Protein 7K7J (pdb70)

Sequence (429 aa):
EEVLLDTTGETSEIGWLTYPPGGWDEVSVLDDQRRLTRTFEACHVAGAPPGTGQDNWLQTHFVERRGAQRAHIRLHFSVRACSSLGVSGGTCRETFTLYYRQAEEPDSPDSVSSWHLKRWTKVDTIAADESGAGQRAGLQLNVKERSFGPLTQRGFYVAFQDTGACLALVAVRLFSYTCPAVLRSFASFPETQASGAGGASLVAAVGTCVAHAEPEESPPRLHCNGEGKWMVAVGGCRCQPGYQPARGDKACQACPRGLYKASAGNAPCSPCPARSHAPNPAAPVCPCLEGFYRASSDPPEAPCTGPPSAPQELWFEVQGSALMLHWRLPRELGGRGDLLFNVVCKECEGRQEPASGGGGTCHRCRDEVHFDPRQRGLTESRVLVGGLRAHVPYILEVQAVNGVSELSPDPPQAAAINVSTSHEVPSAV

Foldseek 3Di:
DFFQAWCPPPPGPFDKDKQPVVQKDWDWDADPPGHIFTKIWHALLLPDLVSVWHKMKMKTFWTFCAPAFKKKKKWKKAWDDPVPHPDRPPQADQKKWKWKFDDQDTPDPPPQPSDVVDDTDTFGIDGFPPCCIDDPNPPSIGMDMTMDATDDHRTMMMMMIDTHISMMTTIMIMGFAWAPWAQAQQWTWHIGHDPHGDQPRKDKTFTHHAPQWDQDVDRWIWIAGRRHYIPDIDGHIWGHWQWEDDPPSGHTHGAAWQWTAQDDGHDDTGGAAAQFTRHGTSHNATHGDPAWAAFPPGDSRYHTWHWFAAWADWDKDDDPQWIKIFTHDTPGHRPDLQKWKAKWKWQWDDDDPDDPPGPIPTDTDDPFWAKPPHNGGHSHRMIITHHDDAFGKMKMKMFMTGRPCVPDDPPTHIDMDTDGDDDDDDDDD

CATH classification: 2.60.120.260 (+2 more: 2.60.40.1770, 2.60.40.10)

Secondary structure (DSSP, 8-state):
-EEEEESSSSTT----EESSTTSSEEEEEE-SSS-EEEEEEE-GGGSSTT-----EEEE-PPEE--S-SSEEEEEEEEEE-GGGSSS-TTT--SEEEEEEEEESSSS-TTTT---SSS-PEEEEEEE---------SSS--EEEEEEES---SSEEEEEEEESS-EEEEEEEEEEE--BPPEEETTEEE--B----S-TT--EEEE-EE-TTEE------EEEE-TTS-EEEEE---EE-TTEEEETTTTEEEEPPTTEE--SSSS---EEPPTTB---SSS-SS-PBPTT-B--TT--TTSPPB------EEEEEEE-SSSEEEEEE--S--TT-S--EEEEEEEE----SSS-TTT----EEP-S----SS-SEEESSSEEEE-S--SS--EEEEEEEE-SSSSS--SS--EEEEEE-----S----

GO terms:
  GO:0005003 ephrin receptor activity (F, TAS)
  GO:0038023 signaling receptor activity (F, TAS)
  GO:0005576 extracellular region (C, TAS)
  GO:0005829 cytosol (C, TAS)
  GO:0005886 plasma membrane (C, TAS)
  GO:0005515 protein binding (F, IPI)
  GO:0005524 ATP binding (F, IDA)
  GO:0042169 SH2 domain binding (F, IDA)

Organism: Homo sapiens (NCBI:txid9606)

Structure (mmCIF, N/CA/C/O backbone):
data_7K7J
#
_entry.id   7K7J
#
_cell.length_a   105.310
_cell.length_b   105.310
_cell.length_c   188.724
_cell.angle_alpha   90.00
_cell.angle_beta   90.00
_c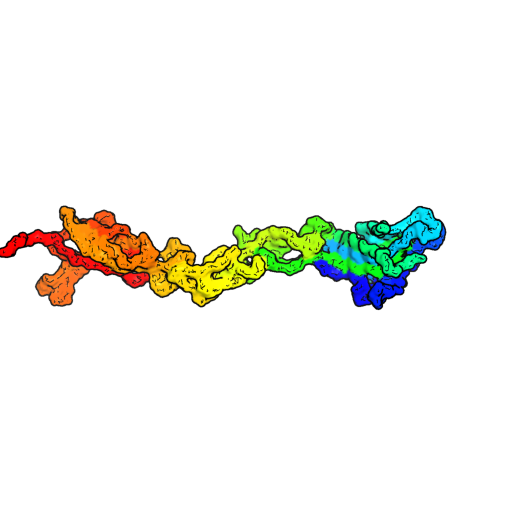ell.angle_gamma   90.00
#
_symmetry.space_group_name_H-M   'P 43 21 2'
#
loop_
_entity.id
_entity.type
_entity.pdbx_description
1 polymer 'Ephrin type-B receptor 6'
2 branched 2-acetamido-2-deoxy-beta-D-glucopyranose-(1-4)-2-acetamido-2-deoxy-beta-D-glucopyranose
#
loop_
_atom_site.group_PDB
_atom_site.id
_atom_site.type_symbol
_atom_site.label_atom_id
_atom_site.label_alt_id
_atom_site.label_comp_id
_atom_site.label_asym_id
_atom_site.label_entity_id
_atom_site.label_seq_id
_atom_site.pdbx_PDB_ins_code
_atom_site.Cartn_x
_atom_site.Cartn_y
_atom_site.Cartn_z
_atom_site.occupancy
_atom_site.B_iso_or_equiv
_atom_site.auth_seq_id
_atom_site.auth_comp_id
_atom_site.auth_asym_id
_atom_site.auth_atom_id
_atom_site.pdbx_PDB_model_num
ATOM 1 N N . GLU A 1 1 ? -13.640 -1.300 -16.072 1.00 73.25 1 GLU A N 1
ATOM 2 C CA . GLU A 1 1 ? -12.355 -1.997 -16.352 1.00 84.33 1 GLU A CA 1
ATOM 3 C C . GLU A 1 1 ? -11.853 -2.007 -17.816 1.00 84.92 1 GLU A C 1
ATOM 4 O O . GLU A 1 1 ? -12.482 -2.604 -18.681 1.00 79.76 1 GLU A O 1
ATOM 10 N N . GLU A 1 2 ? -10.695 -1.401 -18.085 1.00 78.48 2 GLU A N 1
ATOM 11 C CA . GLU A 1 2 ? -10.220 -1.185 -19.450 1.00 77.41 2 GLU A CA 1
ATOM 12 C C . GLU A 1 2 ? -8.844 -1.796 -19.636 1.00 67.11 2 GLU A C 1
ATOM 13 O O . GLU A 1 2 ? -7.886 -1.366 -18.985 1.00 62.62 2 GLU A O 1
ATOM 19 N N . VAL A 1 3 ? -8.735 -2.744 -20.567 1.00 66.84 3 VAL A N 1
ATOM 20 C CA . VAL A 1 3 ? -7.532 -3.569 -20.664 1.00 68.04 3 VAL A CA 1
ATOM 21 C C . VAL A 1 3 ? -6.444 -2.863 -21.467 1.00 61.72 3 VAL A C 1
ATOM 22 O O . VAL A 1 3 ? -6.706 -2.314 -22.536 1.00 61.61 3 VAL A O 1
ATOM 26 N N . LEU A 1 4 ? -5.209 -2.902 -20.965 1.00 53.15 4 LEU A N 1
ATOM 27 C CA . LEU A 1 4 ? -4.048 -2.398 -21.674 1.00 59.02 4 LEU A CA 1
ATOM 28 C C . LEU A 1 4 ? -3.075 -3.485 -22.112 1.00 68.75 4 LEU A C 1
ATOM 29 O O . LEU A 1 4 ? -2.223 -3.220 -22.962 1.00 74.99 4 LEU A O 1
ATOM 34 N N . LEU A 1 5 ? -3.161 -4.678 -21.533 1.00 66.54 5 LEU A N 1
ATOM 35 C CA . LEU A 1 5 ? -2.355 -5.825 -21.932 1.00 57.92 5 LEU A CA 1
ATOM 36 C C . LEU A 1 5 ? -2.931 -7.090 -21.311 1.00 57.16 5 LEU A C 1
ATOM 37 O O . LEU A 1 5 ? -3.109 -7.159 -20.096 1.00 67.40 5 LEU A O 1
ATOM 42 N N . ASP A 1 6 ? -3.217 -8.086 -22.137 1.00 50.38 6 ASP A N 1
ATOM 43 C CA . ASP A 1 6 ? -3.622 -9.382 -21.637 1.00 54.07 6 ASP A CA 1
ATOM 44 C C . ASP A 1 6 ? -2.928 -10.488 -22.405 1.00 63.61 6 ASP A C 1
ATOM 45 O O . ASP A 1 6 ? -2.998 -10.566 -23.637 1.00 81.61 6 ASP A O 1
ATOM 50 N N . THR A 1 7 ? -2.271 -11.337 -21.629 1.00 57.11 7 THR A N 1
ATOM 51 C CA . THR A 1 7 ? -1.570 -12.536 -22.043 1.00 48.68 7 THR A CA 1
ATOM 52 C C . THR A 1 7 ? -2.497 -13.614 -22.572 1.00 60.96 7 THR A C 1
ATOM 53 O O . THR A 1 7 ? -2.106 -14.362 -23.480 1.00 73.32 7 THR A O 1
ATOM 57 N N . THR A 1 8 ? -3.709 -13.722 -22.024 1.00 64.21 8 THR A N 1
ATOM 58 C CA . THR A 1 8 ? -4.689 -14.697 -22.502 1.00 85.61 8 THR A CA 1
ATOM 59 C C . THR A 1 8 ? -5.543 -14.045 -23.583 1.00 107.23 8 THR A C 1
ATOM 60 O O . THR A 1 8 ? -6.743 -13.812 -23.428 1.00 116.95 8 THR A O 1
ATOM 64 N N . GLY A 1 9 ? -4.884 -13.738 -24.696 1.00 119.65 9 GLY A N 1
ATOM 65 C CA . GLY A 1 9 ? -5.540 -13.041 -25.778 1.00 136.13 9 GLY A CA 1
ATOM 66 C C . GLY A 1 9 ? -4.644 -12.893 -26.983 1.00 150.05 9 GLY A C 1
ATOM 67 O O . GLY A 1 9 ? -3.464 -12.553 -26.834 1.00 150.78 9 GLY A O 1
ATOM 68 N N . GLU A 1 10 ? -5.213 -13.146 -28.169 1.00 157.22 10 GLU A N 1
ATOM 69 C CA . GLU A 1 10 ? -4.521 -13.126 -29.468 1.00 157.79 10 GLU A CA 1
ATOM 70 C C . GLU A 1 10 ? -3.099 -13.689 -29.350 1.00 160.55 10 GLU A C 1
ATOM 71 O O . GLU A 1 10 ? -2.107 -13.119 -29.814 1.00 150.31 10 GLU A O 1
ATOM 77 N N . THR A 1 11 ? -3.051 -14.833 -28.663 1.00 174.93 11 THR A N 1
ATOM 78 C CA . THR A 1 11 ? -2.001 -15.832 -28.478 1.00 179.34 11 THR A CA 1
ATOM 79 C C . THR A 1 11 ? -0.856 -15.469 -27.529 1.00 191.79 11 THR A C 1
ATOM 80 O O . THR A 1 11 ? -0.401 -16.347 -26.785 1.00 196.02 11 THR A O 1
ATOM 84 N N . SER A 1 12 ? -0.403 -14.211 -27.475 1.00 187.10 12 SER A N 1
ATOM 85 C CA . SER A 1 12 ? 0.003 -13.563 -26.230 1.00 170.81 12 SER A CA 1
ATOM 86 C C . SER A 1 12 ? 0.045 -12.052 -26.420 1.00 181.26 12 SER A C 1
ATOM 87 O O . SER A 1 12 ? -0.111 -11.282 -25.463 1.00 178.83 12 SER A O 1
ATOM 90 N N . GLU A 1 13 ? 0.293 -11.636 -27.670 1.00 189.99 13 GLU A N 1
ATOM 91 C CA . GLU A 1 13 ? 0.737 -10.280 -28.002 1.00 184.50 13 GLU A CA 1
ATOM 92 C C . GLU A 1 13 ? 2.050 -9.939 -27.282 1.00 176.06 13 GLU A C 1
ATOM 93 O O . GLU A 1 13 ? 2.083 -9.217 -26.277 1.00 175.15 13 GLU A O 1
ATOM 99 N N . ILE A 1 14 ? 3.131 -10.553 -27.787 1.00 140.34 14 ILE A N 1
ATOM 100 C CA . ILE A 1 14 ? 4.446 -10.522 -27.147 1.00 96.69 14 ILE A CA 1
ATOM 101 C C . ILE A 1 14 ? 5.534 -10.049 -28.127 1.00 70.61 14 ILE A C 1
ATOM 102 O O . ILE A 1 14 ? 5.561 -10.458 -29.297 1.00 68.37 14 ILE A O 1
ATOM 107 N N . GLY A 1 15 ? 6.337 -9.082 -27.675 1.00 54.02 15 GLY A N 1
ATOM 108 C CA . GLY A 1 15 ? 7.680 -8.742 -28.126 1.00 43.92 15 GLY A CA 1
ATOM 109 C C . GLY A 1 15 ? 8.656 -8.516 -26.955 1.00 71.24 15 GLY A C 1
ATOM 110 O O . GLY A 1 15 ? 9.289 -7.459 -26.883 1.00 62.06 15 GLY A O 1
ATOM 111 N N . TRP A 1 16 ? 8.705 -9.398 -25.954 1.00 78.02 16 TRP A N 1
ATOM 112 C CA . TRP A 1 16 ? 9.412 -9.101 -24.702 1.00 64.07 16 TRP A CA 1
ATOM 113 C C . TRP A 1 16 ? 10.901 -9.469 -24.761 1.00 60.13 16 TRP A C 1
ATOM 114 O O . TRP A 1 16 ? 11.374 -10.099 -25.707 1.00 78.37 16 TRP A O 1
ATOM 125 N N . LEU A 1 17 ? 11.653 -9.075 -23.726 1.00 49.60 17 LEU A N 1
ATOM 126 C CA . LEU A 1 17 ? 13.083 -9.385 -23.705 1.00 59.13 17 LEU A CA 1
ATOM 127 C C . LEU A 1 17 ? 13.588 -9.551 -22.271 1.00 62.04 17 LEU A C 1
ATOM 128 O O . LEU A 1 17 ? 12.895 -9.248 -21.299 1.00 64.00 17 LEU A O 1
ATOM 133 N N . THR A 1 18 ? 14.834 -10.024 -22.159 1.00 61.44 18 THR A N 1
ATOM 134 C CA . THR A 1 18 ? 15.465 -10.408 -20.899 1.00 59.36 18 THR A CA 1
ATOM 135 C C . THR A 1 18 ? 16.825 -9.762 -20.789 1.00 68.52 18 THR A C 1
ATOM 136 O O . THR A 1 18 ? 17.634 -9.923 -21.700 1.00 73.40 18 THR A O 1
ATOM 140 N N . TYR A 1 19 ? 17.115 -9.105 -19.662 1.00 79.80 19 TYR A N 1
ATOM 141 C CA . TYR A 1 19 ? 18.352 -8.347 -19.731 1.00 99.48 19 TYR A CA 1
ATOM 142 C C . TYR A 1 19 ? 19.584 -9.227 -19.796 1.00 108.56 19 TYR A C 1
ATOM 143 O O . TYR A 1 19 ? 20.277 -9.196 -20.822 1.00 132.87 19 TYR A O 1
ATOM 152 N N . PRO A 1 20 ? 19.946 -9.982 -18.766 1.00 89.51 20 PRO A N 1
ATOM 153 C CA . PRO A 1 20 ? 21.073 -10.887 -18.956 1.00 77.31 20 PRO A CA 1
ATOM 154 C C . PRO A 1 20 ? 20.582 -11.999 -19.852 1.00 71.53 20 PRO A C 1
ATOM 155 O O . PRO A 1 20 ? 19.572 -12.637 -19.528 1.00 60.71 20 PRO A O 1
ATOM 159 N N . PRO A 1 21 ? 21.142 -12.141 -21.048 1.00 63.52 21 PRO A N 1
ATOM 160 C CA . PRO A 1 21 ? 20.627 -13.142 -21.985 1.00 51.66 21 PRO A CA 1
ATOM 161 C C . PRO A 1 21 ? 20.443 -14.482 -21.304 1.00 56.37 21 PRO A C 1
ATOM 162 O O . PRO A 1 21 ? 21.297 -14.931 -20.535 1.00 58.48 21 PRO A O 1
ATOM 166 N N . GLY A 1 22 ? 19.290 -15.095 -21.565 1.00 54.76 22 GLY A N 1
ATOM 167 C CA . GLY A 1 22 ? 18.886 -16.299 -20.875 1.00 57.27 22 GLY A CA 1
ATOM 168 C C . GLY A 1 22 ? 18.472 -16.100 -19.440 1.00 59.41 22 GLY A C 1
ATOM 169 O O . GLY A 1 22 ? 18.252 -17.091 -18.734 1.00 62.65 22 GLY A O 1
ATOM 170 N N . GLY A 1 23 ? 18.360 -14.850 -18.982 1.00 56.36 23 GLY A N 1
ATOM 171 C CA . GLY A 1 23 ? 17.934 -14.616 -17.613 1.00 55.99 23 GLY A CA 1
ATOM 172 C C . GLY A 1 23 ? 16.544 -15.155 -17.375 1.00 62.46 23 GLY A C 1
ATOM 173 O O . GLY A 1 23 ? 16.307 -15.904 -16.424 1.00 70.05 23 GLY A O 1
ATOM 174 N N . TRP A 1 24 ? 15.620 -14.816 -18.264 1.00 58.29 24 TRP A N 1
ATOM 175 C CA . TRP A 1 24 ? 14.313 -15.441 -18.315 1.00 54.21 24 TRP A CA 1
ATOM 176 C C . TRP A 1 24 ? 14.209 -16.273 -19.584 1.00 60.46 24 TRP A C 1
ATOM 177 O O . TRP A 1 24 ? 14.824 -15.952 -20.604 1.00 63.11 24 TRP A O 1
ATOM 188 N N . ASP A 1 25 ? 13.468 -17.374 -19.493 1.00 65.22 25 ASP A N 1
ATOM 189 C CA . ASP A 1 25 ? 13.321 -18.336 -20.575 1.00 61.93 25 ASP A CA 1
ATOM 190 C C . ASP A 1 25 ? 11.840 -18.475 -20.867 1.00 61.87 25 ASP A C 1
ATOM 191 O O . ASP A 1 25 ? 11.056 -18.743 -19.952 1.00 70.31 25 ASP A O 1
ATOM 196 N N . GLU A 1 26 ? 11.453 -18.286 -22.126 1.00 55.06 26 GLU A N 1
ATOM 197 C CA . GLU A 1 26 ? 10.076 -18.552 -22.526 1.00 52.19 26 GLU A CA 1
ATOM 198 C C . GLU A 1 26 ? 9.932 -20.033 -22.797 1.00 60.76 26 GLU A C 1
ATOM 199 O O . GLU A 1 26 ? 10.595 -20.569 -23.689 1.00 68.28 26 GLU A O 1
ATOM 205 N N . VAL A 1 27 ? 9.055 -20.670 -22.036 1.00 41.28 27 VAL A N 1
ATOM 206 C CA . VAL A 1 27 ? 8.619 -22.043 -22.226 1.00 53.87 27 VAL A CA 1
ATOM 207 C C . VAL A 1 27 ? 7.100 -22.061 -22.406 1.00 57.78 27 VAL A C 1
ATOM 208 O O . VAL A 1 27 ? 6.370 -21.437 -21.630 1.00 60.83 27 VAL A O 1
ATOM 212 N N . SER A 1 28 ? 6.633 -22.705 -23.475 1.00 63.50 28 SER A N 1
ATOM 213 C CA . SER A 1 28 ? 5.215 -22.756 -23.795 1.00 64.72 28 SER A CA 1
ATOM 214 C C . SER A 1 28 ? 4.617 -24.079 -23.333 1.00 71.84 28 SER A C 1
ATOM 215 O O . SER A 1 28 ? 5.259 -25.131 -23.405 1.00 80.34 28 SER A O 1
ATOM 218 N N . VAL A 1 29 ? 3.369 -24.021 -22.860 1.00 67.90 29 VAL A N 1
ATOM 219 C CA . VAL A 1 29 ? 2.682 -25.180 -22.297 1.00 62.70 29 VAL A CA 1
ATOM 220 C C . VAL A 1 29 ? 1.227 -25.155 -22.736 1.00 66.90 29 VAL A C 1
ATOM 221 O O . VAL A 1 29 ? 0.762 -24.195 -23.352 1.00 68.79 29 VAL A O 1
ATOM 225 N N . LEU A 1 30 ? 0.504 -26.227 -22.378 1.00 72.63 30 LEU A N 1
ATOM 226 C CA . LEU A 1 30 ? -0.961 -26.285 -22.411 1.00 76.65 30 LEU A CA 1
ATOM 227 C C . LEU A 1 30 ? -1.551 -26.099 -21.007 1.00 85.51 30 LEU A C 1
ATOM 228 O O . LEU A 1 30 ? -1.190 -26.826 -20.078 1.00 83.28 30 LEU A O 1
ATOM 233 N N . ASP A 1 31 ? -2.482 -25.150 -20.865 1.00 88.40 31 ASP A N 1
ATOM 234 C CA . ASP A 1 31 ? -3.104 -24.853 -19.581 1.00 84.93 31 ASP A CA 1
ATOM 235 C C . ASP A 1 31 ? -4.269 -25.803 -19.317 1.00 94.94 31 ASP A C 1
ATOM 236 O O . ASP A 1 31 ? -4.731 -26.521 -20.205 1.00 92.87 31 ASP A O 1
ATOM 241 N N . ASP A 1 32 ? -4.781 -25.748 -18.079 1.00 112.70 32 ASP A N 1
ATOM 242 C CA . ASP A 1 32 ? -5.784 -26.674 -17.544 1.00 123.89 32 ASP A CA 1
ATOM 243 C C . ASP A 1 32 ? -6.854 -27.013 -18.571 1.00 125.48 32 ASP A C 1
ATOM 244 O O . ASP A 1 32 ? -7.296 -28.160 -18.671 1.00 125.81 32 ASP A O 1
ATOM 249 N N . GLN A 1 33 ? -7.235 -26.024 -19.369 1.00 118.53 33 GLN A N 1
ATOM 250 C CA . GLN A 1 33 ? -8.219 -26.180 -20.432 1.00 118.76 33 GLN A CA 1
ATOM 251 C C . GLN A 1 33 ? -7.573 -25.789 -21.761 1.00 116.29 33 GLN A C 1
ATOM 252 O O . GLN A 1 33 ? -7.677 -24.639 -22.198 1.00 123.22 33 GLN A O 1
ATOM 258 N N . ARG A 1 34 ? -6.863 -26.742 -22.374 1.00 106.43 34 ARG A N 1
ATOM 259 C CA . ARG A 1 34 ? -6.774 -26.804 -23.826 1.00 101.77 34 ARG A CA 1
ATOM 260 C C . ARG A 1 34 ? -5.873 -25.769 -24.520 1.00 87.99 34 ARG A C 1
ATOM 261 O O . ARG A 1 34 ? -5.505 -25.983 -25.674 1.00 78.17 34 ARG A O 1
ATOM 269 N N . ARG A 1 35 ? -5.430 -24.701 -23.855 1.00 76.77 35 ARG A N 1
ATOM 270 C CA . ARG A 1 35 ? -5.011 -23.508 -24.584 1.00 83.72 35 ARG A CA 1
ATOM 271 C C . ARG A 1 35 ? -3.503 -23.298 -24.518 1.00 77.53 35 ARG A C 1
ATOM 272 O O . ARG A 1 35 ? -2.897 -23.415 -23.450 1.00 72.80 35 ARG A O 1
ATOM 280 N N . LEU A 1 36 ? -2.904 -22.972 -25.669 1.00 70.87 36 LEU A N 1
ATOM 281 C CA . LEU A 1 36 ? -1.494 -22.606 -25.707 1.00 54.34 36 LEU A CA 1
ATOM 282 C C . LEU A 1 36 ? -1.222 -21.360 -24.890 1.00 60.15 36 LEU A C 1
ATOM 283 O O . LEU A 1 36 ? -1.909 -20.346 -25.029 1.00 65.88 36 LEU A O 1
ATOM 288 N N . THR A 1 37 ? -0.171 -21.433 -24.079 1.00 50.98 37 THR A N 1
ATOM 289 C CA . THR A 1 37 ? 0.151 -20.442 -23.060 1.00 57.82 37 THR A CA 1
ATOM 290 C C . THR A 1 37 ? 1.639 -20.136 -23.109 1.00 58.98 37 THR A C 1
ATOM 291 O O . THR A 1 37 ? 2.468 -21.041 -22.969 1.00 69.57 37 THR A O 1
ATOM 295 N N . ARG A 1 38 ? 1.980 -18.874 -23.308 1.00 47.07 38 ARG A N 1
ATOM 296 C CA . ARG A 1 38 ? 3.370 -18.459 -23.273 1.00 52.94 38 ARG A CA 1
ATOM 297 C C . ARG A 1 38 ? 3.683 -18.030 -21.847 1.00 53.27 38 ARG A C 1
ATOM 298 O O . ARG A 1 38 ? 3.020 -17.142 -21.303 1.00 59.09 38 ARG A O 1
ATOM 306 N N . THR A 1 39 ? 4.667 -18.677 -21.236 1.00 50.43 39 THR A N 1
ATOM 307 C CA . THR A 1 39 ? 5.086 -18.376 -19.878 1.00 53.86 39 THR A CA 1
ATOM 308 C C . THR A 1 39 ? 6.597 -18.196 -19.868 1.00 53.28 39 THR A C 1
ATOM 309 O O . THR A 1 39 ? 7.299 -18.693 -20.748 1.00 50.37 39 THR A O 1
ATOM 313 N N . PHE A 1 40 ? 7.097 -17.487 -18.854 1.00 57.14 40 PHE A N 1
ATOM 314 C CA . PHE A 1 40 ? 8.523 -17.201 -18.714 1.00 58.55 40 PHE A CA 1
ATOM 315 C C . PHE A 1 40 ? 9.060 -17.727 -17.388 1.00 60.44 40 PHE A C 1
ATOM 316 O O . PHE A 1 40 ? 8.424 -17.572 -16.343 1.00 64.63 40 PHE A O 1
ATOM 324 N N . GLU A 1 41 ? 10.230 -18.356 -17.431 1.00 55.85 41 GLU A N 1
ATOM 325 C CA . GLU A 1 41 ? 10.795 -19.015 -16.261 1.00 54.28 41 GLU A CA 1
ATOM 326 C C . GLU A 1 41 ? 12.140 -18.419 -15.908 1.00 57.01 41 GLU A C 1
ATOM 327 O O . GLU A 1 41 ? 12.822 -17.857 -16.769 1.00 64.23 41 GLU A O 1
ATOM 333 N N . ALA A 1 42 ? 12.494 -18.525 -14.620 1.00 52.22 42 ALA A N 1
ATOM 334 C CA . ALA A 1 42 ? 13.795 -18.071 -14.105 1.00 57.43 42 ALA A CA 1
ATOM 335 C C . ALA A 1 42 ? 14.092 -18.931 -12.889 1.00 63.94 42 ALA A C 1
ATOM 336 O O . ALA A 1 42 ? 13.488 -18.739 -11.833 1.00 66.81 42 ALA A O 1
ATOM 338 N N . CYS A 1 43 ? 14.998 -19.879 -13.042 1.00 63.99 43 CYS A N 1
ATOM 339 C CA . CYS A 1 43 ? 15.334 -20.737 -11.926 1.00 62.57 43 CYS A CA 1
ATOM 340 C C . CYS A 1 43 ? 16.830 -20.973 -11.895 1.00 69.03 43 CYS A C 1
ATOM 341 O O . CYS A 1 43 ? 17.309 -22.095 -11.737 1.00 78.75 43 CYS A O 1
ATOM 344 N N . HIS A 1 44 ? 17.591 -19.903 -12.057 1.00 68.91 44 HIS A N 1
ATOM 345 C CA . HIS A 1 44 ? 19.027 -20.088 -12.074 1.00 70.95 44 HIS A CA 1
ATOM 346 C C . HIS A 1 44 ? 19.581 -20.497 -10.732 1.00 80.72 44 HIS A C 1
ATOM 347 O O . HIS A 1 44 ? 20.773 -20.797 -10.654 1.00 98.27 44 HIS A O 1
ATOM 354 N N . VAL A 1 45 ? 18.745 -20.542 -9.693 1.00 79.93 45 VAL A N 1
ATOM 355 C CA . VAL A 1 45 ? 19.226 -20.747 -8.333 1.00 81.46 45 VAL A CA 1
ATOM 356 C C . VAL A 1 45 ? 19.896 -22.103 -8.203 1.00 87.19 45 VAL A C 1
ATOM 357 O O . VAL A 1 45 ? 20.851 -22.264 -7.431 1.00 89.64 45 VAL A O 1
ATOM 361 N N . ALA A 1 46 ? 19.424 -23.094 -8.960 1.00 85.74 46 ALA A N 1
ATOM 362 C CA . ALA A 1 46 ? 20.030 -24.413 -8.987 1.00 93.10 46 ALA A CA 1
ATOM 363 C C . ALA A 1 46 ? 21.472 -24.439 -9.711 1.00 106.45 46 ALA A C 1
ATOM 364 O O . ALA A 1 46 ? 21.981 -25.545 -9.923 1.00 112.65 46 ALA A O 1
ATOM 366 N N . GLY A 1 47 ? 22.112 -23.306 -10.043 1.00 114.30 47 GLY A N 1
ATOM 367 C CA . GLY A 1 47 ? 23.389 -23.267 -10.741 1.00 109.77 47 GLY A CA 1
ATOM 368 C C . GLY A 1 47 ? 24.601 -23.401 -9.839 1.00 120.25 47 GLY A C 1
ATOM 369 O O . GLY A 1 47 ? 24.691 -24.378 -9.090 1.00 132.44 47 GLY A O 1
ATOM 370 N N . ALA A 1 48 ? 25.551 -22.462 -9.900 1.00 120.18 48 ALA A N 1
ATOM 371 C CA . ALA A 1 48 ? 26.744 -22.573 -9.059 1.00 125.37 48 ALA A CA 1
ATOM 372 C C . ALA A 1 48 ? 26.358 -22.393 -7.595 1.00 143.39 48 ALA A C 1
ATOM 373 O O . ALA A 1 48 ? 25.540 -21.531 -7.279 1.00 138.55 48 ALA A O 1
ATOM 375 N N . PRO A 1 49 ? 26.904 -23.202 -6.691 1.00 172.41 49 PRO A N 1
ATOM 376 C CA . PRO A 1 49 ? 26.474 -23.158 -5.273 1.00 173.62 49 PRO A CA 1
ATOM 377 C C . PRO A 1 49 ? 26.676 -21.794 -4.632 1.00 168.76 49 PRO A C 1
ATOM 378 O O . PRO A 1 49 ? 25.829 -21.367 -3.832 1.00 166.91 49 PRO A O 1
ATOM 382 N N . PRO A 1 50 ? 27.763 -21.066 -4.931 1.00 157.96 50 PRO A N 1
ATOM 383 C CA . PRO A 1 50 ? 27.777 -19.650 -4.534 1.00 151.48 50 PRO A CA 1
ATOM 384 C C . PRO A 1 50 ? 26.664 -18.847 -5.180 1.00 147.52 50 PRO A C 1
ATOM 385 O O . PRO A 1 50 ? 26.278 -17.798 -4.649 1.00 140.57 50 PRO A O 1
ATOM 389 N N . GLY A 1 51 ? 26.141 -19.304 -6.315 1.00 149.16 51 GLY A N 1
ATOM 390 C CA . GLY A 1 51 ? 25.094 -18.585 -7.009 1.00 152.34 51 GLY A CA 1
ATOM 391 C C . GLY A 1 51 ? 25.669 -17.505 -7.891 1.00 157.91 51 GLY A C 1
ATOM 392 O O . GLY A 1 51 ? 25.083 -17.155 -8.918 1.00 150.86 51 GLY A O 1
ATOM 393 N N . THR A 1 52 ? 26.808 -16.956 -7.480 1.00 176.17 52 THR A N 1
ATOM 394 C CA . THR A 1 52 ? 27.459 -15.824 -8.128 1.00 185.08 52 THR A CA 1
ATOM 395 C C . THR A 1 52 ? 26.526 -14.621 -8.213 1.00 176.99 52 THR A C 1
ATOM 396 O O . THR A 1 52 ? 26.830 -13.643 -8.909 1.00 180.79 52 THR A O 1
ATOM 400 N N . GLY A 1 53 ? 25.394 -14.675 -7.525 1.00 144.53 53 GLY A N 1
ATOM 401 C CA . GLY A 1 53 ? 24.377 -13.640 -7.562 1.00 118.92 53 GLY A CA 1
ATOM 402 C C . GLY A 1 53 ? 23.422 -13.830 -8.717 1.00 97.90 53 GLY A C 1
ATOM 403 O O . GLY A 1 53 ? 23.778 -14.318 -9.788 1.00 97.34 53 GLY A O 1
ATOM 404 N N . GLN A 1 54 ? 22.175 -13.439 -8.491 1.00 81.60 54 GLN A N 1
ATOM 405 C CA . GLN A 1 54 ? 21.150 -13.488 -9.520 1.00 71.79 54 GLN A CA 1
ATOM 406 C C . GLN A 1 54 ? 20.570 -12.095 -9.684 1.00 74.73 54 GLN A C 1
ATOM 407 O O . GLN A 1 54 ? 20.168 -11.473 -8.695 1.00 78.09 54 GLN A O 1
ATOM 413 N N . ASP A 1 55 ? 20.559 -11.598 -10.926 1.00 75.30 55 ASP A N 1
ATOM 414 C CA . ASP A 1 55 ? 19.835 -10.367 -11.273 1.00 72.12 55 ASP A CA 1
ATOM 415 C C . ASP A 1 55 ? 19.371 -10.493 -12.726 1.00 73.65 55 ASP A C 1
ATOM 416 O O . ASP A 1 55 ? 20.050 -10.041 -13.649 1.00 87.13 55 ASP A O 1
ATOM 421 N N . ASN A 1 56 ? 18.177 -11.046 -12.901 1.00 61.24 56 ASN A N 1
ATOM 422 C CA . ASN A 1 56 ? 17.651 -11.456 -14.196 1.00 61.62 56 ASN A CA 1
ATOM 423 C C . ASN A 1 56 ? 16.349 -10.715 -14.446 1.00 63.62 56 ASN A C 1
ATOM 424 O O . ASN A 1 56 ? 15.351 -10.953 -13.755 1.00 68.53 56 ASN A O 1
ATOM 429 N N . TRP A 1 57 ? 16.345 -9.842 -15.441 1.00 55.58 57 TRP A N 1
ATOM 430 C CA . TRP A 1 57 ? 15.201 -8.981 -15.689 1.00 51.08 57 TRP A CA 1
ATOM 431 C C . TRP A 1 57 ? 14.368 -9.467 -16.873 1.00 52.23 57 TRP A C 1
ATOM 432 O O . TRP A 1 57 ? 14.848 -10.183 -17.751 1.00 58.93 57 TRP A O 1
ATOM 443 N N . LEU A 1 58 ? 13.101 -9.059 -16.886 1.00 49.67 58 LEU A N 1
ATOM 444 C CA . LEU A 1 58 ? 12.165 -9.437 -17.938 1.00 52.37 58 LEU A CA 1
ATOM 445 C C . LEU A 1 58 ? 11.259 -8.247 -18.227 1.00 55.03 58 LEU A C 1
ATOM 446 O O . LEU A 1 58 ? 10.528 -7.802 -17.335 1.00 56.38 58 LEU A O 1
ATOM 451 N N . GLN A 1 59 ? 11.310 -7.729 -19.456 1.00 46.82 59 GLN A N 1
ATOM 452 C CA . GLN A 1 59 ? 10.660 -6.474 -19.814 1.00 50.42 59 GLN A CA 1
ATOM 453 C C . GLN A 1 59 ? 9.552 -6.741 -20.825 1.00 53.59 59 GLN A C 1
ATOM 454 O O . GLN A 1 59 ? 9.678 -7.619 -21.676 1.00 57.28 59 GLN A O 1
ATOM 460 N N . THR A 1 60 ? 8.460 -5.983 -20.718 1.00 59.07 60 THR A N 1
ATOM 461 C CA . THR A 1 60 ? 7.326 -6.129 -21.621 1.00 52.58 60 THR A CA 1
ATOM 462 C C . THR A 1 60 ? 7.591 -5.402 -22.930 1.00 57.99 60 THR A C 1
ATOM 463 O O . THR A 1 60 ? 8.647 -4.797 -23.156 1.00 62.84 60 THR A O 1
ATOM 467 N N . HIS A 1 61 ? 6.619 -5.479 -23.820 1.00 56.88 61 HIS A N 1
ATOM 468 C CA . HIS A 1 61 ? 6.666 -4.557 -24.927 1.00 54.21 61 HIS A CA 1
ATOM 469 C C . HIS A 1 61 ? 6.098 -3.228 -24.465 1.00 52.75 61 HIS A C 1
ATOM 470 O O . HIS A 1 61 ? 5.485 -3.128 -23.405 1.00 63.92 61 HIS A O 1
ATOM 477 N N . PHE A 1 62 ? 6.340 -2.197 -25.246 1.00 52.29 62 PHE A N 1
ATOM 478 C CA . PHE A 1 62 ? 5.747 -0.897 -24.965 1.00 57.09 62 PHE A CA 1
ATOM 479 C C . PHE A 1 62 ? 4.236 -1.015 -24.874 1.00 61.46 62 PHE A C 1
ATOM 480 O O . PHE A 1 62 ? 3.581 -1.499 -25.798 1.00 65.24 62 PHE A O 1
ATOM 488 N N . VAL A 1 63 ? 3.689 -0.600 -23.742 1.00 61.45 63 VAL A N 1
ATOM 489 C CA . VAL A 1 63 ? 2.253 -0.601 -23.530 1.00 55.53 63 VAL A CA 1
ATOM 490 C C . VAL A 1 63 ? 1.766 0.812 -23.755 1.00 56.55 63 VAL A C 1
ATOM 491 O O . VAL A 1 63 ? 2.282 1.757 -23.152 1.00 58.00 63 VAL A O 1
ATOM 495 N N . GLU A 1 64 ? 0.780 0.962 -24.616 1.00 62.92 64 GLU A N 1
ATOM 496 C CA . GLU A 1 64 ? 0.200 2.267 -24.811 1.00 70.02 64 GLU A CA 1
ATOM 497 C C . GLU A 1 64 ? -0.738 2.543 -23.658 1.00 70.60 64 GLU A C 1
ATOM 498 O O . GLU A 1 64 ? -1.430 1.645 -23.174 1.00 76.06 64 GLU A O 1
ATOM 504 N N . ARG A 1 65 ? -0.745 3.793 -23.214 1.00 71.63 65 ARG A N 1
ATOM 505 C CA . ARG A 1 65 ? -1.284 4.189 -21.924 1.00 69.25 65 ARG A CA 1
ATOM 506 C C . ARG A 1 65 ? -2.769 4.505 -21.953 1.00 68.70 65 ARG A C 1
ATOM 507 O O . ARG A 1 65 ? -3.270 5.080 -20.990 1.00 76.23 65 ARG A O 1
ATOM 515 N N . ARG A 1 66 ? -3.519 3.997 -22.923 1.00 71.48 66 ARG A N 1
ATOM 516 C CA . ARG A 1 66 ? -4.407 4.829 -23.728 1.00 81.27 66 ARG A CA 1
ATOM 517 C C . ARG A 1 66 ? -4.907 6.073 -23.015 1.00 84.87 66 ARG A C 1
ATOM 518 O O . ARG A 1 66 ? -4.466 7.182 -23.337 1.00 104.13 66 ARG A O 1
ATOM 526 N N . GLY A 1 67 ? -5.740 5.926 -22.005 1.00 67.14 67 GLY A N 1
ATOM 527 C CA . GLY A 1 67 ? -6.119 7.121 -21.269 1.00 69.32 67 GLY A CA 1
ATOM 528 C C . GLY A 1 67 ? -5.999 6.944 -19.768 1.00 83.36 67 GLY A C 1
ATOM 529 O O . GLY A 1 67 ? -6.136 7.882 -18.973 1.00 68.66 67 GLY A O 1
ATOM 530 N N . ALA A 1 68 ? -5.746 5.695 -19.400 1.00 78.40 68 ALA A N 1
ATOM 531 C CA . ALA A 1 68 ? -5.557 5.298 -18.025 1.00 62.12 68 ALA A CA 1
ATOM 532 C C . ALA A 1 68 ? -4.614 6.257 -17.328 1.00 74.89 68 ALA A C 1
ATOM 533 O O . ALA A 1 68 ? -3.616 6.699 -17.908 1.00 75.90 68 ALA A O 1
ATOM 535 N N . GLN A 1 69 ? -4.954 6.606 -16.085 1.00 65.72 69 GLN A N 1
ATOM 536 C CA . GLN A 1 69 ? -4.034 7.355 -15.251 1.00 68.42 69 GLN A CA 1
ATOM 537 C C . GLN A 1 69 ? -3.380 6.500 -14.180 1.00 68.99 69 GLN A C 1
ATOM 538 O O . GLN A 1 69 ? -2.303 6.855 -13.689 1.00 60.99 69 GLN A O 1
ATOM 544 N N . ARG A 1 70 ? -3.998 5.379 -13.832 1.00 71.75 70 ARG A N 1
ATOM 545 C CA . ARG A 1 70 ? -3.566 4.527 -12.733 1.00 67.61 70 ARG A CA 1
ATOM 546 C C . ARG A 1 70 ? -3.670 3.094 -13.227 1.00 68.37 70 ARG A C 1
ATOM 547 O O . ARG A 1 70 ? -4.776 2.602 -13.492 1.00 60.16 70 ARG A O 1
ATOM 555 N N . ALA A 1 71 ? -2.519 2.440 -13.385 1.00 70.69 71 ALA A N 1
ATOM 556 C CA . ALA A 1 71 ? -2.463 1.108 -13.973 1.00 56.08 71 ALA A CA 1
ATOM 557 C C . ALA A 1 71 ? -2.546 0.071 -12.873 1.00 54.95 71 ALA A C 1
ATOM 558 O O . ALA A 1 71 ? -1.877 0.203 -11.849 1.00 51.76 71 ALA A O 1
ATOM 560 N N . HIS A 1 72 ? -3.390 -0.933 -13.076 1.00 58.32 72 HIS A N 1
ATOM 561 C CA . HIS A 1 72 ? -3.464 -2.100 -12.211 1.00 62.31 72 HIS A CA 1
ATOM 562 C C . HIS A 1 72 ? -2.892 -3.307 -12.940 1.00 64.75 72 HIS A C 1
ATOM 563 O O . HIS A 1 72 ? -3.048 -3.447 -14.156 1.00 77.98 72 HIS A O 1
ATOM 570 N N . ILE A 1 73 ? -2.239 -4.188 -12.195 1.00 59.02 73 ILE A N 1
ATOM 571 C CA . ILE A 1 73 ? -1.599 -5.347 -12.796 1.00 52.25 73 ILE A CA 1
ATOM 572 C C . ILE A 1 73 ? -1.932 -6.579 -11.976 1.00 52.53 73 ILE A C 1
ATOM 573 O O . ILE A 1 73 ? -1.900 -6.543 -10.744 1.00 52.34 73 ILE A O 1
ATOM 578 N N . ARG A 1 74 ? -2.247 -7.669 -12.676 1.00 54.11 74 ARG A N 1
ATOM 579 C CA . ARG A 1 74 ? -2.691 -8.922 -12.084 1.00 49.10 74 ARG A CA 1
ATOM 580 C C . ARG A 1 74 ? -1.801 -10.037 -12.620 1.00 60.16 74 ARG A C 1
ATOM 581 O O . ARG A 1 74 ? -1.835 -10.342 -13.820 1.00 73.13 74 ARG A O 1
ATOM 589 N N . LEU A 1 75 ? -1.034 -10.655 -11.720 1.00 53.88 75 LEU A N 1
ATOM 590 C CA . LEU A 1 75 ? -0.034 -11.674 -12.019 1.00 52.20 75 LEU A CA 1
ATOM 591 C C . LEU A 1 75 ? -0.474 -13.066 -11.581 1.00 60.73 75 LEU A C 1
ATOM 592 O O . LEU A 1 75 ? -0.983 -13.247 -10.474 1.00 70.46 75 LEU A O 1
ATOM 597 N N . HIS A 1 76 ? -0.225 -14.050 -12.440 1.00 58.12 76 HIS A N 1
ATOM 598 C CA . HIS A 1 76 ? -0.375 -15.468 -12.135 1.00 61.56 76 HIS A CA 1
ATOM 599 C C . HIS A 1 76 ? 0.978 -16.154 -12.237 1.00 67.88 76 HIS A C 1
ATOM 600 O O . HIS A 1 76 ? 1.632 -16.063 -13.287 1.00 66.30 76 HIS A O 1
ATOM 607 N N . PHE A 1 77 ? 1.383 -16.866 -11.176 1.00 56.55 77 PHE A N 1
ATOM 608 C CA . PHE A 1 77 ? 2.747 -17.389 -11.164 1.00 53.67 77 PHE A CA 1
ATOM 609 C C . PHE A 1 77 ? 2.920 -18.526 -10.165 1.00 58.67 77 PHE A C 1
ATOM 610 O O . PHE A 1 77 ? 2.248 -18.580 -9.134 1.00 62.68 77 PHE A O 1
ATOM 618 N N . SER A 1 78 ? 3.847 -19.428 -10.501 1.00 64.70 78 SER A N 1
ATOM 619 C CA . SER A 1 78 ? 4.345 -20.499 -9.650 1.00 70.67 78 SER A CA 1
ATOM 620 C C . SER A 1 78 ? 5.697 -20.101 -9.102 1.00 72.18 78 SER A C 1
ATOM 621 O O . SER A 1 78 ? 6.485 -19.437 -9.778 1.00 75.76 78 SER A O 1
ATOM 624 N N . VAL A 1 79 ? 5.989 -20.558 -7.894 1.00 68.07 79 VAL A N 1
ATOM 625 C CA . VAL A 1 79 ? 7.321 -20.366 -7.334 1.00 64.41 79 VAL A CA 1
ATOM 626 C C . VAL A 1 79 ? 7.689 -21.627 -6.574 1.00 64.91 79 VAL A C 1
ATOM 627 O O . VAL A 1 79 ? 6.901 -22.119 -5.765 1.00 69.58 79 VAL A O 1
ATOM 631 N N . ARG A 1 80 ? 8.875 -22.167 -6.854 1.00 64.09 80 ARG A N 1
ATOM 632 C CA . ARG A 1 80 ? 9.342 -23.384 -6.208 1.00 74.61 80 ARG A CA 1
ATOM 633 C C . ARG A 1 80 ? 9.963 -23.042 -4.847 1.00 85.83 80 ARG A C 1
ATOM 634 O O . ARG A 1 80 ? 10.717 -22.067 -4.722 1.00 87.66 80 ARG A O 1
ATOM 642 N N . ALA A 1 81 ? 9.615 -23.825 -3.821 1.00 91.37 81 ALA A N 1
ATOM 643 C CA . ALA A 1 81 ? 10.115 -23.578 -2.471 1.00 91.52 81 ALA A CA 1
ATOM 644 C C . ALA A 1 81 ? 11.614 -23.818 -2.391 1.00 92.54 81 ALA A C 1
ATOM 645 O O . ALA A 1 81 ? 12.141 -24.749 -3.004 1.00 98.60 81 ALA A O 1
ATOM 647 N N . CYS A 1 82 ? 12.303 -22.971 -1.624 1.00 84.55 82 CYS A N 1
ATOM 648 C CA . CYS A 1 82 ? 13.749 -23.098 -1.521 1.00 84.11 82 CYS A CA 1
ATOM 649 C C . CYS A 1 82 ? 14.148 -24.389 -0.833 1.00 95.82 82 CYS A C 1
ATOM 650 O O . CYS A 1 82 ? 15.190 -24.967 -1.163 1.00 97.25 82 CYS A O 1
ATOM 653 N N . SER A 1 83 ? 13.329 -24.859 0.113 1.00 102.87 83 SER A N 1
ATOM 654 C CA . SER A 1 83 ? 13.608 -26.107 0.812 1.00 108.73 83 SER A CA 1
ATOM 655 C C . SER A 1 83 ? 13.731 -27.289 -0.137 1.00 110.70 83 SER A C 1
ATOM 656 O O . SER A 1 83 ? 14.328 -28.307 0.231 1.00 121.11 83 SER A O 1
ATOM 659 N N . SER A 1 84 ? 13.185 -27.170 -1.346 1.00 96.82 84 SER A N 1
ATOM 660 C CA . SER A 1 84 ? 13.062 -28.269 -2.293 1.00 94.51 84 SER A CA 1
ATOM 661 C C . SER A 1 84 ? 14.060 -28.178 -3.446 1.00 93.08 84 SER A C 1
ATOM 662 O O . SER A 1 84 ? 13.762 -28.611 -4.559 1.00 92.52 84 SER A O 1
ATOM 665 N N . LEU A 1 85 ? 15.236 -27.611 -3.206 1.00 94.17 85 LEU A N 1
ATOM 666 C CA . LEU A 1 85 ? 16.264 -27.453 -4.223 1.00 90.25 85 LEU A CA 1
ATOM 667 C C . LEU A 1 85 ? 17.609 -27.873 -3.631 1.00 104.33 85 LEU A C 1
ATOM 668 O O . LEU A 1 85 ? 17.687 -28.352 -2.494 1.00 106.32 85 LEU A O 1
ATOM 673 N N . GLY A 1 86 ? 18.672 -27.736 -4.416 1.00 111.25 86 GLY A N 1
ATOM 674 C CA . GLY A 1 86 ? 20.005 -28.045 -3.925 1.00 121.75 86 GLY A CA 1
ATOM 675 C C . GLY A 1 86 ? 20.390 -27.135 -2.778 1.00 132.20 86 GLY A C 1
ATOM 676 O O . GLY A 1 86 ? 19.741 -26.126 -2.499 1.00 130.56 86 GLY A O 1
ATOM 677 N N . VAL A 1 87 ? 21.499 -27.482 -2.119 1.00 143.56 87 VAL A N 1
ATOM 678 C CA . VAL A 1 87 ? 21.877 -26.797 -0.885 1.00 150.49 87 VAL A CA 1
ATOM 679 C C . VAL A 1 87 ? 22.141 -25.345 -1.251 1.00 156.44 87 VAL A C 1
ATOM 680 O O . VAL A 1 87 ? 23.163 -25.010 -1.857 1.00 158.81 87 VAL A O 1
ATOM 684 N N . SER A 1 88 ? 21.208 -24.478 -0.889 1.00 168.36 88 SER A N 1
ATOM 685 C CA . SER A 1 88 ? 21.195 -23.089 -1.322 1.00 168.95 88 SER A CA 1
ATOM 686 C C . SER A 1 88 ? 20.941 -22.180 -0.131 1.00 172.33 88 SER A C 1
ATOM 687 O O . SER A 1 88 ? 20.072 -21.304 -0.150 1.00 174.58 88 SER A O 1
ATOM 690 N N . GLY A 1 89 ? 21.694 -22.410 0.942 1.00 172.77 89 GLY A N 1
ATOM 691 C CA . GLY A 1 89 ? 21.628 -21.546 2.097 1.00 168.72 89 GLY A CA 1
ATOM 692 C C . GLY A 1 89 ? 21.864 -20.103 1.712 1.00 162.43 89 GLY A C 1
ATOM 693 O O . GLY A 1 89 ? 22.852 -19.788 1.041 1.00 159.13 89 GLY A O 1
ATOM 694 N N . GLY A 1 90 ? 20.935 -19.227 2.089 1.00 162.76 90 GLY A N 1
ATOM 695 C CA . GLY A 1 90 ? 21.097 -17.799 1.895 1.00 156.03 90 GLY A CA 1
ATOM 696 C C . GLY A 1 90 ? 20.695 -17.277 0.530 1.00 145.46 90 GLY A C 1
ATOM 697 O O . GLY A 1 90 ? 19.803 -16.430 0.429 1.00 143.94 90 GLY A O 1
ATOM 698 N N . THR A 1 91 ? 21.337 -17.778 -0.531 1.00 134.41 91 THR A N 1
ATOM 699 C CA . THR A 1 91 ? 21.158 -17.204 -1.863 1.00 125.44 91 THR A CA 1
ATOM 700 C C . THR A 1 91 ? 19.756 -17.395 -2.421 1.00 113.82 91 THR A C 1
ATOM 701 O O . THR A 1 91 ? 19.386 -16.704 -3.375 1.00 106.75 91 THR A O 1
ATOM 705 N N . CYS A 1 92 ? 18.973 -18.308 -1.867 1.00 106.49 92 CYS A N 1
ATOM 706 C CA . CYS A 1 92 ? 17.648 -18.581 -2.397 1.00 89.33 92 CYS A CA 1
ATOM 707 C C . CYS A 1 92 ? 16.619 -17.619 -1.813 1.00 79.34 92 CYS A C 1
ATOM 708 O O . CYS A 1 92 ? 16.644 -17.302 -0.623 1.00 82.96 92 CYS A O 1
ATOM 711 N N . ARG A 1 93 ? 15.729 -17.141 -2.673 1.00 70.44 93 ARG A N 1
ATOM 712 C CA . ARG A 1 93 ? 14.605 -16.291 -2.315 1.00 73.87 93 ARG A CA 1
ATOM 713 C C . ARG A 1 93 ? 13.318 -16.912 -2.835 1.00 77.98 93 ARG A C 1
ATOM 714 O O . ARG A 1 93 ? 13.315 -17.868 -3.615 1.00 82.14 93 ARG A O 1
ATOM 722 N N . GLU A 1 94 ? 12.214 -16.330 -2.418 1.00 74.09 94 GLU A N 1
ATOM 723 C CA . GLU A 1 94 ? 10.909 -16.823 -2.806 1.00 69.89 94 GLU A CA 1
ATOM 724 C C . GLU A 1 94 ? 10.034 -15.682 -3.298 1.00 65.50 94 GLU A C 1
ATOM 725 O O . GLU A 1 94 ? 8.802 -15.766 -3.268 1.00 60.51 94 GLU A O 1
ATOM 731 N N . THR A 1 95 ? 10.681 -14.616 -3.764 1.00 55.69 95 THR A N 1
ATOM 732 C CA . THR A 1 95 ? 10.041 -13.371 -4.147 1.00 53.62 95 THR A CA 1
ATOM 733 C C . THR A 1 95 ? 10.652 -12.842 -5.439 1.00 65.60 95 THR A C 1
ATOM 734 O O . THR A 1 95 ? 11.760 -13.209 -5.838 1.00 69.61 95 THR A O 1
ATOM 738 N N . PHE A 1 96 ? 9.909 -11.970 -6.096 1.00 57.73 96 PHE A N 1
ATOM 739 C CA . PHE A 1 96 ? 10.444 -11.157 -7.173 1.00 64.24 96 PHE A CA 1
ATOM 740 C C . PHE A 1 96 ? 9.860 -9.768 -7.051 1.00 73.71 96 PHE A C 1
ATOM 741 O O . PHE A 1 96 ? 8.743 -9.599 -6.559 1.00 77.79 96 PHE A O 1
ATOM 749 N N . THR A 1 97 ? 10.602 -8.773 -7.517 1.00 70.18 97 THR A N 1
ATOM 750 C CA . THR A 1 97 ? 10.066 -7.430 -7.434 1.00 62.49 97 THR A CA 1
ATOM 751 C C . THR A 1 97 ? 9.668 -6.966 -8.827 1.00 54.65 97 THR A C 1
ATOM 752 O O . THR A 1 97 ? 9.986 -7.582 -9.845 1.00 54.12 97 THR A O 1
ATOM 756 N N . LEU A 1 98 ? 8.965 -5.847 -8.851 1.00 64.83 98 LEU A N 1
ATOM 757 C CA . LEU A 1 98 ? 8.172 -5.447 -9.994 1.00 58.49 98 LEU A CA 1
ATOM 758 C C . LEU A 1 98 ? 8.396 -3.965 -10.262 1.00 60.02 98 LEU A C 1
ATOM 759 O O . LEU A 1 98 ? 8.477 -3.169 -9.318 1.00 61.76 98 LEU A O 1
ATOM 764 N N . TYR A 1 99 ? 8.546 -3.601 -11.540 1.00 50.78 99 TYR A N 1
ATOM 765 C CA . TYR A 1 99 ? 8.897 -2.232 -11.888 1.00 49.38 99 TYR A CA 1
ATOM 766 C C . TYR A 1 99 ? 8.129 -1.753 -13.101 1.00 55.65 99 TYR A C 1
ATOM 767 O O . TYR A 1 99 ? 7.648 -2.553 -13.912 1.00 60.44 99 TYR A O 1
ATOM 776 N N . TYR A 1 100 ? 8.073 -0.423 -13.247 1.00 56.84 100 TYR A N 1
ATOM 777 C CA . TYR A 1 100 ? 7.583 0.201 -14.478 1.00 60.45 100 TYR A CA 1
ATOM 778 C C . TYR A 1 100 ? 8.438 1.418 -14.792 1.00 64.64 100 TYR A C 1
ATOM 779 O O . TYR A 1 100 ? 9.194 1.917 -13.957 1.00 48.30 100 TYR A O 1
ATOM 788 N N . ARG A 1 101 ? 8.310 1.893 -16.023 1.00 65.38 101 ARG A N 1
ATOM 789 C CA . ARG A 1 101 ? 8.988 3.101 -16.463 1.00 63.72 101 ARG A CA 1
ATOM 790 C C . ARG A 1 101 ? 8.138 3.683 -17.565 1.00 63.31 101 ARG A C 1
ATOM 791 O O . ARG A 1 101 ? 7.421 2.962 -18.266 1.00 60.80 101 ARG A O 1
ATOM 799 N N . GLN A 1 102 ? 8.219 4.982 -17.710 1.00 68.02 102 GLN A N 1
ATOM 800 C CA . GLN A 1 102 ? 7.366 5.657 -18.663 1.00 65.86 102 GLN A CA 1
ATOM 801 C C . GLN A 1 102 ? 8.124 5.994 -19.931 1.00 70.05 102 GLN A C 1
ATOM 802 O O . GLN A 1 102 ? 9.357 6.053 -19.969 1.00 76.20 102 GLN A O 1
ATOM 808 N N . ALA A 1 103 ? 7.353 6.163 -20.991 1.00 70.12 103 ALA A N 1
ATOM 809 C CA . ALA A 1 103 ? 7.885 6.552 -22.279 1.00 74.04 103 ALA A CA 1
ATOM 810 C C . ALA A 1 103 ? 6.786 7.270 -23.040 1.00 78.67 103 ALA A C 1
ATOM 811 O O . ALA A 1 103 ? 5.595 6.976 -22.873 1.00 66.12 103 ALA A O 1
ATOM 813 N N . GLU A 1 104 ? 7.194 8.246 -23.847 1.00 83.60 104 GLU A N 1
ATOM 814 C CA . GLU A 1 104 ? 6.266 8.848 -24.783 1.00 79.81 104 GLU A CA 1
ATOM 815 C C . GLU A 1 104 ? 6.412 8.301 -26.180 1.00 78.98 104 GLU A C 1
ATOM 816 O O . GLU A 1 104 ? 5.543 8.556 -27.012 1.00 90.93 104 GLU A O 1
ATOM 822 N N . GLU A 1 105 ? 7.445 7.511 -26.434 1.00 77.42 105 GLU A N 1
ATOM 823 C CA . GLU A 1 105 ? 7.599 6.815 -27.692 1.00 81.49 105 GLU A CA 1
ATOM 824 C C . GLU A 1 105 ? 8.108 5.426 -27.335 1.00 73.52 105 GLU A C 1
ATOM 825 O O . GLU A 1 105 ? 8.890 5.280 -26.382 1.00 69.18 105 GLU A O 1
ATOM 831 N N . PRO A 1 106 ? 7.681 4.395 -28.060 1.00 69.09 106 PRO A N 1
ATOM 832 C CA . PRO A 1 106 ? 8.322 3.086 -27.917 1.00 62.12 106 PRO A CA 1
ATOM 833 C C . PRO A 1 106 ? 9.819 3.223 -28.064 1.00 68.10 106 PRO A C 1
ATOM 834 O O . PRO A 1 106 ? 10.318 4.142 -28.709 1.00 71.29 106 PRO A O 1
ATOM 838 N N . ASP A 1 107 ? 10.549 2.288 -27.492 1.00 76.49 107 ASP A N 1
ATOM 839 C CA . ASP A 1 107 ? 11.947 2.517 -27.165 1.00 77.85 107 ASP A CA 1
ATOM 840 C C . ASP A 1 107 ? 12.762 2.519 -28.460 1.00 72.88 107 ASP A C 1
ATOM 841 O O . ASP A 1 107 ? 13.190 1.487 -28.969 1.00 79.90 107 ASP A O 1
ATOM 846 N N . SER A 1 108 ? 12.862 3.682 -29.075 1.00 91.02 108 SER A N 1
ATOM 847 C CA . SER A 1 108 ? 14.064 4.087 -29.819 1.00 113.49 108 SER A CA 1
ATOM 848 C C . SER A 1 108 ? 14.690 3.005 -30.703 1.00 116.67 108 SER A C 1
ATOM 849 O O . SER A 1 108 ? 15.591 2.278 -30.260 1.00 105.31 108 SER A O 1
ATOM 852 N N . PRO A 1 109 ? 14.221 2.848 -31.937 1.00 134.54 109 PRO A N 1
ATOM 853 C CA . PRO A 1 109 ? 14.534 1.642 -32.728 1.00 132.56 109 PRO A CA 1
ATOM 854 C C . PRO A 1 109 ? 16.003 1.264 -32.790 1.00 133.17 109 PRO A C 1
ATOM 855 O O . PRO A 1 109 ? 16.827 1.987 -33.356 1.00 139.34 109 PRO A O 1
ATOM 859 N N . ASP A 1 110 ? 16.343 0.143 -32.166 1.00 137.46 110 ASP A N 1
ATOM 860 C CA . ASP A 1 110 ? 17.597 -0.564 -32.405 1.00 155.32 110 ASP A CA 1
ATOM 861 C C . ASP A 1 110 ? 18.802 0.216 -31.914 1.00 159.68 110 ASP A C 1
ATOM 862 O O . ASP A 1 110 ? 19.896 -0.342 -31.794 1.00 168.02 110 ASP A O 1
ATOM 867 N N . SER A 1 111 ? 18.623 1.490 -31.603 1.00 155.74 111 SER A N 1
ATOM 868 C CA . SER A 1 111 ? 19.768 2.324 -31.313 1.00 162.43 111 SER A CA 1
ATOM 869 C C . SER A 1 111 ? 19.823 2.724 -29.854 1.00 160.09 111 SER A C 1
ATOM 870 O O . SER A 1 111 ? 20.841 3.268 -29.415 1.00 168.79 111 SER A O 1
ATOM 873 N N . VAL A 1 112 ? 18.757 2.479 -29.095 1.00 145.48 112 VAL A N 1
ATOM 874 C CA . VAL A 1 112 ? 18.809 2.633 -27.647 1.00 138.04 112 VAL A CA 1
ATOM 875 C C . VAL A 1 112 ? 18.138 1.429 -27.000 1.00 124.34 112 VAL A C 1
ATOM 876 O O . VAL A 1 112 ? 18.212 1.255 -25.780 1.00 130.36 112 VAL A O 1
ATOM 880 N N . SER A 1 113 ? 17.517 0.552 -27.793 1.00 101.52 113 SER A N 1
ATOM 881 C CA . SER A 1 113 ? 16.577 -0.335 -27.121 1.00 85.78 113 SER A CA 1
ATOM 882 C C . SER A 1 113 ? 17.279 -1.558 -26.526 1.00 83.72 113 SER A C 1
ATOM 883 O O . SER A 1 113 ? 16.835 -2.701 -26.659 1.00 63.18 113 SER A O 1
ATOM 886 N N . SER A 1 114 ? 18.360 -1.296 -25.803 1.00 95.72 114 SER A N 1
ATOM 887 C CA . SER A 1 114 ? 18.873 -2.177 -24.758 1.00 93.61 114 SER A CA 1
ATOM 888 C C . SER A 1 114 ? 18.753 -1.365 -23.468 1.00 99.94 114 SER A C 1
ATOM 889 O O . SER A 1 114 ? 19.513 -0.417 -23.222 1.00 86.80 114 SER A O 1
ATOM 892 N N . TRP A 1 115 ? 17.739 -1.735 -22.685 1.00 106.14 115 TRP A N 1
ATOM 893 C CA . TRP A 1 115 ? 17.032 -0.811 -21.819 1.00 89.54 115 TRP A CA 1
ATOM 894 C C . TRP A 1 115 ? 17.720 -0.695 -20.476 1.00 94.87 115 TRP A C 1
ATOM 895 O O . TRP A 1 115 ? 18.710 0.044 -20.365 1.00 103.75 115 TRP A O 1
ATOM 906 N N . HIS A 1 116 ? 17.277 -1.478 -19.478 1.00 79.51 116 HIS A N 1
ATOM 907 C CA . HIS A 1 116 ? 18.001 -1.876 -18.265 1.00 77.73 116 HIS A CA 1
ATOM 908 C C . HIS A 1 116 ? 18.931 -0.846 -17.623 1.00 88.30 116 HIS A C 1
ATOM 909 O O . HIS A 1 116 ? 19.323 -0.986 -16.463 1.00 87.73 116 HIS A O 1
ATOM 916 N N . LEU A 1 117 ? 19.264 0.208 -18.340 1.00 96.01 117 LEU A N 1
ATOM 917 C CA . LEU A 1 117 ? 19.996 1.316 -17.776 1.00 98.79 117 LEU A CA 1
ATOM 918 C C . LEU A 1 117 ? 19.060 2.470 -17.600 1.00 101.42 117 LEU A C 1
ATOM 919 O O . LEU A 1 117 ? 19.442 3.513 -17.072 1.00 116.16 117 LEU A O 1
ATOM 924 N N . LYS A 1 118 ? 17.837 2.282 -18.049 1.00 86.42 118 LYS A N 1
ATOM 925 C CA . LYS A 1 118 ? 16.812 3.278 -17.900 1.00 88.94 118 LYS A CA 1
ATOM 926 C C . LYS A 1 118 ? 16.294 3.255 -16.469 1.00 87.85 118 LYS A C 1
ATOM 927 O O . LYS A 1 118 ? 16.365 2.232 -15.776 1.00 78.36 118 LYS A O 1
ATOM 933 N N . ARG A 1 119 ? 15.847 4.425 -16.008 1.00 87.32 119 ARG A N 1
ATOM 934 C CA . ARG A 1 119 ? 15.383 4.584 -14.636 1.00 85.38 119 ARG A CA 1
ATOM 935 C C . ARG A 1 119 ? 14.102 3.791 -14.469 1.00 76.48 119 ARG A C 1
ATOM 936 O O . ARG A 1 119 ? 13.044 4.204 -14.955 1.00 75.94 119 ARG A O 1
ATOM 944 N N . TRP A 1 120 ? 14.182 2.668 -13.768 1.00 68.66 120 TRP A N 1
ATOM 945 C CA . TRP A 1 120 ? 13.000 1.898 -13.422 1.00 64.58 120 TRP A CA 1
ATOM 946 C C . TRP A 1 120 ? 12.451 2.315 -12.057 1.00 70.66 120 TRP A C 1
ATOM 947 O O . TRP A 1 120 ? 13.203 2.489 -11.089 1.00 68.30 120 TRP A O 1
ATOM 958 N N . THR A 1 121 ? 11.131 2.456 -11.986 1.00 65.76 121 THR A N 1
ATOM 959 C CA . THR A 1 121 ? 10.427 2.778 -10.754 1.00 61.47 121 THR A CA 1
ATOM 960 C C . THR A 1 121 ? 9.825 1.514 -10.140 1.00 68.17 121 THR A C 1
ATOM 961 O O . THR A 1 121 ? 9.089 0.771 -10.809 1.00 65.27 121 THR A O 1
ATOM 965 N N . LYS A 1 122 ? 10.157 1.274 -8.868 1.00 70.61 122 LYS A N 1
ATOM 966 C CA . LYS A 1 122 ? 9.709 0.088 -8.152 1.00 59.57 122 LYS A CA 1
ATOM 967 C C . LYS A 1 122 ? 8.260 0.243 -7.715 1.00 62.34 122 LYS A C 1
ATOM 968 O O . LYS A 1 122 ? 7.778 1.341 -7.400 1.00 65.66 122 LYS A O 1
ATOM 974 N N . VAL A 1 123 ? 7.575 -0.884 -7.717 1.00 57.26 123 VAL A N 1
ATOM 975 C CA . VAL A 1 123 ? 6.149 -0.980 -7.521 1.00 55.02 123 VAL A CA 1
ATOM 976 C C . VAL A 1 123 ? 5.968 -1.713 -6.210 1.00 57.91 123 VAL A C 1
ATOM 977 O O . VAL A 1 123 ? 5.371 -1.169 -5.282 1.00 73.99 123 VAL A O 1
ATOM 981 N N . ASP A 1 124 ? 6.525 -2.923 -6.110 1.00 54.79 124 ASP A N 1
ATOM 982 C CA . ASP A 1 124 ? 6.556 -3.694 -4.870 1.00 67.44 124 ASP A CA 1
ATOM 983 C C . ASP A 1 124 ? 7.302 -4.996 -5.127 1.00 60.31 124 ASP A C 1
ATOM 984 O O . ASP A 1 124 ? 7.365 -5.458 -6.258 1.00 57.57 124 ASP A O 1
ATOM 989 N N . THR A 1 125 ? 7.843 -5.591 -4.069 1.00 58.28 125 THR A N 1
ATOM 990 C CA . THR A 1 125 ? 8.275 -6.980 -4.092 1.00 52.96 125 THR A CA 1
ATOM 991 C C . THR A 1 125 ? 7.059 -7.863 -3.818 1.00 60.92 125 THR A C 1
ATOM 992 O O . THR A 1 125 ? 6.205 -7.517 -3.001 1.00 72.98 125 THR A O 1
ATOM 996 N N . ILE A 1 126 ? 6.976 -8.999 -4.504 1.00 52.40 126 ILE A N 1
ATOM 997 C CA . ILE A 1 126 ? 5.816 -9.878 -4.450 1.00 48.52 126 ILE A CA 1
ATOM 998 C C 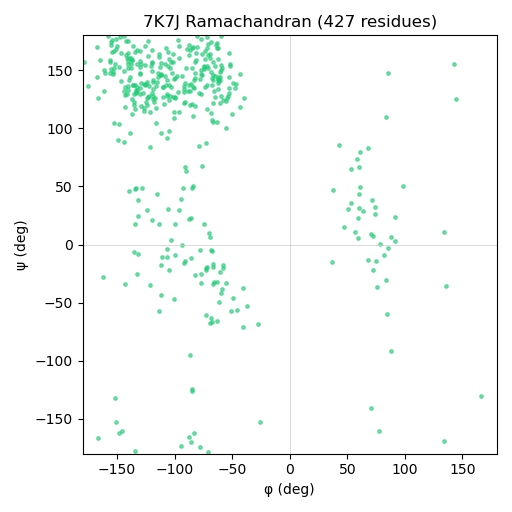. ILE A 1 126 ? 6.280 -11.211 -3.910 1.00 55.34 126 ILE A C 1
ATOM 999 O O . ILE A 1 126 ? 7.371 -11.674 -4.250 1.00 70.29 126 ILE A O 1
ATOM 1004 N N . ALA A 1 127 ? 5.452 -11.831 -3.080 1.00 65.05 127 ALA A N 1
ATOM 1005 C CA . ALA A 1 127 ? 5.737 -13.142 -2.529 1.00 64.82 127 ALA A CA 1
ATOM 1006 C C . ALA A 1 127 ? 4.512 -14.017 -2.686 1.00 75.85 127 ALA A C 1
ATOM 1007 O O . ALA A 1 127 ? 3.386 -13.528 -2.754 1.00 84.13 127 ALA A O 1
ATOM 1009 N N . ALA A 1 128 ? 4.731 -15.321 -2.721 1.00 77.54 128 ALA A N 1
ATOM 1010 C CA . ALA A 1 128 ? 3.584 -16.199 -2.849 1.00 84.84 128 ALA A CA 1
ATOM 1011 C C . ALA A 1 128 ? 2.919 -16.450 -1.497 1.00 106.54 128 ALA A C 1
ATOM 1012 O O . ALA A 1 128 ? 3.527 -16.325 -0.426 1.00 107.85 128 ALA A O 1
ATOM 1014 N N . ASP A 1 129 ? 1.645 -16.826 -1.570 1.00 126.48 129 ASP A N 1
ATOM 1015 C CA . ASP A 1 129 ? 0.855 -17.169 -0.393 1.00 146.14 129 ASP A CA 1
ATOM 1016 C C . ASP A 1 129 ? 0.981 -18.670 -0.108 1.00 161.16 129 ASP A C 1
ATOM 1017 O O . ASP A 1 129 ? 0.011 -19.431 -0.158 1.00 167.65 129 ASP A O 1
ATOM 1022 N N . GLU A 1 130 ? 2.214 -19.086 0.197 1.00 166.51 130 GLU A N 1
ATOM 1023 C CA . GLU A 1 130 ? 2.543 -20.505 0.319 1.00 170.25 130 GLU A CA 1
ATOM 1024 C C . GLU A 1 130 ? 1.763 -21.179 1.447 1.00 169.72 130 GLU A C 1
ATOM 1025 O O . GLU A 1 130 ? 1.587 -20.612 2.529 1.00 178.94 130 GLU A O 1
ATOM 1031 N N . SER A 1 131 ? 1.302 -22.404 1.182 1.00 160.07 131 SER A N 1
ATOM 1032 C CA . SER A 1 131 ? 0.506 -23.193 2.123 1.00 155.47 131 SER A CA 1
ATOM 1033 C C . SER A 1 131 ? -0.668 -22.387 2.683 1.00 152.97 131 SER A C 1
ATOM 1034 O O . SER A 1 131 ? -1.775 -22.902 2.850 1.00 151.14 131 SER A O 1
ATOM 1037 N N . GLY A 1 154 ? 13.665 -28.031 -11.947 1.00 79.05 154 GLY A N 1
ATOM 1038 C CA . GLY A 1 154 ? 13.294 -26.651 -12.269 1.00 90.04 154 GLY A CA 1
ATOM 1039 C C . GLY A 1 154 ? 11.898 -26.187 -11.823 1.00 96.77 154 GLY A C 1
ATOM 1040 O O . GLY A 1 154 ? 11.350 -26.700 -10.860 1.00 105.71 154 GLY A O 1
ATOM 1041 N N . ALA A 1 155 ? 11.304 -25.217 -12.519 1.00 90.62 155 ALA A N 1
ATOM 1042 C CA . ALA A 1 155 ? 9.962 -24.737 -12.204 1.00 83.11 155 ALA A CA 1
ATOM 1043 C C . ALA A 1 155 ? 8.927 -25.476 -13.062 1.00 88.50 155 ALA A C 1
ATOM 1044 O O . ALA A 1 155 ? 9.247 -26.422 -13.787 1.00 110.26 155 ALA A O 1
ATOM 1046 N N . GLY A 1 156 ? 7.669 -25.054 -12.983 1.00 81.39 156 GLY A N 1
ATOM 1047 C CA . GLY A 1 156 ? 6.662 -25.513 -13.927 1.00 86.05 156 GLY A CA 1
ATOM 1048 C C . GLY A 1 156 ? 5.255 -25.720 -13.390 1.00 96.47 156 GLY A C 1
ATOM 1049 O O . GLY A 1 156 ? 5.056 -26.513 -12.472 1.00 99.72 156 GLY A O 1
ATOM 1050 N N . GLN A 1 157 ? 4.260 -25.074 -14.007 1.00 101.91 157 GLN A N 1
ATOM 1051 C CA . GLN A 1 157 ? 2.871 -25.179 -13.560 1.00 106.18 157 GLN A CA 1
ATOM 1052 C C . GLN A 1 157 ? 2.345 -26.589 -13.830 1.00 126.24 157 GLN A C 1
ATOM 1053 O O . GLN A 1 157 ? 2.167 -26.996 -14.988 1.00 116.20 157 GLN A O 1
ATOM 1059 N N . ARG A 1 158 ? 2.077 -27.319 -12.739 1.00 145.43 158 ARG A N 1
ATOM 1060 C CA . ARG A 1 158 ? 1.599 -28.696 -12.736 1.00 147.78 158 ARG A CA 1
ATOM 1061 C C . ARG A 1 158 ? 0.088 -28.805 -12.853 1.00 156.16 158 ARG A C 1
ATOM 1062 O O . ARG A 1 158 ? -0.410 -29.917 -13.053 1.00 160.32 158 ARG A O 1
ATOM 1070 N N . ALA A 1 159 ? -0.636 -27.687 -12.706 1.00 159.96 159 ALA A N 1
ATOM 1071 C CA . ALA A 1 159 ? -2.102 -27.635 -12.631 1.00 169.98 159 ALA A CA 1
ATOM 1072 C C . ALA A 1 159 ? -2.641 -28.145 -11.291 1.00 179.84 159 ALA A C 1
ATOM 1073 O O . ALA A 1 159 ? -3.730 -28.722 -11.234 1.00 192.86 159 ALA A O 1
ATOM 1075 N N . GLY A 1 160 ? -1.895 -27.939 -10.203 1.00 174.47 160 GLY A N 1
ATOM 1076 C CA . GLY A 1 160 ? -2.376 -28.279 -8.875 1.00 171.45 160 GLY A CA 1
ATOM 1077 C C . GLY A 1 160 ? -2.907 -27.068 -8.134 1.00 168.23 160 GLY A C 1
ATOM 1078 O O . GLY A 1 160 ? -3.070 -27.094 -6.910 1.00 172.60 160 GLY A O 1
ATOM 1079 N N . LEU A 1 161 ? -3.201 -26.008 -8.889 1.00 167.29 161 LEU A N 1
ATOM 1080 C CA . LEU A 1 161 ? -3.534 -24.689 -8.346 1.00 162.84 161 LEU A CA 1
ATOM 1081 C C . LEU A 1 161 ? -2.459 -24.206 -7.368 1.00 168.64 161 LEU A C 1
ATOM 1082 O O . LEU A 1 161 ? -2.750 -23.551 -6.364 1.00 184.25 161 LEU A O 1
ATOM 1087 N N . GLN A 1 162 ? -1.189 -24.539 -7.672 1.00 138.95 162 GLN A N 1
ATOM 1088 C CA . GLN A 1 162 ? -0.036 -23.801 -7.151 1.00 105.74 162 GLN A CA 1
ATOM 1089 C C . GLN A 1 162 ? 0.052 -22.420 -7.745 1.00 89.15 162 GLN A C 1
ATOM 1090 O O . GLN A 1 162 ? 1.071 -21.747 -7.557 1.00 86.49 162 GLN A O 1
ATOM 1096 N N . LEU A 1 163 ? -0.952 -22.028 -8.519 1.00 79.56 163 LEU A N 1
ATOM 1097 C CA . LEU A 1 163 ? -0.910 -20.794 -9.282 1.00 77.79 163 LEU A CA 1
ATOM 1098 C C . LEU A 1 163 ? -1.338 -19.653 -8.376 1.00 80.96 163 LEU A C 1
ATOM 1099 O O . LEU A 1 163 ? -2.507 -19.553 -7.996 1.00 93.49 163 LEU A O 1
ATOM 1104 N N . ASN A 1 164 ? -0.387 -18.798 -8.032 1.00 67.77 164 ASN A N 1
ATOM 1105 C CA . ASN A 1 164 ? -0.640 -17.639 -7.202 1.00 62.09 164 ASN A CA 1
ATOM 1106 C C . ASN A 1 164 ? -1.180 -16.489 -8.035 1.00 63.21 164 ASN A C 1
ATOM 1107 O O . ASN A 1 164 ? -0.763 -16.269 -9.172 1.00 66.04 164 ASN A O 1
ATOM 1112 N N . VAL A 1 165 ? -2.095 -15.735 -7.443 1.00 64.26 165 VAL A N 1
ATOM 1113 C CA . VAL A 1 165 ? -2.642 -14.528 -8.046 1.00 63.36 165 VAL A CA 1
ATOM 1114 C C . VAL A 1 165 ? -2.290 -13.372 -7.125 1.00 62.39 165 VAL A C 1
ATOM 1115 O O . VAL A 1 165 ? -2.555 -13.433 -5.921 1.00 77.68 165 VAL A O 1
ATOM 1119 N N . LYS A 1 166 ? -1.683 -12.330 -7.673 1.00 55.10 166 LYS A N 1
ATOM 1120 C CA . LYS A 1 166 ? -1.380 -11.141 -6.887 1.00 63.83 166 LYS A CA 1
ATOM 1121 C C . LYS A 1 166 ? -1.705 -9.922 -7.745 1.00 61.21 166 LYS A C 1
ATOM 1122 O O . LYS A 1 166 ? -1.699 -10.005 -8.967 1.00 44.50 166 LYS A O 1
ATOM 1128 N N . GLU A 1 167 ? -1.982 -8.781 -7.102 1.00 62.20 167 GLU A N 1
ATOM 1129 C CA . GLU A 1 167 ? -2.345 -7.554 -7.807 1.00 47.14 167 GLU A CA 1
ATOM 1130 C C . GLU A 1 167 ? -1.685 -6.350 -7.149 1.00 52.55 167 GLU A C 1
ATOM 1131 O O . GLU A 1 167 ? -1.566 -6.304 -5.923 1.00 66.86 167 GLU A O 1
ATOM 1137 N N . ARG A 1 168 ? -1.225 -5.390 -7.967 1.00 48.10 168 ARG A N 1
ATOM 1138 C CA . ARG A 1 168 ? -0.624 -4.132 -7.491 1.00 52.39 168 ARG A CA 1
ATOM 1139 C C . ARG A 1 168 ? -1.019 -3.009 -8.445 1.00 51.66 168 ARG A C 1
ATOM 1140 O O . ARG A 1 168 ? -1.717 -3.263 -9.426 1.00 52.17 168 ARG A O 1
ATOM 1148 N N . SER A 1 169 ? -0.586 -1.758 -8.181 1.00 51.40 169 SER A N 1
ATOM 1149 C CA . SER A 1 169 ? -0.926 -0.648 -9.091 1.00 61.12 169 SER A CA 1
ATOM 1150 C C . SER A 1 169 ? 0.137 0.455 -9.066 1.00 70.61 169 SER A C 1
ATOM 1151 O O . SER A 1 169 ? 0.840 0.615 -8.069 1.00 78.24 169 SER A O 1
ATOM 1154 N N . PHE A 1 170 ? 0.235 1.241 -10.156 1.00 69.67 170 PHE A N 1
ATOM 1155 C CA . PHE A 1 170 ? 1.312 2.206 -10.303 1.00 73.15 170 PHE A CA 1
ATOM 1156 C C . PHE A 1 170 ? 0.729 3.585 -10.328 1.00 78.99 170 PHE A C 1
ATOM 1157 O O . PHE A 1 170 ? -0.169 3.829 -11.132 1.00 59.91 170 PHE A O 1
ATOM 1165 N N . GLY A 1 171 ? 1.389 4.503 -9.600 1.00 110.97 171 GLY A N 1
ATOM 1166 C CA . GLY A 1 171 ? 1.011 5.895 -9.483 1.00 107.23 171 GLY A CA 1
ATOM 1167 C C . GLY A 1 171 ? 0.990 6.585 -10.820 1.00 98.36 171 GLY A C 1
ATOM 1168 O O . GLY A 1 171 ? 1.355 6.003 -11.841 1.00 108.99 171 GLY A O 1
ATOM 1169 N N . PRO A 1 172 ? 0.641 7.865 -10.820 1.00 79.21 172 PRO A N 1
ATOM 1170 C CA . PRO A 1 172 ? -0.008 8.479 -11.990 1.00 70.99 172 PRO A CA 1
ATOM 1171 C C . PRO A 1 172 ? 0.755 8.267 -13.291 1.00 71.87 172 PRO A C 1
ATOM 1172 O O . PRO A 1 172 ? 1.979 8.417 -13.351 1.00 76.46 172 PRO A O 1
ATOM 1176 N N . LEU A 1 173 ? 0.017 7.908 -14.343 1.00 68.90 173 LEU A N 1
ATOM 1177 C CA . LEU A 1 173 ? 0.567 7.738 -15.687 1.00 62.12 173 LEU A CA 1
ATOM 1178 C C . LEU A 1 173 ? 0.187 8.926 -16.554 1.00 67.82 173 LEU A C 1
ATOM 1179 O O . LEU A 1 173 ? -0.993 9.266 -16.665 1.00 69.93 173 LEU A O 1
ATOM 1184 N N . THR A 1 174 ? 1.182 9.534 -17.186 1.00 68.78 174 THR A N 1
ATOM 1185 C CA . THR A 1 174 ? 0.950 10.785 -17.885 1.00 68.14 174 THR A CA 1
ATOM 1186 C C . THR A 1 174 ? 1.549 10.809 -19.288 1.00 80.33 174 THR A C 1
ATOM 1187 O O . THR A 1 174 ? 1.065 11.534 -20.165 1.00 91.90 174 THR A O 1
ATOM 1191 N N . GLN A 1 175 ? 2.579 10.006 -19.524 1.00 80.21 175 GLN A N 1
ATOM 1192 C CA . GLN A 1 175 ? 3.191 9.911 -20.842 1.00 78.70 175 GLN A CA 1
ATOM 1193 C C . GLN A 1 175 ? 2.330 9.032 -21.765 1.00 80.44 175 GLN A C 1
ATOM 1194 O O . GLN A 1 175 ? 1.224 8.606 -21.418 1.00 79.47 175 GLN A O 1
ATOM 1200 N N . ARG A 1 176 ? 2.813 8.750 -22.970 1.00 76.59 176 ARG A N 1
ATOM 1201 C CA . ARG A 1 176 ? 1.932 8.096 -23.927 1.00 72.92 176 ARG A CA 1
ATOM 1202 C C . ARG A 1 176 ? 1.775 6.619 -23.638 1.00 65.59 176 ARG A C 1
ATOM 1203 O O . ARG A 1 176 ? 0.750 6.034 -24.004 1.00 69.16 176 ARG A O 1
ATOM 1211 N N . GLY A 1 177 ? 2.759 6.022 -22.983 1.00 62.80 177 GLY A N 1
ATOM 1212 C CA . GLY A 1 177 ? 2.668 4.648 -22.547 1.00 60.78 177 GLY A CA 1
ATOM 1213 C C . GLY A 1 177 ? 3.767 4.343 -21.555 1.00 60.41 177 GLY A C 1
ATOM 1214 O O . GLY A 1 177 ? 4.430 5.242 -21.039 1.00 70.13 177 GLY A O 1
ATOM 1215 N N . PHE A 1 178 ? 3.967 3.056 -21.298 1.00 53.38 178 PHE A N 1
ATOM 1216 C CA . PHE A 1 178 ? 4.954 2.637 -20.309 1.00 55.84 178 PHE A CA 1
ATOM 1217 C C . PHE A 1 178 ? 5.431 1.224 -20.637 1.00 63.69 178 PHE A C 1
ATOM 1218 O O . PHE A 1 178 ? 4.815 0.494 -21.425 1.00 61.06 178 PHE A O 1
ATOM 1226 N N . TYR A 1 179 ? 6.533 0.845 -19.990 1.00 57.71 179 TYR A N 1
ATOM 1227 C CA . TYR A 1 179 ? 7.012 -0.525 -19.927 1.00 53.81 179 TYR A CA 1
ATOM 1228 C C . TYR A 1 179 ? 6.877 -1.055 -18.507 1.00 56.14 179 TYR A C 1
ATOM 1229 O O . TYR A 1 179 ? 6.875 -0.283 -17.541 1.00 62.76 179 TYR A O 1
ATOM 1238 N N . VAL A 1 180 ? 6.799 -2.385 -18.382 1.00 54.27 180 VAL A N 1
ATOM 1239 C CA . VAL A 1 180 ? 6.795 -3.083 -17.092 1.00 56.31 180 VAL A CA 1
ATOM 1240 C C . VAL A 1 180 ? 7.917 -4.115 -17.095 1.00 54.48 180 VAL A C 1
ATOM 1241 O O . VAL A 1 180 ? 8.119 -4.821 -18.090 1.00 45.48 180 VAL A O 1
ATOM 1245 N N . ALA A 1 181 ? 8.630 -4.222 -15.976 1.00 52.12 181 ALA A N 1
ATOM 1246 C CA . ALA A 1 181 ? 9.767 -5.126 -15.893 1.00 51.21 181 ALA A CA 1
ATOM 1247 C C . ALA A 1 181 ? 9.664 -5.991 -14.645 1.00 56.38 181 ALA A C 1
ATOM 1248 O O . ALA A 1 181 ? 9.164 -5.546 -13.606 1.00 62.25 181 ALA A O 1
ATOM 1250 N N . PHE A 1 182 ? 10.175 -7.224 -14.749 1.00 52.61 182 PHE A N 1
ATOM 1251 C CA . PHE A 1 182 ? 10.144 -8.205 -13.665 1.00 51.14 182 PHE A CA 1
ATOM 1252 C C . PHE A 1 182 ? 11.561 -8.600 -13.280 1.00 54.71 182 PHE A C 1
ATOM 1253 O O . PHE A 1 182 ? 12.357 -8.965 -14.149 1.00 62.26 182 PHE A O 1
ATOM 1261 N N . GLN A 1 183 ? 11.869 -8.569 -11.983 1.00 56.41 183 GLN A N 1
ATOM 1262 C CA . GLN A 1 183 ? 13.221 -8.855 -11.503 1.00 55.77 183 GLN A CA 1
ATOM 1263 C C . GLN A 1 183 ? 13.250 -10.078 -10.595 1.00 58.10 183 GLN A C 1
ATOM 1264 O O . GLN A 1 183 ? 12.568 -10.097 -9.568 1.00 69.75 183 GLN A O 1
ATOM 1270 N N . ASP A 1 184 ? 14.056 -11.081 -10.963 1.00 54.46 184 ASP A N 1
ATOM 1271 C CA . ASP A 1 184 ? 14.290 -12.291 -10.171 1.00 63.74 184 ASP A CA 1
ATOM 1272 C C . ASP A 1 184 ? 15.685 -12.188 -9.575 1.00 66.50 184 ASP A C 1
ATOM 1273 O O . ASP A 1 184 ? 16.652 -11.955 -10.305 1.00 67.41 184 ASP A O 1
ATOM 1278 N N . THR A 1 185 ? 15.797 -12.357 -8.262 1.00 71.12 185 THR A N 1
ATOM 1279 C CA . THR A 1 185 ? 17.088 -12.243 -7.591 1.00 67.46 185 THR A CA 1
ATOM 1280 C C . THR A 1 185 ? 17.424 -13.494 -6.796 1.00 68.56 185 THR A C 1
ATOM 1281 O O . THR A 1 185 ? 18.127 -13.417 -5.792 1.00 82.29 185 THR A O 1
ATOM 1285 N N . GLY A 1 186 ? 16.935 -14.649 -7.229 1.00 56.35 186 GLY A N 1
ATOM 1286 C CA . GLY A 1 186 ? 17.203 -15.870 -6.505 1.00 49.50 186 GLY A CA 1
ATOM 1287 C C . GLY A 1 186 ? 15.983 -16.741 -6.303 1.00 59.62 186 GLY A C 1
ATOM 1288 O O . GLY A 1 186 ? 16.020 -17.714 -5.549 1.00 70.80 186 GLY A O 1
ATOM 1289 N N . ALA A 1 187 ? 14.895 -16.425 -6.971 1.00 56.55 187 ALA A N 1
ATOM 1290 C CA . ALA A 1 187 ? 13.735 -17.288 -6.892 1.00 58.95 187 ALA A CA 1
ATOM 1291 C C . ALA A 1 187 ? 13.708 -18.247 -8.074 1.00 59.42 187 ALA A C 1
ATOM 1292 O O . ALA A 1 187 ? 14.362 -18.041 -9.097 1.00 76.40 187 ALA A O 1
ATOM 1294 N N . CYS A 1 188 ? 12.956 -19.320 -7.904 1.00 50.05 188 CYS A N 1
ATOM 1295 C CA . CYS A 1 188 ? 12.686 -20.274 -8.966 1.00 57.41 188 CYS A CA 1
ATOM 1296 C C . CYS A 1 188 ? 11.240 -20.042 -9.386 1.00 67.02 188 CYS A C 1
ATOM 1297 O O . CYS A 1 188 ? 10.307 -20.646 -8.851 1.00 64.89 188 CYS A O 1
ATOM 1300 N N . LEU A 1 189 ? 11.077 -19.181 -10.386 1.00 70.92 189 LEU A N 1
ATOM 1301 C CA . LEU A 1 189 ? 9.843 -18.497 -10.735 1.00 60.01 189 LEU A CA 1
ATOM 1302 C C . LEU A 1 189 ? 9.318 -18.916 -12.094 1.00 52.01 189 LEU A C 1
ATOM 1303 O O . LEU A 1 189 ? 10.089 -19.141 -13.029 1.00 56.69 189 LEU A O 1
ATOM 1308 N N . ALA A 1 190 ? 7.991 -18.916 -12.221 1.00 45.13 190 ALA A N 1
ATOM 1309 C CA . ALA A 1 190 ? 7.332 -19.104 -13.518 1.00 43.73 190 ALA A CA 1
ATOM 1310 C C . ALA A 1 190 ? 6.156 -18.134 -13.624 1.00 50.42 190 ALA A C 1
ATOM 1311 O O . ALA A 1 190 ? 5.058 -18.436 -13.155 1.00 54.83 190 ALA A O 1
ATOM 1313 N N . LEU A 1 191 ? 6.399 -16.981 -14.259 1.00 55.91 191 LEU A N 1
ATOM 1314 C CA . LEU A 1 191 ? 5.326 -16.115 -14.757 1.00 57.14 191 LEU A CA 1
ATOM 1315 C C . LEU A 1 191 ? 4.419 -16.842 -15.747 1.00 57.01 191 LEU A C 1
ATOM 1316 O O . LEU A 1 191 ? 4.887 -17.340 -16.773 1.00 62.95 191 LEU A O 1
ATOM 1321 N N . VAL A 1 192 ? 3.115 -16.857 -15.470 1.00 47.51 192 VAL A N 1
ATOM 1322 C CA . VAL A 1 192 ? 2.150 -17.571 -16.296 1.00 47.92 192 VAL A CA 1
ATOM 1323 C C . VAL A 1 192 ? 1.210 -16.621 -17.028 1.00 57.84 192 VAL A C 1
ATOM 1324 O O . VAL A 1 192 ? 0.924 -16.815 -18.211 1.00 67.75 192 VAL A O 1
ATOM 1328 N N . ALA A 1 193 ? 0.709 -15.597 -16.347 1.00 54.12 193 ALA A N 1
ATOM 1329 C CA . ALA A 1 193 ? -0.201 -14.668 -16.990 1.00 53.44 193 ALA A CA 1
ATOM 1330 C C . ALA A 1 193 ? 0.043 -13.257 -16.466 1.00 55.01 193 ALA A C 1
ATOM 1331 O O . ALA A 1 193 ? 0.456 -13.068 -15.319 1.00 59.90 193 ALA A O 1
ATOM 1333 N N . VAL A 1 194 ? -0.193 -12.263 -17.319 1.00 47.36 194 VAL A N 1
ATOM 1334 C CA . VAL A 1 194 ? -0.151 -10.872 -16.893 1.00 43.07 194 VAL A CA 1
ATOM 1335 C C . VAL A 1 194 ? -1.341 -10.136 -17.489 1.00 52.85 194 VAL A C 1
ATOM 1336 O O . VAL A 1 194 ? -1.688 -10.330 -18.655 1.00 60.17 194 VAL A O 1
ATOM 1340 N N . ARG A 1 195 ? -1.982 -9.297 -16.686 1.00 57.74 195 ARG A N 1
ATOM 1341 C CA . ARG A 1 195 ? -3.083 -8.479 -17.165 1.00 55.35 195 ARG A CA 1
ATOM 1342 C C . ARG A 1 195 ? -2.886 -7.068 -16.644 1.00 63.00 195 ARG A C 1
ATOM 1343 O O . ARG A 1 195 ? -2.888 -6.850 -15.431 1.00 72.21 195 ARG A O 1
ATOM 1351 N N . LEU A 1 196 ? -2.700 -6.125 -17.559 1.00 54.25 196 LEU A N 1
ATOM 1352 C CA . LEU A 1 196 ? -2.541 -4.710 -17.251 1.00 52.66 196 LEU A CA 1
ATOM 1353 C C . LEU A 1 196 ? -3.828 -3.990 -17.609 1.00 60.61 196 LEU A C 1
ATOM 1354 O O . LEU A 1 196 ? -4.270 -4.058 -18.762 1.00 68.73 196 LEU A O 1
ATOM 1359 N N . PHE A 1 197 ? -4.416 -3.278 -16.652 1.00 57.30 197 PHE A N 1
ATOM 1360 C CA . PHE A 1 197 ? -5.670 -2.596 -16.942 1.00 59.08 197 PHE A CA 1
ATOM 1361 C C . PHE A 1 197 ? -5.806 -1.354 -16.079 1.00 57.02 197 PHE A C 1
ATOM 1362 O O . PHE A 1 197 ? -4.960 -1.053 -15.237 1.00 60.83 197 PHE A O 1
ATOM 1370 N N . SER A 1 198 ? -6.889 -0.624 -16.308 1.00 54.80 198 SER A N 1
ATOM 1371 C CA . SER A 1 198 ? -7.286 0.437 -15.405 1.00 62.19 198 SER A CA 1
ATOM 1372 C C . SER A 1 198 ? -8.780 0.352 -15.220 1.00 63.23 198 SER A C 1
ATOM 1373 O O . SER A 1 198 ? -9.494 -0.210 -16.057 1.00 61.44 198 SER A O 1
ATOM 1376 N N . TYR A 1 199 ? -9.236 0.945 -14.118 1.00 56.31 199 TYR A N 1
ATOM 1377 C CA . TYR A 1 199 ? -10.650 0.994 -13.785 1.00 59.35 199 TYR A CA 1
ATOM 1378 C C . TYR A 1 199 ? -11.266 2.260 -14.355 1.00 66.59 199 TYR A C 1
ATOM 1379 O O . TYR A 1 199 ? -10.664 3.336 -14.326 1.00 69.44 199 TYR A O 1
ATOM 1388 N N . THR A 1 200 ? -12.463 2.132 -14.889 1.00 71.48 200 THR A N 1
ATOM 1389 C CA . THR A 1 200 ? -13.119 3.298 -15.441 1.00 72.26 200 THR A CA 1
ATOM 1390 C C . THR A 1 200 ? -14.535 3.372 -14.882 1.00 75.44 200 THR A C 1
ATOM 1391 O O . THR A 1 200 ? -15.153 2.353 -14.558 1.00 75.60 200 THR A O 1
ATOM 1395 N N . CYS A 1 201 ? -15.017 4.584 -14.699 1.00 75.15 201 CYS A N 1
ATOM 1396 C CA . CYS A 1 201 ? -16.397 4.590 -14.239 1.00 70.94 201 CYS A CA 1
ATOM 1397 C C . CYS A 1 201 ? -17.335 4.667 -15.441 1.00 75.35 201 CYS A C 1
ATOM 1398 O O . CYS A 1 201 ? -17.146 5.519 -16.325 1.00 62.45 201 CYS A O 1
ATOM 1401 N N . PRO A 1 202 ? -18.343 3.807 -15.497 1.00 77.41 202 PRO A N 1
ATOM 1402 C CA . PRO A 1 202 ? -19.226 3.784 -16.663 1.00 65.94 202 PRO A CA 1
ATOM 1403 C C . PRO A 1 202 ? -20.048 5.053 -16.756 1.00 77.38 202 PRO A C 1
ATOM 1404 O O . PRO A 1 202 ? -20.484 5.611 -15.743 1.00 83.41 202 PRO A O 1
ATOM 1408 N N . ALA A 1 203 ? -20.272 5.507 -17.989 1.00 79.84 203 ALA A N 1
ATOM 1409 C CA . ALA A 1 203 ? -21.232 6.583 -18.197 1.00 76.05 203 ALA A CA 1
ATOM 1410 C C . ALA A 1 203 ? -22.616 6.119 -17.758 1.00 77.98 203 ALA A C 1
ATOM 1411 O O . ALA A 1 203 ? -22.984 4.955 -17.944 1.00 77.78 203 ALA A O 1
ATOM 1413 N N . VAL A 1 204 ? -23.379 7.025 -17.141 1.00 72.20 204 VAL A N 1
ATOM 1414 C CA . VAL A 1 204 ? -24.607 6.640 -16.463 1.00 72.27 204 VAL A CA 1
ATOM 1415 C C . VAL A 1 204 ? -25.539 7.835 -16.382 1.00 80.16 204 VAL A C 1
ATOM 1416 O O . VAL A 1 204 ? -25.116 8.992 -16.479 1.00 79.55 204 VAL A O 1
ATOM 1420 N N . LEU A 1 205 ? -26.829 7.540 -16.206 1.00 86.00 205 LEU A N 1
ATOM 1421 C CA . LEU A 1 205 ? -27.836 8.535 -15.861 1.00 90.07 205 LEU A CA 1
ATOM 1422 C C . LEU A 1 205 ? -28.105 8.448 -14.371 1.00 93.39 205 LEU A C 1
ATOM 1423 O O . LEU A 1 205 ? -28.632 7.443 -13.886 1.00 104.88 205 LEU A O 1
ATOM 1428 N N . ARG A 1 206 ? -27.756 9.502 -13.651 1.00 85.27 206 ARG A N 1
ATOM 1429 C CA . ARG A 1 206 ? -27.929 9.542 -12.208 1.00 88.51 206 ARG A CA 1
ATOM 1430 C C . ARG A 1 206 ? -28.389 10.937 -11.838 1.00 87.20 206 ARG A C 1
ATOM 1431 O O . ARG A 1 206 ? -27.829 11.923 -12.328 1.00 83.88 206 ARG A O 1
ATOM 1439 N N . SER A 1 207 ? -29.420 11.013 -10.997 1.00 91.53 207 SER A N 1
ATOM 1440 C CA . SER A 1 207 ? -29.897 12.283 -10.467 1.00 88.20 207 SER A CA 1
ATOM 1441 C C . SER A 1 207 ? -30.353 13.205 -11.591 1.00 83.60 207 SER A C 1
ATOM 1442 O O . SER A 1 207 ? -30.028 14.393 -11.600 1.00 84.96 207 SER A O 1
ATOM 1445 N N . PHE A 1 208 ? -31.088 12.645 -12.559 1.00 80.36 208 PHE A N 1
ATOM 1446 C CA . PHE A 1 208 ? -31.652 13.415 -13.671 1.00 78.44 208 PHE A CA 1
ATOM 1447 C C . PHE A 1 208 ? -30.572 14.103 -14.490 1.00 81.64 208 PHE A C 1
ATOM 1448 O O . PHE A 1 208 ? -30.780 15.175 -15.054 1.00 84.45 208 PHE A O 1
ATOM 1456 N N . ALA A 1 209 ? -29.405 13.484 -14.558 1.00 83.57 209 ALA A N 1
ATOM 1457 C CA . ALA A 1 209 ? -28.306 14.010 -15.341 1.00 84.02 209 ALA A CA 1
ATOM 1458 C C . ALA A 1 209 ? -27.572 12.851 -15.992 1.00 89.35 209 ALA A C 1
ATOM 1459 O O . ALA A 1 209 ? -27.740 11.682 -15.629 1.00 86.78 209 ALA A O 1
ATOM 1461 N N . SER A 1 210 ? -26.778 13.200 -16.990 1.00 91.67 210 SER A N 1
ATOM 1462 C CA . SER A 1 210 ? -25.901 12.267 -17.667 1.00 78.30 210 SER A CA 1
ATOM 1463 C C . SER A 1 210 ? -24.479 12.521 -17.214 1.00 78.90 210 SER A C 1
ATOM 1464 O O . SER A 1 210 ? -24.052 13.673 -17.114 1.00 78.10 210 SER A O 1
ATOM 1467 N N . PHE A 1 211 ? -23.745 11.445 -16.957 1.00 74.00 211 PHE A N 1
ATOM 1468 C CA . PHE A 1 211 ? -22.341 11.591 -16.642 1.00 70.16 211 PHE A CA 1
ATOM 1469 C C . PHE A 1 211 ? -21.511 10.725 -17.574 1.00 65.10 211 PHE A C 1
ATOM 1470 O O . PHE A 1 211 ? -21.877 9.573 -17.822 1.00 68.17 211 PHE A O 1
ATOM 1478 N N . PRO A 1 212 ? -20.399 11.241 -18.092 1.00 68.01 212 PRO A N 1
ATOM 1479 C CA . PRO A 1 212 ? -19.568 10.466 -19.020 1.00 61.36 212 PRO A CA 1
ATOM 1480 C C . PRO A 1 212 ? -18.767 9.366 -18.346 1.00 73.31 212 PRO A C 1
ATOM 1481 O O . PRO A 1 212 ? -18.517 9.380 -17.140 1.00 83.30 212 PRO A O 1
ATOM 1485 N N . GLU A 1 213 ? -18.355 8.401 -19.165 1.00 79.92 213 GLU A N 1
ATOM 1486 C CA . GLU A 1 213 ? -17.372 7.418 -18.726 1.00 83.50 213 GLU A CA 1
ATOM 1487 C C . GLU A 1 213 ? -16.084 8.131 -18.335 1.00 77.56 213 GLU A C 1
ATOM 1488 O O . GLU A 1 213 ? -15.544 8.932 -19.105 1.00 74.56 213 GLU A O 1
ATOM 1494 N N . THR A 1 214 ? -15.596 7.838 -17.134 1.00 67.77 214 THR A N 1
ATOM 1495 C CA . THR A 1 214 ? -14.588 8.655 -16.482 1.00 67.73 214 THR A CA 1
ATOM 1496 C C . THR A 1 214 ? -13.420 7.780 -16.068 1.00 73.85 214 THR A C 1
ATOM 1497 O O . THR A 1 214 ? -13.618 6.671 -15.566 1.00 76.83 214 THR A O 1
ATOM 1501 N N . GLN A 1 215 ? -12.205 8.281 -16.268 1.00 74.18 215 GLN A N 1
ATOM 1502 C CA . GLN A 1 215 ? -11.035 7.428 -16.113 1.00 82.25 215 GLN A CA 1
ATOM 1503 C C . GLN A 1 215 ? -10.590 7.321 -14.664 1.00 92.34 215 GLN A C 1
ATOM 1504 O O . GLN A 1 215 ? -11.359 7.550 -13.730 1.00 87.95 215 GLN A O 1
ATOM 1510 N N . ALA A 1 216 ? -9.349 6.883 -14.489 1.00 110.86 216 ALA A N 1
ATOM 1511 C CA . ALA A 1 216 ? -8.531 7.609 -13.537 1.00 112.92 216 ALA A CA 1
ATOM 1512 C C . ALA A 1 216 ? -8.911 7.516 -12.077 1.00 105.68 216 ALA A C 1
ATOM 1513 O O . ALA A 1 216 ? -9.677 8.335 -11.596 1.00 119.01 216 ALA A O 1
ATOM 1515 N N . SER A 1 217 ? -8.498 6.484 -11.375 1.00 97.98 217 SER A N 1
ATOM 1516 C CA . SER A 1 217 ? -8.050 6.783 -10.019 1.00 103.22 217 SER A CA 1
ATOM 1517 C C . SER A 1 217 ? -7.133 8.016 -10.045 1.00 84.24 217 SER A C 1
ATOM 1518 O O . SER A 1 217 ? -7.411 9.047 -9.393 1.00 59.90 217 SER A O 1
ATOM 1521 N N . GLY A 1 218 ? -6.053 7.932 -10.846 1.00 67.39 218 GLY A N 1
ATOM 1522 C CA . GLY A 1 218 ? -5.001 8.920 -10.788 1.00 64.44 218 GLY A CA 1
ATOM 1523 C C . GLY A 1 218 ? -3.944 8.572 -9.752 1.00 69.25 218 GLY A C 1
ATOM 1524 O O . GLY A 1 218 ? -2.940 7.906 -10.036 1.00 57.71 218 GLY A O 1
ATOM 1525 N N . ALA A 1 219 ? -4.139 9.075 -8.534 1.00 75.28 219 ALA A N 1
ATOM 1526 C CA . ALA A 1 219 ? -3.108 8.965 -7.521 1.00 72.07 219 ALA A CA 1
ATOM 1527 C C . ALA A 1 219 ? -3.216 7.716 -6.662 1.00 79.56 219 ALA A C 1
ATOM 1528 O O . ALA A 1 219 ? -2.257 7.400 -5.955 1.00 91.64 219 ALA A O 1
ATOM 1530 N N . GLY A 1 220 ? -4.326 7.006 -6.679 1.00 81.21 220 GLY A N 1
ATOM 1531 C CA . GLY A 1 220 ? -4.411 5.828 -5.850 1.00 87.54 220 GLY A CA 1
ATOM 1532 C C . GLY A 1 220 ? -5.723 5.763 -5.099 1.00 97.10 220 GLY A C 1
ATOM 1533 O O . GLY A 1 220 ? -6.635 6.555 -5.327 1.00 107.27 220 GLY A O 1
ATOM 1534 N N . GLY A 1 221 ? -5.781 4.824 -4.151 1.00 85.30 221 GLY A N 1
ATOM 1535 C CA . GLY A 1 221 ? -7.056 4.236 -3.761 1.00 83.49 221 GLY A CA 1
ATOM 1536 C C . GLY A 1 221 ? -8.063 5.237 -3.231 1.00 83.67 221 GLY A C 1
ATOM 1537 O O . GLY A 1 221 ? -9.255 5.174 -3.547 1.00 94.21 221 GLY A O 1
ATOM 1538 N N . ALA A 1 222 ? -7.609 6.171 -2.425 1.00 65.20 222 ALA A N 1
ATOM 1539 C CA . ALA A 1 222 ? -8.556 7.025 -1.732 1.00 67.62 222 ALA A CA 1
ATOM 1540 C C . ALA A 1 222 ? -9.021 8.168 -2.611 1.00 80.00 222 ALA A C 1
ATOM 1541 O O . ALA A 1 222 ? -10.119 8.705 -2.409 1.00 81.60 222 ALA A O 1
ATOM 1543 N N . SER A 1 223 ? -8.195 8.555 -3.576 1.00 80.57 223 SER A N 1
ATOM 1544 C CA . SER A 1 223 ? -8.489 9.733 -4.364 1.00 74.96 223 SER A CA 1
ATOM 1545 C C . SER A 1 223 ? -9.697 9.501 -5.248 1.00 72.11 223 SER A C 1
ATOM 1546 O O . SER A 1 223 ? -9.976 8.383 -5.691 1.00 78.68 223 SER A O 1
ATOM 1549 N N . LEU A 1 224 ? -10.422 10.581 -5.485 1.00 64.55 224 LEU A N 1
ATOM 1550 C CA . LEU A 1 224 ? -11.557 10.605 -6.383 1.00 63.19 224 LEU A CA 1
ATOM 1551 C C . LEU A 1 224 ? -11.271 11.487 -7.594 1.00 70.93 224 LEU A C 1
ATOM 1552 O O . LEU A 1 224 ? -10.349 12.308 -7.601 1.00 65.89 224 LEU A O 1
ATOM 1557 N N . VAL A 1 225 ? -12.062 11.280 -8.639 1.00 74.32 225 VAL A N 1
ATOM 1558 C CA . VAL A 1 225 ? -12.029 12.086 -9.854 1.00 75.79 225 VAL A CA 1
ATOM 1559 C C . VAL A 1 225 ? -13.437 12.613 -10.083 1.00 81.37 225 VAL A C 1
ATOM 1560 O O . VAL A 1 225 ? -14.393 11.827 -10.143 1.00 76.32 225 VAL A O 1
ATOM 1564 N N . ALA A 1 226 ? -13.562 13.948 -10.153 1.00 83.36 226 ALA A N 1
ATOM 1565 C CA . ALA A 1 226 ? -14.852 14.634 -10.195 1.00 78.23 226 ALA A CA 1
ATOM 1566 C C . ALA A 1 226 ? -15.334 14.760 -11.631 1.00 77.69 226 ALA A C 1
ATOM 1567 O O . ALA A 1 226 ? -14.554 15.104 -12.521 1.00 78.03 226 ALA A O 1
ATOM 1569 N N . ALA A 1 227 ? -16.627 14.509 -11.837 1.00 80.89 227 ALA A N 1
ATOM 1570 C CA . ALA A 1 227 ? -17.239 14.356 -13.151 1.00 77.67 227 ALA A CA 1
ATOM 1571 C C . ALA A 1 227 ? -18.474 15.251 -13.277 1.00 73.32 227 ALA A C 1
ATOM 1572 O O . ALA A 1 227 ? -19.270 15.360 -12.339 1.00 76.39 227 ALA A O 1
ATOM 1574 N N . VAL A 1 228 ? -18.648 15.892 -14.434 1.00 84.27 228 VAL A N 1
ATOM 1575 C CA . VAL A 1 228 ? -19.703 16.892 -14.614 1.00 86.99 228 VAL A CA 1
ATOM 1576 C C . VAL A 1 228 ? -20.857 16.297 -15.407 1.00 87.67 228 VAL A C 1
ATOM 1577 O O . VAL A 1 228 ? -20.661 15.627 -16.427 1.00 86.35 228 VAL A O 1
ATOM 1581 N N . GLY A 1 229 ? -22.065 16.557 -14.941 1.00 94.87 229 GLY A N 1
ATOM 1582 C CA . GLY A 1 229 ? -23.213 15.998 -15.606 1.00 98.29 229 GLY A CA 1
ATOM 1583 C C . GLY A 1 229 ? -24.006 17.027 -16.365 1.00 93.52 229 GLY A C 1
ATOM 1584 O O . GLY A 1 229 ? -23.969 18.219 -16.038 1.00 73.55 229 GLY A O 1
ATOM 1585 N N . THR A 1 230 ? -24.731 16.576 -17.379 1.00 103.50 230 THR A N 1
ATOM 1586 C CA . THR A 1 230 ? -25.589 17.453 -18.156 1.00 108.95 230 THR A CA 1
ATOM 1587 C C . THR A 1 230 ? -27.028 17.014 -17.954 1.00 109.43 230 THR A C 1
ATOM 1588 O O . THR A 1 230 ? -27.310 15.812 -17.880 1.00 113.67 230 THR A O 1
ATOM 1592 N N . CYS A 1 231 ? -27.932 17.985 -17.835 1.00 91.14 231 CYS A N 1
ATOM 1593 C CA . CYS A 1 231 ? -29.316 17.645 -17.547 1.00 84.08 231 CYS A CA 1
ATOM 1594 C C . CYS A 1 231 ? -29.930 16.881 -18.710 1.00 85.06 231 CYS A C 1
ATOM 1595 O O . CYS A 1 231 ? -29.803 17.281 -19.868 1.00 87.46 231 CYS A O 1
ATOM 1598 N N . VAL A 1 232 ? -30.593 15.772 -18.393 1.00 79.60 232 VAL A N 1
ATOM 1599 C CA . VAL A 1 232 ? -31.234 14.925 -19.390 1.00 74.69 232 VAL A CA 1
ATOM 1600 C C . VAL A 1 232 ? -32.413 15.668 -19.994 1.00 76.74 232 VAL A C 1
ATOM 1601 O O . VAL A 1 232 ? -32.734 16.789 -19.584 1.00 79.42 232 VAL A O 1
ATOM 1605 N N . ALA A 1 233 ? -33.020 15.065 -21.010 1.00 76.03 233 ALA A N 1
ATOM 1606 C CA . ALA A 1 233 ? -34.178 15.616 -21.691 1.00 75.95 233 ALA A CA 1
ATOM 1607 C C . ALA A 1 233 ? -35.181 16.178 -20.705 1.00 81.38 233 ALA A C 1
ATOM 1608 O O . ALA A 1 233 ? -35.721 15.448 -19.871 1.00 83.38 233 ALA A O 1
ATOM 1610 N N . HIS A 1 234 ? -35.418 17.487 -20.817 1.00 84.91 234 HIS A N 1
ATOM 1611 C CA . HIS A 1 234 ? -36.451 18.210 -20.082 1.00 82.68 234 HIS A CA 1
ATOM 1612 C C . HIS A 1 234 ? -36.113 18.365 -18.607 1.00 83.19 234 HIS A C 1
ATOM 1613 O O . HIS A 1 234 ? -37.004 18.342 -17.755 1.00 85.35 234 HIS A O 1
ATOM 1620 N N . ALA A 1 235 ? -34.833 18.600 -18.311 1.00 80.91 235 ALA A N 1
ATOM 1621 C CA . ALA A 1 235 ? -3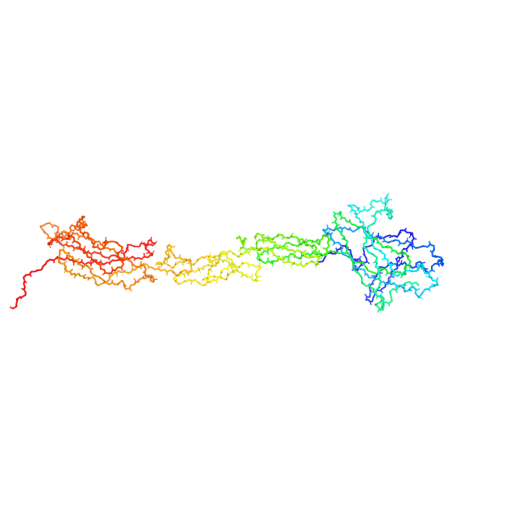4.409 18.871 -16.947 1.00 89.84 235 ALA A CA 1
ATOM 1622 C C . ALA A 1 235 ? -33.688 20.214 -16.870 1.00 94.07 235 ALA A C 1
ATOM 1623 O O . ALA A 1 235 ? -33.243 20.762 -17.881 1.00 98.43 235 ALA A O 1
ATOM 1625 N N . GLU A 1 236 ? -33.592 20.736 -15.653 1.00 92.49 236 GLU A N 1
ATOM 1626 C CA . GLU A 1 236 ? -32.922 21.992 -15.338 1.00 94.19 236 GLU A CA 1
ATOM 1627 C C . GLU A 1 236 ? -32.102 21.806 -14.086 1.00 102.24 236 GLU A C 1
ATOM 1628 O O . GLU A 1 236 ? -32.399 20.937 -13.256 1.00 104.29 236 GLU A O 1
ATOM 1634 N N . PRO A 1 237 ? -31.089 22.651 -13.863 1.00 110.15 237 PRO A N 1
ATOM 1635 C CA . PRO A 1 237 ? -30.356 22.613 -12.593 1.00 126.98 237 PRO A CA 1
ATOM 1636 C C . PRO A 1 237 ? -31.258 22.978 -11.416 1.00 135.35 237 PRO A C 1
ATOM 1637 O O . PRO A 1 237 ? -32.392 23.431 -11.582 1.00 135.97 237 PRO A O 1
ATOM 1641 N N . GLU A 1 238 ? -30.725 22.803 -10.204 1.00 142.15 238 GLU A N 1
ATOM 1642 C CA . GLU A 1 238 ? -31.514 22.833 -8.973 1.00 155.68 238 GLU A CA 1
ATOM 1643 C C . GLU A 1 238 ? -31.149 24.005 -8.056 1.00 163.74 238 GLU A C 1
ATOM 1644 O O . GLU A 1 238 ? -31.045 23.851 -6.834 1.00 169.14 238 GLU A O 1
ATOM 1650 N N . GLU A 1 239 ? -30.977 25.193 -8.630 1.00 161.75 239 GLU A N 1
ATOM 1651 C CA . GLU A 1 239 ? -30.566 26.377 -7.871 1.00 156.41 239 GLU A CA 1
ATOM 1652 C C . GLU A 1 239 ? -31.487 26.677 -6.691 1.00 153.65 239 GLU A C 1
ATOM 1653 O O . GLU A 1 239 ? -31.081 26.572 -5.535 1.00 153.31 239 GLU A O 1
ATOM 1659 N N . SER A 1 249 ? -24.793 23.434 -7.544 1.00 179.86 249 SER A N 1
ATOM 1660 C CA . SER A 1 249 ? -26.094 22.924 -7.966 1.00 178.20 249 SER A CA 1
ATOM 1661 C C . SER A 1 249 ? -26.097 22.332 -9.398 1.00 175.30 249 SER A C 1
ATOM 1662 O O . SER A 1 249 ? -26.820 21.363 -9.645 1.00 180.11 249 SER A O 1
ATOM 1665 N N . PRO A 1 250 ? -25.329 22.901 -10.335 1.00 164.09 250 PRO A N 1
ATOM 1666 C CA . PRO A 1 250 ? -25.079 22.199 -11.620 1.00 148.42 250 PRO A CA 1
ATOM 1667 C C . PRO A 1 250 ? -24.294 20.916 -11.400 1.00 129.16 250 PRO A C 1
ATOM 1668 O O . PRO A 1 250 ? -23.196 20.932 -10.821 1.00 128.06 250 PRO A O 1
ATOM 1672 N N . PRO A 1 251 ? -24.800 19.790 -11.897 1.00 101.91 251 PRO A N 1
ATOM 1673 C CA . PRO A 1 251 ? -24.552 18.503 -11.238 1.00 97.77 251 PRO A CA 1
ATOM 1674 C C . PRO A 1 251 ? -23.114 18.028 -11.334 1.00 101.99 251 PRO A C 1
ATOM 1675 O O . PRO A 1 251 ? -22.329 18.454 -12.180 1.00 111.64 251 PRO A O 1
ATOM 1679 N N . ARG A 1 252 ? -22.787 17.108 -10.436 1.00 90.78 252 ARG A N 1
ATOM 1680 C CA . ARG A 1 252 ? -21.425 16.642 -10.248 1.00 80.46 252 ARG A CA 1
ATOM 1681 C C . ARG A 1 252 ? -21.502 15.254 -9.629 1.00 73.19 252 ARG A C 1
ATOM 1682 O O . ARG A 1 252 ? -22.438 14.956 -8.878 1.00 69.69 252 ARG A O 1
ATOM 1690 N N . LEU A 1 253 ? -20.531 14.403 -9.971 1.00 64.73 253 LEU A N 1
ATOM 1691 C CA . LEU A 1 253 ? -20.525 13.020 -9.505 1.00 71.95 253 LEU A CA 1
ATOM 1692 C C . LEU A 1 253 ? -19.084 12.517 -9.479 1.00 70.36 253 LEU A C 1
ATOM 1693 O O . LEU A 1 253 ? -18.263 12.951 -10.280 1.00 65.78 253 LEU A O 1
ATOM 1698 N N . HIS A 1 254 ? -18.765 11.614 -8.544 1.00 74.02 254 HIS A N 1
ATOM 1699 C CA . HIS A 1 254 ? -17.374 11.283 -8.246 1.00 68.48 254 HIS A CA 1
ATOM 1700 C C . HIS A 1 254 ? -17.033 9.818 -8.504 1.00 73.76 254 HIS A C 1
ATOM 1701 O O . HIS A 1 254 ? -17.769 8.918 -8.090 1.00 69.01 254 HIS A O 1
ATOM 1708 N N . CYS A 1 255 ? -15.883 9.596 -9.172 1.00 70.84 255 CYS A N 1
ATOM 1709 C CA . CYS A 1 255 ? -15.447 8.286 -9.656 1.00 65.31 255 CYS A CA 1
ATOM 1710 C C . CYS A 1 255 ? -14.399 7.659 -8.735 1.00 71.90 255 CYS A C 1
ATOM 1711 O O . CYS A 1 255 ? -13.227 8.060 -8.725 1.00 67.75 255 CYS A O 1
ATOM 1714 N N . ASN A 1 256 ? -14.820 6.622 -8.027 1.00 78.10 256 ASN A N 1
ATOM 1715 C CA . ASN A 1 256 ? -14.004 5.859 -7.099 1.00 73.04 256 ASN A CA 1
ATOM 1716 C C . ASN A 1 256 ? -12.828 5.182 -7.808 1.00 71.34 256 ASN A C 1
ATOM 1717 O O . ASN A 1 256 ? -12.813 5.013 -9.025 1.00 62.72 256 ASN A O 1
ATOM 1722 N N . GLY A 1 257 ? -11.808 4.832 -7.028 1.00 74.00 257 GLY A N 1
ATOM 1723 C CA . GLY A 1 257 ? -10.628 4.216 -7.608 1.00 69.47 257 GLY A CA 1
ATOM 1724 C C . GLY A 1 257 ? -10.848 2.825 -8.182 1.00 64.89 257 GLY A C 1
ATOM 1725 O O . GLY A 1 257 ? -9.917 2.261 -8.769 1.00 63.85 257 GLY A O 1
ATOM 1726 N N . GLU A 1 258 ? -12.036 2.251 -8.016 1.00 65.30 258 GLU A N 1
ATOM 1727 C CA . GLU A 1 258 ? -12.325 0.916 -8.530 1.00 68.20 258 GLU A CA 1
ATOM 1728 C C . GLU A 1 258 ? -13.476 0.948 -9.520 1.00 74.04 258 GLU A C 1
ATOM 1729 O O . GLU A 1 258 ? -14.134 -0.075 -9.733 1.00 73.22 258 GLU A O 1
ATOM 1735 N N . GLY A 1 259 ? -13.749 2.113 -10.104 1.00 82.12 259 GLY A N 1
ATOM 1736 C CA . GLY A 1 259 ? -14.727 2.240 -11.162 1.00 84.20 259 GLY A CA 1
ATOM 1737 C C . GLY A 1 259 ? -16.152 2.485 -10.727 1.00 84.29 259 GLY A C 1
ATOM 1738 O O . GLY A 1 259 ? -17.042 2.495 -11.580 1.00 93.31 259 GLY A O 1
ATOM 1739 N N . LYS A 1 260 ? -16.404 2.689 -9.444 1.00 77.01 260 LYS A N 1
ATOM 1740 C CA . LYS A 1 260 ? -17.757 2.933 -8.975 1.00 79.54 260 LYS A CA 1
ATOM 1741 C C . LYS A 1 260 ? -17.970 4.419 -8.723 1.00 83.59 260 LYS A C 1
ATOM 1742 O O . LYS A 1 260 ? -17.021 5.202 -8.648 1.00 88.31 260 LYS A O 1
ATOM 1748 N N . TRP A 1 261 ? -19.236 4.808 -8.610 1.00 78.20 261 TRP A N 1
ATOM 1749 C CA . TRP A 1 261 ? -19.601 6.219 -8.526 1.00 77.91 261 TRP A CA 1
ATOM 1750 C C . TRP A 1 261 ? -19.972 6.562 -7.084 1.00 80.21 261 TRP A C 1
ATOM 1751 O O . TRP A 1 261 ? -21.103 6.339 -6.651 1.00 78.98 261 TRP A O 1
ATOM 1762 N N . MET A 1 262 ? -19.004 7.117 -6.352 1.00 86.71 262 MET A N 1
ATOM 1763 C CA . MET A 1 262 ? -19.172 7.641 -5.003 1.00 78.06 262 MET A CA 1
ATOM 1764 C C . MET A 1 262 ? -19.976 8.938 -5.065 1.00 76.51 262 MET A C 1
ATOM 1765 O O . MET A 1 262 ? -20.298 9.446 -6.141 1.00 65.44 262 MET A O 1
ATOM 1770 N N . VAL A 1 263 ? -20.230 9.527 -3.897 1.00 82.93 263 VAL A N 1
ATOM 1771 C CA . VAL A 1 263 ? -21.494 10.225 -3.695 1.00 96.52 263 VAL A CA 1
ATOM 1772 C C . VAL A 1 263 ? -21.500 11.581 -4.393 1.00 87.82 263 VAL A C 1
ATOM 1773 O O . VAL A 1 263 ? -20.471 12.262 -4.511 1.00 80.84 263 VAL A O 1
ATOM 1777 N N . ALA A 1 264 ? -22.683 11.956 -4.875 1.00 89.12 264 ALA A N 1
ATOM 1778 C CA . ALA A 1 264 ? -22.930 13.048 -5.788 1.00 70.10 264 ALA A CA 1
ATOM 1779 C C . ALA A 1 264 ? -23.134 14.357 -5.057 1.00 72.57 264 ALA A C 1
ATOM 1780 O O . ALA A 1 264 ? -23.399 14.401 -3.858 1.00 98.00 264 ALA A O 1
ATOM 1782 N N . VAL A 1 265 ? -23.018 15.437 -5.814 1.00 73.04 265 VAL A N 1
ATOM 1783 C CA . VAL A 1 265 ? -23.460 16.761 -5.401 1.00 79.76 265 VAL A CA 1
ATOM 1784 C C . VAL A 1 265 ? -24.264 17.378 -6.533 1.00 81.84 265 VAL A C 1
ATOM 1785 O O . VAL A 1 265 ? -23.898 17.273 -7.711 1.00 86.60 265 VAL A O 1
ATOM 1789 N N . GLY A 1 266 ? -25.383 17.979 -6.174 1.00 83.49 266 GLY A N 1
ATOM 1790 C CA . GLY A 1 266 ? -26.260 18.584 -7.150 1.00 86.90 266 GLY A CA 1
ATOM 1791 C C . GLY A 1 266 ? -27.096 17.561 -7.889 1.00 90.28 266 GLY A C 1
ATOM 1792 O O . GLY A 1 266 ? -27.275 16.413 -7.462 1.00 91.70 266 GLY A O 1
ATOM 1793 N N . GLY A 1 267 ? -27.596 17.994 -9.034 1.00 92.57 267 GLY A N 1
ATOM 1794 C CA . GLY A 1 267 ? -28.415 17.157 -9.888 1.00 91.01 267 GLY A CA 1
ATOM 1795 C C . GLY A 1 267 ? -29.486 18.043 -10.467 1.00 94.58 267 GLY A C 1
ATOM 1796 O O . GLY A 1 267 ? -29.835 19.080 -9.924 1.00 103.23 267 GLY A O 1
ATOM 1797 N N . CYS A 1 268 ? -30.005 17.650 -11.610 1.00 92.18 268 CYS A N 1
ATOM 1798 C CA . CYS A 1 268 ? -31.091 18.404 -12.199 1.00 91.81 268 CYS A CA 1
ATOM 1799 C C . CYS A 1 268 ? -32.444 17.899 -11.711 1.00 94.40 268 CYS A C 1
ATOM 1800 O O . CYS A 1 268 ? -32.561 16.854 -11.070 1.00 99.12 268 CYS A O 1
ATOM 1803 N N . ARG A 1 269 ? -33.470 18.687 -12.009 1.00 95.23 269 ARG A N 1
ATOM 1804 C CA . ARG A 1 269 ? -34.861 18.339 -11.768 1.00 74.82 269 ARG A CA 1
ATOM 1805 C C . ARG A 1 269 ? -35.649 18.480 -13.066 1.00 87.62 269 ARG A C 1
ATOM 1806 O O . ARG A 1 269 ? -35.278 19.249 -13.955 1.00 85.54 269 ARG A O 1
ATOM 1814 N N . CYS A 1 270 ? -36.746 17.737 -13.170 1.00 85.63 270 CYS A N 1
ATOM 1815 C CA . CYS A 1 270 ? -37.569 17.809 -14.366 1.00 85.33 270 CYS A CA 1
ATOM 1816 C C . CYS A 1 270 ? -38.151 19.214 -14.514 1.00 96.26 270 CYS A C 1
ATOM 1817 O O . CYS A 1 270 ? -38.084 20.038 -13.608 1.00 104.96 270 CYS A O 1
ATOM 1820 N N . GLN A 1 271 ? -38.741 19.473 -15.675 1.00 97.35 271 GLN A N 1
ATOM 1821 C CA . GLN A 1 271 ? -39.259 20.774 -16.072 1.00 93.10 271 GLN A CA 1
ATOM 1822 C C . GLN A 1 271 ? -40.772 20.794 -15.981 1.00 79.34 271 GLN A C 1
ATOM 1823 O O . GLN A 1 271 ? -41.414 19.744 -16.002 1.00 79.51 271 GLN A O 1
ATOM 1829 N N . PRO A 1 272 ? -41.383 21.975 -15.895 1.00 80.73 272 PRO A N 1
ATOM 1830 C CA . PRO A 1 272 ? -42.848 22.047 -15.937 1.00 82.33 272 PRO A CA 1
ATOM 1831 C C . PRO A 1 272 ? -43.392 21.253 -17.110 1.00 82.16 272 PRO A C 1
ATOM 1832 O O . PRO A 1 272 ? -42.810 21.236 -18.192 1.00 99.52 272 PRO A O 1
ATOM 1836 N N . GLY A 1 273 ? -44.483 20.544 -16.869 1.00 83.27 273 GLY A N 1
ATOM 1837 C CA . GLY A 1 273 ? -45.047 19.652 -17.856 1.00 83.50 273 GLY A CA 1
ATOM 1838 C C . GLY A 1 273 ? -44.391 18.287 -17.940 1.00 84.72 273 GLY A C 1
ATOM 1839 O O . GLY A 1 273 ? -44.909 17.403 -18.632 1.00 84.46 273 GLY A O 1
ATOM 1840 N N . TYR A 1 274 ? -43.279 18.080 -17.265 1.00 80.87 274 TYR A N 1
ATOM 1841 C CA . TYR A 1 274 ? -42.573 16.818 -17.336 1.00 82.31 274 TYR A CA 1
ATOM 1842 C C . TYR A 1 274 ? -42.396 16.223 -15.953 1.00 86.29 274 TYR A C 1
ATOM 1843 O O . TYR A 1 274 ? -42.113 16.936 -14.991 1.00 80.00 274 TYR A O 1
ATOM 1852 N N . GLN A 1 275 ? -42.562 14.913 -15.862 1.00 90.44 275 GLN A N 1
ATOM 1853 C CA . GLN A 1 275 ? -42.434 14.210 -14.603 1.00 90.53 275 GLN A CA 1
ATOM 1854 C C . GLN A 1 275 ? -41.322 13.185 -14.676 1.00 86.56 275 GLN A C 1
ATOM 1855 O O . GLN A 1 275 ? -40.932 12.750 -15.765 1.00 87.01 275 GLN A O 1
ATOM 1861 N N . PRO A 1 276 ? -40.768 12.799 -13.531 1.00 86.66 276 PRO A N 1
ATOM 1862 C CA . PRO A 1 276 ? -39.716 11.783 -13.535 1.00 82.97 276 PRO A CA 1
ATOM 1863 C C . PRO A 1 276 ? -40.234 10.476 -14.108 1.00 78.12 276 PRO A C 1
ATOM 1864 O O . PRO A 1 276 ? -41.412 10.141 -13.997 1.00 82.91 276 PRO A O 1
ATOM 1868 N N . ALA A 1 277 ? -39.340 9.738 -14.747 1.00 87.22 277 ALA A N 1
ATOM 1869 C CA . ALA A 1 277 ? -39.717 8.445 -15.286 1.00 100.71 277 ALA A CA 1
ATOM 1870 C C . ALA A 1 277 ? -38.466 7.600 -15.384 1.00 113.57 277 ALA A C 1
ATOM 1871 O O . ALA A 1 277 ? -37.358 8.124 -15.527 1.00 116.55 277 ALA A O 1
ATOM 1873 N N . ARG A 1 278 ? -38.654 6.289 -15.265 1.00 124.04 278 ARG A N 1
ATOM 1874 C CA . ARG A 1 278 ? -37.570 5.326 -15.130 1.00 123.16 278 ARG A CA 1
ATOM 1875 C C . ARG A 1 278 ? -36.711 5.613 -13.905 1.00 117.67 278 ARG A C 1
ATOM 1876 O O . ARG A 1 278 ? -35.646 5.009 -13.747 1.00 121.10 278 ARG A O 1
ATOM 1884 N N . GLY A 1 279 ? -37.104 6.588 -13.083 1.00 110.71 279 GLY A N 1
ATOM 1885 C CA . GLY A 1 279 ? -36.550 6.799 -11.761 1.00 111.84 279 GLY A CA 1
ATOM 1886 C C . GLY A 1 279 ? -35.278 7.612 -11.836 1.00 114.82 279 GLY A C 1
ATOM 1887 O O . GLY A 1 279 ? -34.275 7.100 -12.337 1.00 122.82 279 GLY A O 1
ATOM 1888 N N . ASP A 1 280 ? -35.296 8.866 -11.379 1.00 104.00 280 ASP A N 1
ATOM 1889 C CA . ASP A 1 280 ? -34.126 9.775 -11.339 1.00 103.14 280 ASP A CA 1
ATOM 1890 C C . ASP A 1 280 ? -33.329 9.790 -12.655 1.00 96.40 280 ASP A C 1
ATOM 1891 O O . ASP A 1 280 ? -32.225 10.341 -12.708 1.00 88.87 280 ASP A O 1
ATOM 1896 N N . LYS A 1 281 ? -33.907 9.282 -13.734 1.00 95.77 281 LYS A N 1
ATOM 1897 C CA . LYS A 1 281 ? -33.174 8.893 -14.929 1.00 99.16 281 LYS A CA 1
ATOM 1898 C C . LYS A 1 281 ? -33.641 9.624 -16.177 1.00 91.97 281 LYS A C 1
ATOM 1899 O O . LYS A 1 281 ? -32.827 9.935 -17.046 1.00 90.53 281 LYS A O 1
ATOM 1905 N N . ALA A 1 282 ? -34.932 9.916 -16.290 1.00 93.72 282 ALA A N 1
ATOM 1906 C CA . ALA A 1 282 ? -35.432 10.713 -17.398 1.00 94.89 282 ALA A CA 1
ATOM 1907 C C . ALA A 1 282 ? -36.674 11.470 -16.955 1.00 97.77 282 ALA A C 1
ATOM 1908 O O . ALA A 1 282 ? -37.243 11.214 -15.890 1.00 103.31 282 ALA A O 1
ATOM 1910 N N . CYS A 1 283 ? -37.083 12.422 -17.784 1.00 88.80 283 CYS A N 1
ATOM 1911 C CA . CYS A 1 283 ? -38.308 13.181 -17.575 1.00 84.88 283 CYS A CA 1
ATOM 1912 C C . CYS A 1 283 ? -39.232 12.940 -18.754 1.00 88.94 283 CYS A C 1
ATOM 1913 O O . CYS A 1 283 ? -38.832 13.129 -19.906 1.00 99.88 283 CYS A O 1
ATOM 1916 N N . GLN A 1 284 ? -40.448 12.504 -18.464 1.00 87.70 284 GLN A N 1
ATOM 1917 C CA . GLN A 1 284 ? -41.447 12.228 -19.476 1.00 77.85 284 GLN A CA 1
ATOM 1918 C C . GLN A 1 284 ? -42.564 13.242 -19.360 1.00 79.40 284 GLN A C 1
ATOM 1919 O O . GLN A 1 284 ? -42.921 13.674 -18.261 1.00 82.45 284 GLN A O 1
ATOM 1925 N N . ALA A 1 285 ? -43.130 13.599 -20.500 1.00 80.32 285 ALA A N 1
ATOM 1926 C CA . ALA A 1 285 ? -44.235 14.543 -20.503 1.00 87.54 285 ALA A CA 1
ATOM 1927 C C . ALA A 1 285 ? -45.430 13.992 -19.738 1.00 83.83 285 ALA A C 1
ATOM 1928 O O . ALA A 1 285 ? -45.719 12.796 -19.770 1.00 84.65 285 ALA A O 1
ATOM 1930 N N . CYS A 1 286 ? -46.135 14.887 -19.054 1.00 71.75 286 CYS A N 1
ATOM 1931 C CA . CYS A 1 286 ? -47.417 14.536 -18.462 1.00 74.72 286 CYS A CA 1
ATOM 1932 C C . CYS A 1 286 ? -48.317 13.931 -19.535 1.00 73.06 286 CYS A C 1
ATOM 1933 O O . CYS A 1 286 ? -48.274 14.349 -20.693 1.00 67.34 286 CYS A O 1
ATOM 1936 N N . PRO A 1 287 ? -49.139 12.952 -19.189 1.00 71.91 287 PRO A N 1
ATOM 1937 C CA . PRO A 1 287 ? -50.160 12.491 -20.131 1.00 70.45 287 PRO A CA 1
ATOM 1938 C C . PRO A 1 287 ? -51.248 13.539 -20.280 1.00 81.38 287 PRO A C 1
ATOM 1939 O O . PRO A 1 287 ? -51.272 14.561 -19.590 1.00 90.39 287 PRO A O 1
ATOM 1943 N N . ARG A 1 288 ? -52.148 13.290 -21.225 1.00 84.43 288 ARG A N 1
ATOM 1944 C CA . ARG A 1 288 ? -53.236 14.228 -21.461 1.00 85.54 288 ARG A CA 1
ATOM 1945 C C . ARG A 1 288 ? -54.154 14.250 -20.247 1.00 78.65 288 ARG A C 1
ATOM 1946 O O . ARG A 1 288 ? -54.339 13.244 -19.559 1.00 83.78 288 ARG A O 1
ATOM 1954 N N . GLY A 1 289 ? -54.707 15.415 -19.959 1.00 73.65 289 GLY A N 1
ATOM 1955 C CA . GLY A 1 289 ? -55.529 15.547 -18.778 1.00 79.00 289 GLY A CA 1
ATOM 1956 C C . GLY A 1 289 ? -54.776 15.680 -17.475 1.00 73.00 289 GLY A C 1
ATOM 1957 O O . GLY A 1 289 ? -55.418 15.781 -16.418 1.00 71.34 289 GLY A O 1
ATOM 1958 N N . LEU A 1 290 ? -53.448 15.672 -17.508 1.00 70.56 290 LEU A N 1
ATOM 1959 C CA . LEU A 1 290 ? -52.638 15.920 -16.327 1.00 68.17 290 LEU A CA 1
ATOM 1960 C C . LEU A 1 290 ? -51.766 17.140 -16.583 1.00 75.20 290 LEU A C 1
ATOM 1961 O O . LEU A 1 290 ? -51.632 17.609 -17.717 1.00 79.87 290 LEU A O 1
ATOM 1966 N N . TYR A 1 291 ? -51.154 17.652 -15.519 1.00 78.48 291 TYR A N 1
ATOM 1967 C CA . TYR A 1 291 ? -50.324 18.845 -15.624 1.00 72.57 291 TYR A CA 1
ATOM 1968 C C . TYR A 1 291 ? -49.268 18.806 -14.528 1.00 77.44 291 TYR A C 1
ATOM 1969 O O . TYR A 1 291 ? -49.343 18.013 -13.582 1.00 58.62 291 TYR A O 1
ATOM 1978 N N . LYS A 1 292 ? -48.279 19.684 -14.666 1.00 63.94 292 LYS A N 1
ATOM 1979 C CA . LYS A 1 292 ? -47.284 19.857 -13.619 1.00 63.02 292 LYS A CA 1
ATOM 1980 C C . LYS A 1 292 ? -46.848 21.316 -13.667 1.00 61.32 292 LYS A C 1
ATOM 1981 O O . LYS A 1 292 ? -46.082 21.698 -14.551 1.00 62.02 292 LYS A O 1
ATOM 1987 N N . ALA A 1 293 ? -47.351 22.113 -12.716 1.00 70.48 293 ALA A N 1
ATOM 1988 C CA . ALA A 1 293 ? -47.112 23.556 -12.697 1.00 67.19 293 ALA A CA 1
ATOM 1989 C C . ALA A 1 293 ? -45.632 23.893 -12.721 1.00 79.24 293 ALA A C 1
ATOM 1990 O O . ALA A 1 293 ? -45.226 24.914 -13.283 1.00 82.43 293 ALA A O 1
ATOM 1992 N N . SER A 1 294 ? -44.808 23.061 -12.101 1.00 80.88 294 SER A N 1
ATOM 1993 C CA . SER A 1 294 ? -43.677 23.675 -11.448 1.00 82.83 294 SER A CA 1
ATOM 1994 C C . SER A 1 294 ? -42.434 22.822 -11.354 1.00 78.84 294 SER A C 1
ATOM 1995 O O . SER A 1 294 ? -42.166 21.940 -12.177 1.00 65.34 294 SER A O 1
ATOM 1998 N N . ALA A 1 295 ? -41.675 23.132 -10.314 1.00 94.37 295 ALA A N 1
ATOM 1999 C CA . ALA A 1 295 ? -40.239 22.989 -10.252 1.00 95.49 295 ALA A CA 1
ATOM 2000 C C . ALA A 1 295 ? -39.723 21.715 -10.884 1.00 77.74 295 ALA A C 1
ATOM 2001 O O . ALA A 1 295 ? -39.227 21.786 -12.007 1.00 67.78 295 ALA A O 1
ATOM 2003 N N . GLY A 1 296 ? -39.975 20.558 -10.249 1.00 80.05 296 GLY A N 1
ATOM 2004 C CA . GLY A 1 296 ? -39.017 19.452 -10.259 1.00 72.25 296 GLY A CA 1
ATOM 2005 C C . GLY A 1 296 ? -39.478 18.006 -10.136 1.00 81.96 296 GLY A C 1
ATOM 2006 O O . GLY A 1 296 ? -40.374 17.572 -10.851 1.00 88.93 296 GLY A O 1
ATOM 2007 N N . ASN A 1 297 ? -38.837 17.230 -9.259 1.00 82.13 297 ASN A N 1
ATOM 2008 C CA . ASN A 1 297 ? -39.035 15.774 -9.176 1.00 92.17 297 ASN A CA 1
ATOM 2009 C C . ASN A 1 297 ? -40.321 15.461 -8.428 1.00 84.19 297 ASN A C 1
ATOM 2010 O O . ASN A 1 297 ? -40.327 15.160 -7.238 1.00 96.41 297 ASN A O 1
ATOM 2015 N N . ALA A 1 298 ? -41.404 15.480 -9.158 1.00 75.71 298 ALA A N 1
ATOM 2016 C CA . ALA A 1 298 ? -42.756 15.515 -8.630 1.00 80.66 298 ALA A CA 1
ATOM 2017 C C . ALA A 1 298 ? -43.704 15.062 -9.728 1.00 89.67 298 ALA A C 1
ATOM 2018 O O . ALA A 1 298 ? -43.617 15.556 -10.863 1.00 101.02 298 ALA A O 1
ATOM 2020 N N . PRO A 1 299 ? -44.625 14.150 -9.443 1.00 78.25 299 PRO A N 1
ATOM 2021 C CA . PRO A 1 299 ? -45.490 13.625 -10.499 1.00 77.43 299 PRO A CA 1
ATOM 2022 C C . PRO A 1 299 ? -46.571 14.602 -10.937 1.00 79.35 299 PRO A C 1
ATOM 2023 O O . PRO A 1 299 ? -47.028 15.463 -10.181 1.00 79.13 299 PRO A O 1
ATOM 2027 N N . CYS A 1 300 ? -46.959 14.463 -12.203 1.00 79.03 300 CYS A N 1
ATOM 2028 C CA . CYS A 1 300 ? -48.078 15.221 -12.729 1.00 74.76 300 CYS A CA 1
ATOM 2029 C C . CYS A 1 300 ? -49.330 14.905 -11.932 1.00 80.13 300 CYS A C 1
ATOM 2030 O O . CYS A 1 300 ? -49.449 13.844 -11.326 1.00 91.36 300 CYS A O 1
ATOM 2033 N N . SER A 1 301 ? -50.261 15.848 -11.915 1.00 82.19 301 SER A N 1
ATOM 2034 C CA . SER A 1 301 ? -51.515 15.677 -11.209 1.00 80.61 301 SER A CA 1
ATOM 2035 C C . SER A 1 301 ? -52.667 16.033 -12.150 1.00 80.78 301 SER A C 1
ATOM 2036 O O . SER A 1 301 ? -52.485 16.810 -13.088 1.00 82.99 301 SER A O 1
ATOM 2039 N N . PRO A 1 302 ? -53.831 15.440 -11.925 1.00 75.98 302 PRO A N 1
ATOM 2040 C CA . PRO A 1 302 ? -54.960 15.655 -12.840 1.00 74.21 302 PRO A CA 1
ATOM 2041 C C . PRO A 1 302 ? -55.597 17.025 -12.685 1.00 71.42 302 PRO A C 1
ATOM 2042 O O . PRO A 1 302 ? -55.589 17.635 -11.615 1.00 75.93 302 PRO A O 1
ATOM 2046 N N . CYS A 1 303 ? -56.205 17.464 -13.784 1.00 64.54 303 CYS A N 1
ATOM 2047 C CA . CYS A 1 303 ? -56.630 18.846 -13.937 1.00 63.34 303 CYS A CA 1
ATOM 2048 C C . CYS A 1 303 ? -57.657 19.210 -12.876 1.00 66.14 303 CYS A C 1
ATOM 2049 O O . CYS A 1 303 ? -58.536 18.398 -12.562 1.00 69.58 303 CYS A O 1
ATOM 2052 N N . PRO A 1 304 ? -57.585 20.420 -12.326 1.00 63.17 304 PRO A N 1
ATOM 2053 C CA . PRO A 1 304 ? -58.632 20.903 -11.421 1.00 60.55 304 PRO A CA 1
ATOM 2054 C C . PRO A 1 304 ? -59.973 21.013 -12.130 1.00 60.05 304 PRO A C 1
ATOM 2055 O O . PRO A 1 304 ? -60.095 20.830 -13.348 1.00 55.88 304 PRO A O 1
ATOM 2059 N N . ALA A 1 305 ? -61.000 21.322 -11.342 1.00 54.19 305 ALA A N 1
ATOM 2060 C CA . ALA A 1 305 ? -62.344 21.398 -11.891 1.00 50.29 305 ALA A CA 1
ATOM 2061 C C . ALA A 1 305 ? -62.453 22.483 -12.956 1.00 54.27 305 ALA A C 1
ATOM 2062 O O . ALA A 1 305 ? -61.853 23.563 -12.854 1.00 49.25 305 ALA A O 1
ATOM 2064 N N . ARG A 1 306 ? -63.239 22.167 -13.986 1.00 54.59 306 ARG A N 1
ATOM 2065 C CA . ARG A 1 306 ? -63.580 23.076 -15.072 1.00 50.37 306 ARG A CA 1
ATOM 2066 C C . ARG A 1 306 ? -62.345 23.474 -15.885 1.00 59.30 306 ARG A C 1
ATOM 2067 O O . ARG A 1 306 ? -62.277 24.549 -16.483 1.00 61.75 306 ARG A O 1
ATOM 2075 N N . SER A 1 307 ? -61.353 22.604 -15.940 1.00 56.61 307 SER A N 1
ATOM 2076 C CA . SER A 1 307 ? -60.260 22.797 -16.867 1.00 61.11 307 SER A CA 1
ATOM 2077 C C . SER A 1 307 ? -60.046 21.503 -17.630 1.00 67.67 307 SER A C 1
ATOM 2078 O O . SER A 1 307 ? -60.560 20.443 -17.270 1.00 76.37 307 SER A O 1
ATOM 2081 N N . HIS A 1 308 ? -59.274 21.597 -18.698 1.00 65.83 308 HIS A N 1
ATOM 2082 C CA . HIS A 1 308 ? -58.825 20.411 -19.387 1.00 68.97 308 HIS A CA 1
ATOM 2083 C C . HIS A 1 308 ? -57.368 20.596 -19.763 1.00 80.60 308 HIS A C 1
ATOM 2084 O O . HIS A 1 308 ? -56.884 21.722 -19.892 1.00 82.68 308 HIS A O 1
ATOM 2091 N N . ALA A 1 309 ? -56.663 19.469 -19.863 1.00 88.21 309 ALA A N 1
ATOM 2092 C CA . ALA A 1 309 ? -55.346 19.376 -20.479 1.00 85.21 309 ALA A CA 1
ATOM 2093 C C . ALA A 1 309 ? -55.579 18.561 -21.732 1.00 85.62 309 ALA A C 1
ATOM 2094 O O . ALA A 1 309 ? -55.619 17.324 -21.681 1.00 89.32 309 ALA A O 1
ATOM 2096 N N . PRO A 1 310 ? -55.773 19.199 -22.876 1.00 84.91 310 PRO A N 1
ATOM 2097 C CA . PRO A 1 310 ? -56.130 18.434 -24.070 1.00 78.22 310 PRO A CA 1
ATOM 2098 C C . PRO A 1 310 ? -54.964 17.635 -24.623 1.00 87.87 310 PRO A C 1
ATOM 2099 O O . PRO A 1 310 ? -55.195 16.622 -25.295 1.00 92.27 310 PRO A O 1
ATOM 2103 N N . ASN A 1 311 ? -53.725 18.025 -24.303 1.00 90.91 311 ASN A N 1
ATOM 2104 C CA . ASN A 1 311 ? -52.482 17.520 -24.872 1.00 85.01 311 ASN A CA 1
ATOM 2105 C C . ASN A 1 311 ? -51.469 17.245 -23.773 1.00 96.56 311 ASN A C 1
ATOM 2106 O O . ASN A 1 311 ? -51.636 17.720 -22.639 1.00 107.12 311 ASN A O 1
ATOM 2111 N N . PRO A 1 312 ? -50.400 16.511 -24.061 1.00 91.99 312 PRO A N 1
ATOM 2112 C CA . PRO A 1 312 ? -49.432 16.161 -23.018 1.00 91.29 312 PRO A CA 1
ATOM 2113 C C . PRO A 1 312 ? -48.515 17.335 -22.683 1.00 86.52 312 PRO A C 1
ATOM 2114 O O . PRO A 1 312 ? -48.607 18.408 -23.275 1.00 86.70 312 PRO A O 1
ATOM 2118 N N . ALA A 1 313 ? -47.645 17.115 -21.689 1.00 81.50 313 ALA A N 1
ATOM 2119 C CA . ALA A 1 313 ? -46.659 18.097 -21.225 1.00 79.77 313 ALA A CA 1
ATOM 2120 C C . ALA A 1 313 ? -47.292 19.412 -20.730 1.00 83.12 313 ALA A C 1
ATOM 2121 O O . ALA A 1 313 ? -46.620 20.451 -20.671 1.00 56.56 313 ALA A O 1
ATOM 2123 N N . ALA A 1 314 ? -48.554 19.373 -20.328 1.00 70.71 314 ALA A N 1
ATOM 2124 C CA . ALA A 1 314 ? -49.246 20.557 -19.846 1.00 59.77 314 ALA A CA 1
ATOM 2125 C C . ALA A 1 314 ? -48.563 21.149 -18.622 1.00 64.68 314 ALA A C 1
ATOM 2126 O O . ALA A 1 314 ? -48.431 20.460 -17.597 1.00 70.34 314 ALA A O 1
ATOM 2128 N N . PRO A 1 315 ? -48.140 22.398 -18.665 1.00 60.86 315 PRO A N 1
ATOM 2129 C CA . PRO A 1 315 ? -47.775 23.086 -17.421 1.00 62.50 315 PRO A CA 1
ATOM 2130 C C . PRO A 1 315 ? -48.982 23.547 -16.606 1.00 60.67 315 PRO A C 1
ATOM 2131 O O . PRO A 1 315 ? -48.924 23.549 -15.374 1.00 72.27 315 PRO A O 1
ATOM 2135 N N . VAL A 1 316 ? -50.081 23.927 -17.265 1.00 49.08 316 VAL A N 1
ATOM 2136 C CA . VAL A 1 316 ? -51.344 24.238 -16.602 1.00 55.59 316 VAL A CA 1
ATOM 2137 C C . VAL A 1 316 ? -52.470 23.683 -17.464 1.00 64.97 316 VAL A C 1
ATOM 2138 O O . VAL A 1 316 ? -52.306 23.463 -18.665 1.00 65.20 316 VAL A O 1
ATOM 2142 N N . CYS A 1 317 ? -53.632 23.452 -16.839 1.00 63.75 317 CYS A 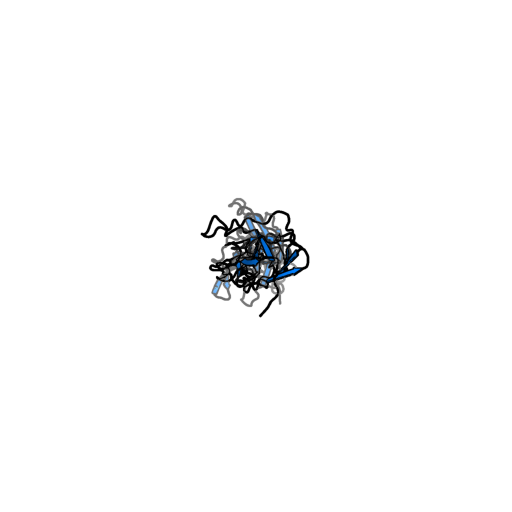N 1
ATOM 2143 C CA . CYS A 1 317 ? -54.809 23.042 -17.593 1.00 54.08 317 CYS A CA 1
ATOM 2144 C C . CYS A 1 317 ? -55.641 24.279 -17.872 1.00 50.42 317 CYS A C 1
ATOM 2145 O O . CYS A 1 317 ? -56.144 24.887 -16.926 1.00 63.60 317 CYS A O 1
ATOM 2148 N N . PRO A 1 318 ? -55.801 24.713 -19.118 1.00 58.09 318 PRO A N 1
ATOM 2149 C CA . PRO A 1 318 ? -56.664 25.873 -19.369 1.00 55.84 318 PRO A CA 1
ATOM 2150 C C . PRO A 1 318 ? -58.123 25.598 -19.023 1.00 60.75 318 PRO A C 1
ATOM 2151 O O . PRO A 1 318 ? -58.587 24.460 -19.028 1.00 67.81 318 PRO A O 1
ATOM 2155 N N . CYS A 1 319 ? -58.836 26.664 -18.694 1.00 72.56 319 CYS A N 1
ATOM 2156 C CA . CYS A 1 319 ? -60.239 26.556 -18.334 1.00 63.36 319 CYS A CA 1
ATOM 2157 C C . CYS A 1 319 ? -61.082 26.257 -19.562 1.00 59.51 319 CYS A C 1
ATOM 2158 O O . CYS A 1 319 ? -60.733 26.624 -20.686 1.00 59.43 319 CYS A O 1
ATOM 2161 N N . LEU A 1 320 ? -62.218 25.610 -19.336 1.00 53.95 320 LEU A N 1
ATOM 2162 C CA . LEU A 1 320 ? -63.183 25.425 -20.396 1.00 49.49 320 LEU A CA 1
ATOM 2163 C C . LEU A 1 320 ? -63.802 26.768 -20.757 1.00 56.70 320 LEU A C 1
ATOM 2164 O O . LEU A 1 320 ? -63.700 27.733 -20.005 1.00 57.56 320 LEU A O 1
ATOM 2169 N N . GLU A 1 321 ? -64.450 26.822 -21.929 1.00 65.55 321 GLU A N 1
ATOM 2170 C CA . GLU A 1 321 ? -65.127 28.033 -22.391 1.00 60.82 321 GLU A CA 1
ATOM 2171 C C . GLU A 1 321 ? -66.104 28.530 -21.340 1.00 61.73 321 GLU A C 1
ATOM 2172 O O . GLU A 1 321 ? -66.951 27.776 -20.859 1.00 60.15 321 GLU A O 1
ATOM 2178 N N . GLY A 1 322 ? -65.985 29.805 -20.989 1.00 68.16 322 GLY A N 1
ATOM 2179 C CA . GLY A 1 322 ? -66.843 30.388 -19.986 1.00 68.31 322 GLY A CA 1
ATOM 2180 C C . GLY A 1 322 ? -66.332 30.331 -18.565 1.00 58.35 322 GLY A C 1
ATOM 2181 O O . GLY A 1 322 ? -67.036 30.779 -17.656 1.00 56.99 322 GLY A O 1
ATOM 2182 N N . PHE A 1 323 ? -65.132 29.817 -18.336 1.00 50.40 323 PHE A N 1
ATOM 2183 C CA . PHE A 1 323 ? -64.573 29.776 -17.000 1.00 45.47 323 PHE A CA 1
ATOM 2184 C C . PHE A 1 323 ? -63.177 30.356 -17.045 1.00 48.35 323 PHE A C 1
ATOM 2185 O O . PHE A 1 323 ? -62.526 30.375 -18.088 1.00 50.42 323 PHE A O 1
ATOM 2193 N N . TYR A 1 324 ? -62.736 30.857 -15.893 1.00 51.95 324 TYR A N 1
ATOM 2194 C CA . TYR A 1 324 ? -61.530 31.664 -15.790 1.00 47.97 324 TYR A CA 1
ATOM 2195 C C . TYR A 1 324 ? -60.828 31.299 -14.493 1.00 49.41 324 TYR A C 1
ATOM 2196 O O . TYR A 1 324 ? -61.312 30.476 -13.712 1.00 53.23 324 TYR A O 1
ATOM 2205 N N . ARG A 1 325 ? -59.648 31.883 -14.295 1.00 54.83 325 ARG A N 1
ATOM 2206 C CA . ARG A 1 325 ? -58.901 31.830 -13.043 1.00 51.16 325 ARG A CA 1
ATOM 2207 C C . ARG A 1 325 ? -58.506 33.257 -12.678 1.00 50.88 325 ARG A C 1
ATOM 2208 O O . ARG A 1 325 ? -58.052 34.007 -13.541 1.00 63.53 325 ARG A O 1
ATOM 2216 N N . ALA A 1 326 ? -58.677 33.648 -11.416 1.00 49.62 326 ALA A N 1
ATOM 2217 C CA . ALA A 1 326 ? -58.414 35.038 -11.056 1.00 55.44 326 ALA A CA 1
ATOM 2218 C C . ALA A 1 326 ? -56.912 35.307 -10.843 1.00 60.47 326 ALA A C 1
ATOM 2219 O O . ALA A 1 326 ? -56.083 34.394 -10.824 1.00 67.64 326 ALA A O 1
ATOM 2221 N N . SER A 1 327 ? -56.574 36.601 -10.711 1.00 54.70 327 SER A N 1
ATOM 2222 C CA . SER A 1 327 ? -55.240 37.045 -10.302 1.00 60.21 327 SER A CA 1
ATOM 2223 C C . SER A 1 327 ? -54.666 36.120 -9.256 1.00 64.18 327 SER A C 1
ATOM 2224 O O . SER A 1 327 ? -53.548 35.615 -9.376 1.00 68.87 327 SER A O 1
ATOM 2227 N N . SER A 1 328 ? -55.453 35.917 -8.205 1.00 61.79 328 SER A N 1
ATOM 2228 C CA . SER A 1 328 ? -55.122 35.184 -7.005 1.00 61.81 328 SER A CA 1
ATOM 2229 C C . SER A 1 328 ? -55.178 33.681 -7.182 1.00 66.90 328 SER A C 1
ATOM 2230 O O . SER A 1 328 ? -54.855 32.957 -6.234 1.00 72.50 328 SER A O 1
ATOM 2233 N N . ASP A 1 329 ? -55.600 33.184 -8.340 1.00 60.28 329 ASP A N 1
ATOM 2234 C CA . ASP A 1 329 ? -55.803 31.748 -8.483 1.00 64.10 329 ASP A CA 1
ATOM 2235 C C . ASP A 1 329 ? -54.530 31.076 -8.991 1.00 68.22 329 ASP A C 1
ATOM 2236 O O . ASP A 1 329 ? -54.008 31.469 -10.042 1.00 73.14 329 ASP A O 1
ATOM 2241 N N . PRO A 1 330 ? -53.987 30.098 -8.277 1.00 65.89 330 PRO A N 1
ATOM 2242 C CA . PRO A 1 330 ? -52.830 29.370 -8.776 1.00 66.26 330 PRO A CA 1
ATOM 2243 C C . PRO A 1 330 ? -53.244 28.389 -9.855 1.00 71.49 330 PRO A C 1
ATOM 2244 O O . PRO A 1 330 ? -54.433 28.074 -9.997 1.00 78.89 330 PRO A O 1
ATOM 2248 N N . PRO A 1 331 ? -52.297 27.883 -10.644 1.00 70.36 331 PRO A N 1
ATOM 2249 C CA . PRO A 1 331 ? -52.663 26.928 -11.700 1.00 65.63 331 PRO A CA 1
ATOM 2250 C C . PRO A 1 331 ? -53.366 25.680 -11.193 1.00 69.87 331 PRO A C 1
ATOM 2251 O O . PRO A 1 331 ? -54.014 24.975 -11.973 1.00 84.16 331 PRO A O 1
ATOM 2255 N N . GLU A 1 332 ? -53.273 25.386 -9.920 1.00 59.83 332 GLU A N 1
ATOM 2256 C CA . GLU A 1 332 ? -53.889 24.200 -9.360 1.00 67.76 332 GLU A CA 1
ATOM 2257 C C . GLU A 1 332 ? -55.274 24.499 -8.803 1.00 71.98 332 GLU A C 1
ATOM 2258 O O . GLU A 1 332 ? -55.939 23.598 -8.281 1.00 81.06 332 GLU A O 1
ATOM 2264 N N . ALA A 1 333 ? -55.708 25.754 -8.897 1.00 63.66 333 ALA A N 1
ATOM 2265 C CA . ALA A 1 333 ? -57.062 26.120 -8.555 1.00 53.88 333 ALA A CA 1
ATOM 2266 C C . ALA A 1 333 ? -57.982 25.640 -9.652 1.00 47.80 333 ALA A C 1
ATOM 2267 O O . ALA A 1 333 ? -57.574 25.519 -10.798 1.00 54.19 333 ALA A O 1
ATOM 2269 N N . PRO A 1 334 ? -59.227 25.365 -9.328 1.00 44.67 334 PRO A N 1
ATOM 2270 C CA . PRO A 1 334 ? -60.202 25.053 -10.365 1.00 50.69 334 PRO A CA 1
ATOM 2271 C C . PRO A 1 334 ? -60.555 26.335 -11.089 1.00 52.57 334 PRO A C 1
ATOM 2272 O O . PRO A 1 334 ? -60.256 27.437 -10.635 1.00 54.27 334 PRO A O 1
ATOM 2276 N N . CYS A 1 335 ? -61.208 26.183 -12.223 1.00 61.56 335 CYS A N 1
ATOM 2277 C CA . CYS A 1 335 ? -61.664 27.379 -12.902 1.00 62.00 335 CYS A CA 1
ATOM 2278 C C . CYS A 1 335 ? -63.069 27.721 -12.421 1.00 63.10 335 CYS A C 1
ATOM 2279 O O . CYS A 1 335 ? -63.822 26.856 -11.967 1.00 67.00 335 CYS A O 1
ATOM 2282 N N . THR A 1 336 ? -63.392 29.005 -12.465 1.00 57.46 336 THR A N 1
ATOM 2283 C CA . THR A 1 336 ? -64.627 29.511 -11.888 1.00 50.26 336 THR A CA 1
ATOM 2284 C C . THR A 1 336 ? -65.243 30.493 -12.869 1.00 48.12 336 THR A C 1
ATOM 2285 O O . THR A 1 336 ? -64.637 30.855 -13.876 1.00 56.97 336 THR A O 1
ATOM 2289 N N . GLY A 1 337 ? -66.464 30.913 -12.586 1.00 48.95 337 GLY A N 1
ATOM 2290 C CA . GLY A 1 337 ? -67.166 31.797 -13.486 1.00 50.13 337 GLY A CA 1
ATOM 2291 C C . GLY A 1 337 ? -67.821 32.991 -12.823 1.00 51.05 337 GLY A C 1
ATOM 2292 O O . GLY A 1 337 ? -67.997 33.059 -11.606 1.00 48.67 337 GLY A O 1
ATOM 2293 N N . PRO A 1 338 ? -68.243 33.945 -13.635 1.00 51.95 338 PRO A N 1
ATOM 2294 C CA . PRO A 1 338 ? -68.954 35.113 -13.102 1.00 50.67 338 PRO A CA 1
ATOM 2295 C C . PRO A 1 338 ? -70.347 34.744 -12.615 1.00 47.67 338 PRO A C 1
ATOM 2296 O O . PRO A 1 338 ? -70.887 33.685 -12.972 1.00 54.12 338 PRO A O 1
ATOM 2300 N N . PRO A 1 339 ? -70.967 35.597 -11.804 1.00 45.92 339 PRO A N 1
ATOM 2301 C CA . PRO A 1 339 ? -72.271 35.282 -11.222 1.00 40.76 339 PRO A CA 1
ATOM 2302 C C . PRO A 1 339 ? -73.449 35.656 -12.107 1.00 51.69 339 PRO A C 1
ATOM 2303 O O . PRO A 1 339 ? -73.318 36.400 -13.083 1.00 51.30 339 PRO A O 1
ATOM 2307 N N . SER A 1 340 ? -74.614 35.142 -11.711 1.00 49.04 340 SER A N 1
ATOM 2308 C CA . SER A 1 340 ? -75.882 35.450 -12.356 1.00 51.67 340 SER A CA 1
ATOM 2309 C C . SER A 1 340 ? -76.431 36.735 -11.743 1.00 64.76 340 SER A C 1
ATOM 2310 O O . SER A 1 340 ? -75.743 37.413 -10.977 1.00 79.74 340 SER A O 1
ATOM 2313 N N . ALA A 1 341 ? -77.749 37.108 -12.069 1.00 64.52 341 ALA A N 1
ATOM 2314 C CA . ALA A 1 341 ? -78.184 38.387 -11.518 1.00 60.25 341 ALA A CA 1
ATOM 2315 C C . ALA A 1 341 ? -78.712 38.223 -10.102 1.00 63.92 341 ALA A C 1
ATOM 2316 O O . ALA A 1 341 ? -79.198 37.148 -9.742 1.00 66.40 341 ALA A O 1
ATOM 2318 N N . PRO A 1 342 ? -78.594 39.291 -9.300 1.00 67.76 342 PRO A N 1
ATOM 2319 C CA . PRO A 1 342 ? -79.264 39.325 -7.994 1.00 62.36 342 PRO A CA 1
ATOM 2320 C C . PRO A 1 342 ? -80.764 39.169 -8.128 1.00 65.79 342 PRO A C 1
ATOM 2321 O O . PRO A 1 342 ? -81.359 39.536 -9.143 1.00 74.63 342 PRO A O 1
ATOM 2325 N N . GLN A 1 343 ? -81.369 38.613 -7.084 1.00 60.31 343 GLN A N 1
ATOM 2326 C CA . GLN A 1 343 ? -82.771 38.231 -7.089 1.00 60.86 343 GLN A CA 1
ATOM 2327 C C . GLN A 1 343 ? -83.551 38.972 -6.012 1.00 63.55 343 GLN A C 1
ATOM 2328 O O . GLN A 1 343 ? -82.986 39.440 -5.024 1.00 73.54 343 GLN A O 1
ATOM 2334 N N . GLU A 1 344 ? -84.868 39.088 -6.235 1.00 64.64 344 GLU A N 1
ATOM 2335 C CA . GLU A 1 344 ? -85.830 39.529 -5.216 1.00 57.67 344 GLU A CA 1
ATOM 2336 C C . GLU A 1 344 ? -85.525 40.942 -4.711 1.00 64.79 344 GLU A C 1
ATOM 2337 O O . GLU A 1 344 ? -85.447 41.194 -3.509 1.00 78.96 344 GLU A O 1
ATOM 2343 N N . LEU A 1 345 ? -85.334 41.867 -5.648 1.00 63.72 345 LEU A N 1
ATOM 2344 C CA . LEU A 1 345 ? -85.204 43.282 -5.318 1.00 63.44 345 LEU A CA 1
ATOM 2345 C C . LEU A 1 345 ? -86.462 43.786 -4.629 1.00 75.96 345 LEU A C 1
ATOM 2346 O O . LEU A 1 345 ? -87.580 43.419 -5.000 1.00 74.17 345 LEU A O 1
ATOM 2351 N N . TRP A 1 346 ? -86.280 44.657 -3.642 1.00 91.28 346 TRP A N 1
ATOM 2352 C CA . TRP A 1 346 ? -87.381 45.371 -3.000 1.00 89.07 346 TRP A CA 1
ATOM 2353 C C . TRP A 1 346 ? -86.753 46.474 -2.163 1.00 83.62 346 TRP A C 1
ATOM 2354 O O . TRP A 1 346 ? -85.532 46.525 -1.989 1.00 85.95 346 TRP A O 1
ATOM 2365 N N . PHE A 1 347 ? -87.590 47.370 -1.660 1.00 78.13 347 PHE A N 1
ATOM 2366 C CA . PHE A 1 347 ? -87.081 48.547 -0.965 1.00 77.64 347 PHE A CA 1
ATOM 2367 C C . PHE A 1 347 ? -88.051 48.948 0.140 1.00 76.91 347 PHE A C 1
ATOM 2368 O O . PHE A 1 347 ? -89.098 48.330 0.325 1.00 81.90 347 PHE A O 1
ATOM 2376 N N . GLU A 1 348 ? -87.686 49.997 0.878 1.00 77.59 348 GLU A N 1
ATOM 2377 C CA . GLU A 1 348 ? -88.438 50.485 2.027 1.00 80.68 348 GLU A CA 1
ATOM 2378 C C . GLU A 1 348 ? -87.899 51.858 2.399 1.00 89.40 348 GLU A C 1
ATOM 2379 O O . GLU A 1 348 ? -86.698 52.106 2.256 1.00 92.03 348 GLU A O 1
ATOM 2385 N N . VAL A 1 349 ? -88.788 52.762 2.838 1.00 95.83 349 VAL A N 1
ATOM 2386 C CA . VAL A 1 349 ? -88.363 54.126 3.141 1.00 99.48 349 VAL A CA 1
ATOM 2387 C C . VAL A 1 349 ? -88.036 54.221 4.618 1.00 108.63 349 VAL A C 1
ATOM 2388 O O . VAL A 1 349 ? -88.659 53.564 5.457 1.00 111.43 349 VAL A O 1
ATOM 2392 N N . GLN A 1 350 ? -87.026 55.033 4.944 1.00 114.97 350 GLN A N 1
ATOM 2393 C CA . GLN A 1 350 ? -86.627 55.266 6.335 1.00 115.56 350 GLN A CA 1
ATOM 2394 C C . GLN A 1 350 ? -86.205 56.734 6.443 1.00 115.30 350 GLN A C 1
ATOM 2395 O O . GLN A 1 350 ? -85.022 57.068 6.306 1.00 112.87 350 GLN A O 1
ATOM 2401 N N . GLY A 1 351 ? -87.172 57.606 6.718 1.00 114.03 351 GLY A N 1
ATOM 2402 C CA . GLY A 1 351 ? -86.856 59.024 6.791 1.00 114.52 351 GLY A CA 1
ATOM 2403 C C . GLY A 1 351 ? -86.542 59.602 5.424 1.00 114.18 351 GLY A C 1
ATOM 2404 O O . GLY A 1 351 ? -87.148 59.240 4.410 1.00 109.47 351 GLY A O 1
ATOM 2405 N N . SER A 1 352 ? -85.546 60.485 5.384 1.00 126.44 352 SER A N 1
ATOM 2406 C CA . SER A 1 352 ? -85.236 61.255 4.185 1.00 128.85 352 SER A CA 1
ATOM 2407 C C . SER A 1 352 ? -84.542 60.421 3.121 1.00 114.65 352 SER A C 1
ATOM 2408 O O . SER A 1 352 ? -83.915 60.974 2.204 1.00 112.45 352 SER A O 1
ATOM 2411 N N . ALA A 1 353 ? -84.636 59.098 3.237 1.00 104.30 353 ALA A N 1
ATOM 2412 C CA . ALA A 1 353 ? -83.838 58.197 2.431 1.00 89.13 353 ALA A CA 1
ATOM 2413 C C . ALA A 1 353 ? -84.548 56.855 2.321 1.00 83.21 353 ALA A C 1
ATOM 2414 O O . ALA A 1 353 ? -85.561 56.603 2.969 1.00 70.56 353 ALA A O 1
ATOM 2416 N N . LEU A 1 354 ? -83.977 55.981 1.501 1.00 84.17 354 LEU A N 1
ATOM 2417 C CA . LEU A 1 354 ? -84.640 54.788 1.008 1.00 84.55 354 LEU A CA 1
ATOM 2418 C C . LEU A 1 354 ? -83.649 53.634 0.972 1.00 83.74 354 LEU A C 1
ATOM 241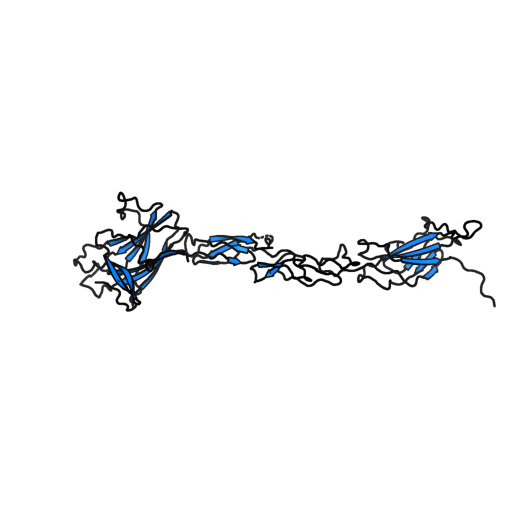9 O O . LEU A 1 354 ? -82.507 53.797 0.526 1.00 86.96 354 LEU A O 1
ATOM 2424 N N . MET A 1 355 ? -84.082 52.463 1.418 1.00 73.64 355 MET A N 1
ATOM 2425 C CA . MET A 1 355 ? -83.179 51.333 1.482 1.00 72.88 355 MET A CA 1
ATOM 2426 C C . MET A 1 355 ? -83.525 50.296 0.441 1.00 73.70 355 MET A C 1
ATOM 2427 O O . MET A 1 355 ? -84.608 49.710 0.491 1.00 70.17 355 MET A O 1
ATOM 2432 N N . LEU A 1 356 ? -82.561 50.009 -0.428 1.00 71.82 356 LEU A N 1
ATOM 2433 C CA . LEU A 1 356 ? -82.690 48.965 -1.428 1.00 60.24 356 LEU A CA 1
ATOM 2434 C C . LEU A 1 356 ? -82.238 47.631 -0.855 1.00 59.02 356 LEU A C 1
ATOM 2435 O O . LEU A 1 356 ? -81.150 47.540 -0.281 1.00 58.22 356 LEU A O 1
ATOM 2440 N N . HIS A 1 357 ? -83.054 46.597 -1.057 1.00 59.01 357 HIS A N 1
ATOM 2441 C CA . HIS A 1 357 ? -82.772 45.233 -0.633 1.00 58.33 357 HIS A CA 1
ATOM 2442 C C . HIS A 1 357 ? -82.736 44.273 -1.810 1.00 64.68 357 HIS A C 1
ATOM 2443 O O . HIS A 1 357 ? -83.465 44.449 -2.789 1.00 76.01 357 HIS A O 1
ATOM 2450 N N . TRP A 1 358 ? -81.919 43.226 -1.690 1.00 62.40 358 TRP A N 1
ATOM 2451 C CA . TRP A 1 358 ? -81.968 42.116 -2.638 1.00 58.69 358 TRP A CA 1
ATOM 2452 C C . TRP A 1 358 ? -81.380 40.873 -1.995 1.00 57.78 358 TRP A C 1
ATOM 2453 O O . TRP A 1 358 ? -80.939 40.886 -0.843 1.00 69.46 358 TRP A O 1
ATOM 2464 N N . ARG A 1 359 ? -81.380 39.795 -2.760 1.00 52.77 359 ARG A N 1
ATOM 2465 C CA . ARG A 1 359 ? -80.873 38.501 -2.339 1.00 60.49 359 ARG A CA 1
ATOM 2466 C C . ARG A 1 359 ? -79.780 38.046 -3.307 1.00 66.24 359 ARG A C 1
ATOM 2467 O O . ARG A 1 359 ? -79.501 38.696 -4.313 1.00 67.63 359 ARG A O 1
ATOM 2475 N N . LEU A 1 360 ? -79.147 36.920 -2.982 1.00 65.57 360 LEU A N 1
ATOM 2476 C CA . LEU A 1 360 ? -77.990 36.453 -3.732 1.00 52.18 360 LEU A CA 1
ATOM 2477 C C . LEU A 1 360 ? -78.383 35.952 -5.117 1.00 60.22 360 LEU A C 1
ATOM 2478 O O . LEU A 1 360 ? -79.502 35.469 -5.324 1.00 67.89 360 LEU A O 1
ATOM 2483 N N . PRO A 1 361 ? -77.467 36.033 -6.074 1.00 55.52 361 PRO A N 1
ATOM 2484 C CA . PRO A 1 361 ? -77.674 35.348 -7.340 1.00 56.02 361 PRO A CA 1
ATOM 2485 C C . PRO A 1 361 ? -77.818 33.850 -7.147 1.00 61.29 361 PRO A C 1
ATOM 2486 O O . PRO A 1 361 ? -77.271 33.261 -6.210 1.00 56.99 361 PRO A O 1
ATOM 2490 N N . ARG A 1 362 ? -78.590 33.252 -8.059 1.00 64.69 362 ARG A N 1
ATOM 2491 C CA . ARG A 1 362 ? -78.855 31.826 -8.062 1.00 68.80 362 ARG A CA 1
ATOM 2492 C C . ARG A 1 362 ? -77.647 31.017 -8.513 1.00 65.37 362 ARG A C 1
ATOM 2493 O O . ARG A 1 362 ? -77.588 29.820 -8.232 1.00 69.75 362 ARG A O 1
ATOM 2501 N N . GLU A 1 363 ? -76.698 31.641 -9.213 1.00 70.33 363 GLU A N 1
ATOM 2502 C CA . GLU A 1 363 ? -75.438 31.026 -9.628 1.00 72.29 363 GLU A CA 1
ATOM 2503 C C . GLU A 1 363 ? -74.293 31.939 -9.230 1.00 72.86 363 GLU A C 1
ATOM 2504 O O . GLU A 1 363 ? -74.204 33.075 -9.710 1.00 74.80 363 GLU A O 1
ATOM 2510 N N . LEU A 1 364 ? -73.407 31.441 -8.379 1.00 69.24 364 LEU A N 1
ATOM 2511 C CA . LEU A 1 364 ? -72.283 32.235 -7.903 1.00 60.54 364 LEU A CA 1
ATOM 2512 C C . LEU A 1 364 ? -70.959 31.881 -8.568 1.00 66.46 364 LEU A C 1
ATOM 2513 O O . LEU A 1 364 ? -69.928 32.438 -8.173 1.00 74.44 364 LEU A O 1
ATOM 2518 N N . GLY A 1 365 ? -70.955 30.970 -9.549 1.00 54.54 365 GLY A N 1
ATOM 2519 C CA . GLY A 1 365 ? -69.739 30.650 -10.264 1.00 47.67 365 GLY A CA 1
ATOM 2520 C C . GLY A 1 365 ? -68.705 29.889 -9.471 1.00 59.00 365 GLY A C 1
ATOM 2521 O O . GLY A 1 365 ? -67.578 29.720 -9.949 1.00 65.04 36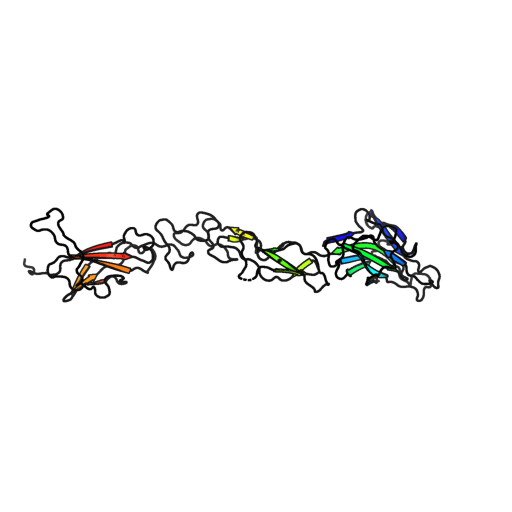5 GLY A O 1
ATOM 2522 N N . GLY A 1 366 ? -69.048 29.422 -8.273 1.00 57.88 366 GLY A N 1
ATOM 2523 C CA . GLY A 1 366 ? -68.088 28.710 -7.462 1.00 50.87 366 GLY A CA 1
ATOM 2524 C C . GLY A 1 366 ? -67.047 29.594 -6.827 1.00 49.81 366 GLY A C 1
ATOM 2525 O O . GLY A 1 366 ? -65.928 29.131 -6.551 1.00 60.20 366 GLY A O 1
ATOM 2526 N N . ARG A 1 367 ? -67.366 30.865 -6.594 1.00 46.77 367 ARG A N 1
ATOM 2527 C CA . ARG A 1 367 ? -66.494 31.692 -5.775 1.00 57.37 367 ARG A CA 1
ATOM 2528 C C . ARG A 1 367 ? -67.310 32.596 -4.861 1.00 58.52 367 ARG A C 1
ATOM 2529 O O . ARG A 1 367 ? -68.475 32.891 -5.127 1.00 64.40 367 ARG A O 1
ATOM 2537 N N . GLY A 1 368 ? -66.687 32.989 -3.750 1.00 51.26 368 GLY A N 1
ATOM 2538 C CA . GLY A 1 368 ? -67.330 33.797 -2.743 1.00 50.89 368 GLY A CA 1
ATOM 2539 C C . GLY A 1 368 ? -66.770 35.191 -2.580 1.00 49.77 368 GLY A C 1
ATOM 2540 O O . GLY A 1 368 ? -66.982 35.848 -1.551 1.00 68.27 368 GLY A O 1
ATOM 2541 N N . ASP A 1 369 ? -66.036 35.655 -3.578 1.00 48.21 369 ASP A N 1
ATOM 2542 C CA . ASP A 1 369 ? -65.737 37.086 -3.650 1.00 52.09 369 ASP A CA 1
ATOM 2543 C C . ASP A 1 369 ? -66.752 37.851 -4.507 1.00 53.74 369 ASP A C 1
ATOM 2544 O O . ASP A 1 369 ? -66.422 38.715 -5.309 1.00 52.08 369 ASP A O 1
ATOM 2549 N N . LEU A 1 370 ? -68.027 37.593 -4.238 1.00 60.61 370 LEU A N 1
ATOM 2550 C CA . LEU A 1 370 ? -69.120 38.288 -4.902 1.00 51.21 370 LEU A CA 1
ATOM 2551 C C . LEU A 1 370 ? -69.305 39.682 -4.330 1.00 50.07 370 LEU A C 1
ATOM 2552 O O . LEU A 1 370 ? -69.454 39.845 -3.111 1.00 68.86 370 LEU A O 1
ATOM 2557 N N . LEU A 1 371 ? -69.363 40.686 -5.199 1.00 39.85 371 LEU A N 1
ATOM 2558 C CA . LEU A 1 371 ? -69.823 41.977 -4.719 1.00 52.70 371 LEU A CA 1
ATOM 2559 C C . LEU A 1 371 ? -70.698 42.670 -5.766 1.00 53.55 371 LEU A C 1
ATOM 2560 O O . LEU A 1 371 ? -70.665 42.343 -6.953 1.00 64.58 371 LEU A O 1
ATOM 2565 N N . PHE A 1 372 ? -71.492 43.639 -5.286 1.00 48.61 372 PHE A N 1
ATOM 2566 C CA . PHE A 1 372 ? -72.585 44.273 -6.010 1.00 45.55 372 PHE A CA 1
ATOM 2567 C C . PHE A 1 372 ? -72.281 45.726 -6.313 1.00 47.54 372 PHE A C 1
ATOM 2568 O O . PHE A 1 372 ? -71.544 46.389 -5.578 1.00 51.65 372 PHE A O 1
ATOM 2576 N N . ASN A 1 373 ? -72.899 46.204 -7.396 1.00 44.52 373 ASN A N 1
ATOM 2577 C CA . ASN A 1 373 ? -72.784 47.567 -7.906 1.00 45.55 373 ASN A CA 1
ATOM 2578 C C . ASN A 1 373 ? -74.178 48.069 -8.230 1.00 55.95 373 ASN A C 1
ATOM 2579 O O . ASN A 1 373 ? -74.956 47.367 -8.887 1.00 70.72 373 ASN A O 1
ATOM 2584 N N . VAL A 1 374 ? -74.502 49.265 -7.758 1.00 51.43 374 VAL A N 1
ATOM 2585 C CA . VAL A 1 374 ? -75.819 49.856 -7.956 1.00 59.05 374 VAL A CA 1
ATOM 2586 C C . VAL A 1 374 ? -75.692 51.027 -8.916 1.00 66.42 374 VAL A C 1
ATOM 2587 O O . VAL A 1 374 ? -74.760 51.835 -8.804 1.00 68.68 374 VAL A O 1
ATOM 2591 N N . VAL A 1 375 ? -76.611 51.114 -9.871 1.00 71.62 375 VAL A N 1
ATOM 2592 C CA . VAL A 1 375 ? -76.694 52.274 -10.745 1.00 83.42 375 VAL A CA 1
ATOM 2593 C C . VAL A 1 375 ? -78.047 52.928 -10.543 1.00 84.61 375 VAL A C 1
ATOM 2594 O O . VAL A 1 375 ? -79.062 52.240 -10.379 1.00 80.61 375 VAL A O 1
ATOM 2598 N N . CYS A 1 376 ? -78.058 54.257 -10.522 1.00 84.87 376 CYS A N 1
ATOM 2599 C CA . CYS A 1 376 ? -79.311 54.982 -10.431 1.00 87.67 376 CYS A CA 1
ATOM 2600 C C . CYS A 1 376 ? -79.570 55.738 -11.727 1.00 86.08 376 CYS A C 1
ATOM 2601 O O . CYS A 1 376 ? -78.640 56.250 -12.352 1.00 82.03 376 CYS A O 1
ATOM 2604 N N . LYS A 1 377 ? -80.847 55.835 -12.091 1.00 91.09 377 LYS A N 1
ATOM 2605 C CA . LYS A 1 377 ? -81.321 56.642 -13.204 1.00 96.56 377 LYS A CA 1
ATOM 2606 C C . LYS A 1 377 ? -82.563 57.409 -12.767 1.00 105.73 377 LYS A C 1
ATOM 2607 O O . LYS A 1 377 ? -83.491 56.815 -12.208 1.00 100.35 377 LYS A O 1
ATOM 2613 N N . GLU A 1 378 ? -82.576 58.725 -13.004 1.00 121.25 378 GLU A N 1
ATOM 2614 C CA . GLU A 1 378 ? -83.808 59.514 -12.984 1.00 128.44 378 GLU A CA 1
ATOM 2615 C C . GLU A 1 378 ? -84.464 59.411 -14.354 1.00 129.71 378 GLU A C 1
ATOM 2616 O O . GLU A 1 378 ? -83.858 59.792 -15.360 1.00 138.21 378 GLU A O 1
ATOM 2622 N N . CYS A 1 379 ? -85.695 58.916 -14.406 1.00 123.15 379 CYS A N 1
ATOM 2623 C CA . CYS A 1 379 ? -86.388 58.746 -15.675 1.00 120.22 379 CYS A CA 1
ATOM 2624 C C . CYS A 1 379 ? -87.531 59.741 -15.806 1.00 131.45 379 CYS A C 1
ATOM 2625 O O . CYS A 1 379 ? -88.388 59.838 -14.921 1.00 135.42 379 CYS A O 1
ATOM 2628 N N . GLU A 1 380 ? -87.528 60.482 -16.908 1.00 142.34 380 GLU A N 1
ATOM 2629 C CA . GLU A 1 380 ? -88.665 61.304 -17.282 1.00 156.13 380 GLU A CA 1
ATOM 2630 C C . GLU A 1 380 ? -89.607 60.421 -18.097 1.00 166.41 380 GLU A C 1
ATOM 2631 O O . GLU A 1 380 ? -89.488 59.193 -18.070 1.00 162.51 380 GLU A O 1
ATOM 2637 N N . GLY A 1 381 ? -90.568 61.000 -18.801 1.00 176.63 381 GLY A N 1
ATOM 2638 C CA . GLY A 1 381 ? -91.389 60.124 -19.606 1.00 184.20 381 GLY A CA 1
ATOM 2639 C C . GLY A 1 381 ? -92.669 60.702 -20.157 1.00 196.19 381 GLY A C 1
ATOM 2640 O O . GLY A 1 381 ? -92.673 61.779 -20.764 1.00 200.94 381 GLY A O 1
ATOM 2641 N N . ARG A 1 382 ? -93.763 59.972 -19.952 1.00 198.87 382 ARG A N 1
ATOM 2642 C CA . ARG A 1 382 ? -95.028 60.240 -20.627 1.00 203.82 382 ARG A CA 1
ATOM 2643 C C . ARG A 1 382 ? -95.589 61.578 -20.169 1.00 210.58 382 ARG A C 1
ATOM 2644 O O . ARG A 1 382 ? -96.090 61.716 -19.051 1.00 212.10 382 ARG A O 1
ATOM 2652 N N . GLN A 1 383 ? -95.475 62.559 -21.056 1.00 216.84 383 GLN A N 1
ATOM 2653 C CA . GLN A 1 383 ? -96.067 63.885 -20.968 1.00 214.80 383 GLN A CA 1
ATOM 2654 C C . GLN A 1 383 ? -96.414 64.272 -22.404 1.00 217.68 383 GLN A C 1
ATOM 2655 O O . GLN A 1 383 ? -96.544 63.400 -23.268 1.00 221.64 383 GLN A O 1
ATOM 2661 N N . GLU A 1 384 ? -96.602 65.565 -22.666 1.00 214.58 384 GLU A N 1
ATOM 2662 C CA . GLU A 1 384 ? -97.021 66.012 -23.999 1.00 211.96 384 GLU A CA 1
ATOM 2663 C C . GLU A 1 384 ? -96.196 65.430 -25.145 1.00 211.05 384 GLU A C 1
ATOM 2664 O O . GLU A 1 384 ? -96.798 65.004 -26.146 1.00 209.66 384 GLU A O 1
ATOM 2670 N N . PRO A 1 385 ? -94.840 65.400 -25.100 1.00 215.44 385 PRO A N 1
ATOM 2671 C CA . PRO A 1 385 ? -94.095 64.747 -26.185 1.00 220.59 385 PRO A CA 1
ATOM 2672 C C . PRO A 1 385 ? -93.702 63.308 -25.877 1.00 227.31 385 PRO A C 1
ATOM 2673 O O . PRO A 1 385 ? -93.834 62.845 -24.738 1.00 225.69 385 PRO A O 1
ATOM 2677 N N . ALA A 1 386 ? -93.194 62.609 -26.897 1.00 238.07 386 ALA A N 1
ATOM 2678 C CA . ALA A 1 386 ? -92.499 61.327 -26.751 1.00 236.60 386 ALA A CA 1
ATOM 2679 C C . ALA A 1 386 ? -93.401 60.256 -26.123 1.00 237.43 386 ALA A C 1
ATOM 2680 O O . ALA A 1 386 ? -93.185 59.791 -24.999 1.00 237.09 386 ALA A O 1
ATOM 2682 N N . SER A 1 387 ? -94.429 59.877 -26.890 1.00 229.39 387 SER A N 1
ATOM 2683 C CA . SER A 1 387 ? -95.358 58.818 -26.504 1.00 218.56 387 SER A CA 1
ATOM 2684 C C . SER A 1 387 ? -94.994 57.462 -27.116 1.00 214.37 387 SER A C 1
ATOM 2685 O O . SER A 1 387 ? -95.881 56.637 -27.366 1.00 218.15 387 SER A O 1
ATOM 2688 N N . GLY A 1 388 ? -93.706 57.212 -27.358 1.00 204.07 388 GLY A N 1
ATOM 2689 C CA . GLY A 1 388 ? -93.256 55.933 -27.879 1.00 193.52 388 GLY A CA 1
ATOM 2690 C C . GLY A 1 388 ? -92.078 55.364 -27.112 1.00 182.89 388 GLY A C 1
ATOM 2691 O O . GLY A 1 388 ? -91.173 54.763 -27.703 1.00 180.45 388 GLY A O 1
ATOM 2692 N N . GLY A 1 389 ? -92.087 55.531 -25.790 1.00 179.19 389 GLY A N 1
ATOM 2693 C CA . GLY A 1 389 ? -90.923 55.236 -24.980 1.00 168.84 389 GLY A CA 1
ATOM 2694 C C . GLY A 1 389 ? -90.121 56.479 -24.652 1.00 165.20 389 GLY A C 1
ATOM 2695 O O . GLY A 1 389 ? -88.902 56.504 -24.841 1.00 155.94 389 GLY A O 1
ATOM 2696 N N . GLY A 1 390 ? -90.799 57.515 -24.153 1.00 178.03 390 GLY A N 1
ATOM 2697 C CA . GLY A 1 390 ? -90.201 58.829 -23.984 1.00 181.95 390 GLY A CA 1
ATOM 2698 C C . GLY A 1 390 ? -89.611 59.171 -22.629 1.00 183.20 390 GLY A C 1
ATOM 2699 O O . GLY A 1 390 ? -89.738 60.309 -22.166 1.00 183.12 390 GLY A O 1
ATOM 2700 N N . GLY A 1 391 ? -88.955 58.207 -21.987 1.00 183.13 391 GLY A N 1
ATOM 2701 C CA . GLY A 1 391 ? -88.253 58.473 -20.747 1.00 180.03 391 GLY A CA 1
ATOM 2702 C C . GLY A 1 391 ? -86.836 58.972 -20.947 1.00 176.37 391 GLY A C 1
ATOM 2703 O O . GLY A 1 391 ? -86.017 58.271 -21.548 1.00 172.75 391 GLY A O 1
ATOM 2704 N N . THR A 1 392 ? -86.540 60.182 -20.457 1.00 185.56 392 THR A N 1
ATOM 2705 C CA . THR A 1 392 ? -85.190 60.734 -20.558 1.00 178.55 392 THR A CA 1
ATOM 2706 C C . THR A 1 392 ? -84.157 59.736 -20.052 1.00 169.62 392 THR A C 1
ATOM 2707 O O . THR A 1 392 ? -83.237 59.342 -20.780 1.00 172.75 392 THR A O 1
ATOM 2711 N N . CYS A 1 393 ? -84.314 59.312 -18.799 1.00 152.34 393 CYS A N 1
ATOM 2712 C CA . CYS A 1 393 ? -83.472 58.302 -18.170 1.00 134.15 393 CYS A CA 1
ATOM 2713 C C . CYS A 1 393 ? -81.994 58.671 -18.300 1.00 124.58 393 CYS A C 1
ATOM 2714 O O . CYS A 1 393 ? -81.204 58.032 -18.995 1.00 121.81 393 CYS A O 1
ATOM 2717 N N . HIS A 1 394 ? -81.666 59.772 -17.640 1.00 121.53 394 HIS A N 1
ATOM 2718 C CA . HIS A 1 394 ? -80.298 60.138 -17.325 1.00 124.98 394 HIS A CA 1
ATOM 2719 C C . HIS A 1 394 ? -79.862 59.452 -16.029 1.00 121.24 394 HIS A C 1
ATOM 2720 O O . HIS A 1 394 ? -80.664 58.845 -15.320 1.00 120.00 394 HIS A O 1
ATOM 2727 N N . ARG A 1 395 ? -78.568 59.516 -15.736 1.00 121.94 395 ARG A N 1
ATOM 2728 C CA . ARG A 1 395 ? -78.114 58.963 -14.470 1.00 122.63 395 ARG A CA 1
ATOM 2729 C C . ARG A 1 395 ? -78.365 59.968 -13.349 1.00 122.39 395 ARG A C 1
ATOM 2730 O O . ARG A 1 395 ? -78.535 61.168 -13.583 1.00 129.13 395 ARG A O 1
ATOM 2738 N N . CYS A 1 396 ? -78.412 59.453 -12.122 1.00 111.10 396 CYS A N 1
ATOM 2739 C CA . CYS A 1 396 ? -78.618 60.299 -10.956 1.00 108.00 396 CYS A CA 1
ATOM 2740 C C . CYS A 1 396 ? -77.652 61.473 -10.908 1.00 104.18 396 CYS A C 1
ATOM 2741 O O . CYS A 1 396 ? -76.540 61.409 -11.439 1.00 106.52 396 CYS A O 1
ATOM 2744 N N . ARG A 1 397 ? -78.076 62.547 -10.240 1.00 103.58 397 ARG A N 1
ATOM 2745 C CA . ARG A 1 397 ? -77.184 63.667 -10.000 1.00 115.89 397 ARG A CA 1
ATOM 2746 C C . ARG A 1 397 ? -76.121 63.292 -8.973 1.00 122.76 397 ARG A C 1
ATOM 2747 O O . ARG A 1 397 ? -76.049 62.160 -8.490 1.00 128.87 397 ARG A O 1
ATOM 2755 N N . ASP A 1 398 ? -75.266 64.259 -8.649 1.00 127.45 398 ASP A N 1
ATOM 2756 C CA . ASP A 1 398 ? -74.217 64.056 -7.656 1.00 130.28 398 ASP A CA 1
ATOM 2757 C C . ASP A 1 398 ? -74.696 64.303 -6.227 1.00 128.50 398 ASP A C 1
ATOM 2758 O O . ASP A 1 398 ? -73.877 64.570 -5.336 1.00 127.63 398 ASP A O 1
ATOM 2763 N N . GLU A 1 399 ? -76.000 64.193 -5.993 1.00 124.48 399 GLU A N 1
ATOM 2764 C CA . GLU A 1 399 ? -76.611 64.449 -4.698 1.00 120.69 399 GLU A CA 1
ATOM 2765 C C . GLU A 1 399 ? -77.491 63.282 -4.281 1.00 114.12 399 GLU A C 1
ATOM 2766 O O . GLU A 1 399 ? -78.644 63.454 -3.887 1.00 114.14 399 GLU A O 1
ATOM 2772 N N . VAL A 1 400 ? -76.966 62.060 -4.369 1.00 113.09 400 VAL A N 1
ATOM 2773 C CA . VAL A 1 400 ? -77.770 60.903 -3.995 1.00 108.29 400 VAL A CA 1
ATOM 2774 C C . VAL A 1 400 ? -77.012 59.918 -3.117 1.00 112.99 400 VAL A C 1
ATOM 2775 O O . VAL A 1 400 ? -77.449 58.770 -2.961 1.00 113.55 400 VAL A O 1
ATOM 2779 N N . HIS A 1 401 ? -75.907 60.361 -2.516 1.00 118.65 401 HIS A N 1
ATOM 2780 C CA . HIS A 1 401 ? -74.894 59.461 -1.978 1.00 128.53 401 HIS A CA 1
ATOM 2781 C C . HIS A 1 401 ? -75.528 58.252 -1.303 1.00 123.23 401 HIS A C 1
ATOM 2782 O O . HIS A 1 401 ? -76.435 58.386 -0.475 1.00 134.75 401 HIS A O 1
ATOM 2789 N N . PHE A 1 402 ? -75.104 57.070 -1.735 1.00 97.90 402 PHE A N 1
ATOM 2790 C CA . PHE A 1 402 ? -75.562 55.811 -1.181 1.00 82.89 402 PHE A CA 1
ATOM 2791 C C . PHE A 1 402 ? -74.779 55.501 0.085 1.00 84.25 402 PHE A C 1
ATOM 2792 O O . PHE A 1 402 ? -73.591 55.827 0.180 1.00 85.49 402 PHE A O 1
ATOM 2800 N N . ASP A 1 403 ? -75.438 54.827 1.058 1.00 87.55 403 ASP A N 1
ATOM 2801 C CA . ASP A 1 403 ? -74.892 55.014 2.393 1.00 99.91 403 ASP A CA 1
ATOM 2802 C C . ASP A 1 403 ? -73.513 54.390 2.529 1.00 101.30 403 ASP A C 1
ATOM 2803 O O . ASP A 1 403 ? -72.551 55.148 2.709 1.00 124.91 403 ASP A O 1
ATOM 2808 N N . PRO A 1 404 ? -73.322 53.066 2.474 1.00 70.54 404 PRO A N 1
ATOM 2809 C CA . PRO A 1 404 ? -71.921 52.623 2.506 1.00 58.53 404 PRO A CA 1
ATOM 2810 C C . PRO A 1 404 ? -71.182 53.152 1.278 1.00 67.44 404 PRO A C 1
ATOM 2811 O O . PRO A 1 404 ? -70.338 54.029 1.457 1.00 74.90 404 PRO A O 1
ATOM 2815 N N . ARG A 1 405 ? -71.515 52.719 0.027 1.00 69.85 405 ARG A N 1
ATOM 2816 C CA . ARG A 1 405 ? -70.640 53.088 -1.087 1.00 67.03 405 ARG A CA 1
ATOM 2817 C C . ARG A 1 405 ? -71.299 53.413 -2.418 1.00 85.22 405 ARG A C 1
ATOM 2818 O O . ARG A 1 405 ? -70.743 54.248 -3.145 1.00 111.13 405 ARG A O 1
ATOM 2826 N N . GLN A 1 406 ? -72.400 52.766 -2.788 1.00 72.33 406 GLN A N 1
ATOM 2827 C CA . GLN A 1 406 ? -72.872 52.656 -4.182 1.00 75.20 406 GLN A CA 1
ATOM 2828 C C . GLN A 1 406 ? -72.073 51.741 -5.111 1.00 68.02 406 GLN A C 1
ATOM 2829 O O . GLN A 1 406 ? -72.654 51.158 -6.033 1.00 72.66 406 GLN A O 1
ATOM 2835 N N . ARG A 1 407 ? -70.815 51.456 -4.818 1.00 64.62 407 ARG A N 1
ATOM 2836 C CA . ARG A 1 407 ? -70.096 50.509 -5.659 1.00 60.96 407 ARG A CA 1
ATOM 2837 C C . ARG A 1 407 ? -69.185 49.679 -4.771 1.00 56.41 407 ARG A C 1
ATOM 2838 O O . ARG A 1 407 ? -68.562 50.199 -3.842 1.00 71.01 407 ARG A O 1
ATOM 2846 N N . GLY A 1 408 ? -69.177 48.379 -5.004 1.00 51.42 408 GLY A N 1
ATOM 2847 C CA . GLY A 1 408 ? -68.329 47.484 -4.248 1.00 47.27 408 GLY A CA 1
ATOM 2848 C C . GLY A 1 408 ? -68.948 46.887 -3.010 1.00 55.60 408 GLY A C 1
ATOM 2849 O O . GLY A 1 408 ? -68.211 46.472 -2.117 1.00 57.52 408 GLY A O 1
ATOM 2850 N N . LEU A 1 409 ? -70.272 46.808 -2.934 1.00 60.64 409 LEU A N 1
ATOM 2851 C CA . LEU A 1 409 ? -70.938 46.333 -1.734 1.00 57.75 409 LEU A CA 1
ATOM 2852 C C . LEU A 1 409 ? -70.781 44.823 -1.592 1.00 60.67 409 LEU A C 1
ATOM 2853 O O . LEU A 1 409 ? -70.947 44.090 -2.564 1.00 54.28 409 LEU A O 1
ATOM 2858 N N . THR A 1 410 ? -70.467 44.350 -0.365 1.00 61.14 410 THR A N 1
ATOM 2859 C CA . THR A 1 410 ? -70.486 42.912 -0.089 1.00 48.96 410 THR A CA 1
ATOM 2860 C C . THR A 1 410 ? -71.834 42.430 0.439 1.00 44.52 410 THR A C 1
ATOM 2861 O O . THR A 1 410 ? -72.092 41.227 0.416 1.00 64.56 410 THR A O 1
ATOM 2865 N N . GLU A 1 411 ? -72.707 43.324 0.886 1.00 46.46 411 GLU A N 1
ATOM 2866 C CA . GLU A 1 411 ? -74.004 42.952 1.433 1.00 54.58 411 GLU A CA 1
ATOM 2867 C C . GLU A 1 411 ? -75.113 43.273 0.443 1.00 63.09 411 GLU A C 1
ATOM 2868 O O . GLU A 1 411 ? -74.985 44.176 -0.385 1.00 61.00 411 GLU A O 1
ATOM 2874 N N . SER A 1 412 ? -76.216 42.529 0.550 1.00 62.86 412 SER A N 1
ATOM 2875 C CA . SER A 1 412 ? -77.326 42.639 -0.397 1.00 54.09 412 SER A CA 1
ATOM 2876 C C . SER A 1 412 ? -78.279 43.776 -0.023 1.00 55.41 412 SER A C 1
ATOM 2877 O O . SER A 1 412 ? -79.500 43.616 0.033 1.00 63.68 412 SER A O 1
ATOM 2880 N N . ARG A 1 413 ? -77.713 44.955 0.209 1.00 49.07 413 ARG A N 1
ATOM 2881 C CA . ARG A 1 413 ? -78.506 46.105 0.606 1.00 50.60 413 ARG A CA 1
ATOM 2882 C C . ARG A 1 413 ? -77.700 47.378 0.438 1.00 58.52 413 ARG A C 1
ATOM 2883 O O . ARG A 1 413 ? -76.466 47.372 0.407 1.00 52.75 413 ARG A O 1
ATOM 2891 N N . VAL A 1 414 ? -78.428 48.484 0.336 1.00 60.01 414 VAL A N 1
ATOM 2892 C CA . VAL A 1 414 ? -77.806 49.793 0.325 1.00 54.89 414 VAL A CA 1
ATOM 2893 C C . VAL A 1 414 ? -78.871 50.796 0.695 1.00 61.60 414 VAL A C 1
ATOM 2894 O O . VAL A 1 414 ? -80.059 50.600 0.414 1.00 60.92 414 VAL A O 1
ATOM 2898 N N . LEU A 1 415 ? -78.449 51.851 1.369 1.00 61.62 415 LEU A N 1
ATOM 2899 C CA . LEU A 1 415 ? -79.321 52.966 1.668 1.00 59.46 415 LEU A CA 1
ATOM 2900 C C . LEU A 1 415 ? -79.079 54.013 0.614 1.00 72.54 415 LEU A C 1
ATOM 2901 O O . LEU A 1 415 ? -77.929 54.340 0.316 1.00 85.57 415 LEU A O 1
ATOM 2906 N N . VAL A 1 416 ? -80.151 54.517 0.032 1.00 78.21 416 VAL A N 1
ATOM 2907 C CA . VAL A 1 416 ? -80.053 55.458 -1.069 1.00 79.15 416 VAL A CA 1
ATOM 2908 C C . VAL A 1 416 ? -80.414 56.837 -0.560 1.00 84.62 416 VAL A C 1
ATOM 2909 O O . VAL A 1 416 ? -81.467 57.022 0.059 1.00 73.13 416 VAL A O 1
ATOM 2913 N N . GLY A 1 417 ? -79.546 57.802 -0.847 1.00 104.03 417 GLY A N 1
ATOM 2914 C CA . GLY A 1 417 ? -79.610 59.113 -0.241 1.00 109.52 417 GLY A CA 1
ATOM 2915 C C . GLY A 1 417 ? -80.560 60.052 -0.940 1.00 109.77 417 GLY A C 1
ATOM 2916 O O . GLY A 1 417 ? -81.737 59.727 -1.115 1.00 114.58 417 GLY A O 1
ATOM 2917 N N . GLY A 1 418 ? -80.064 61.209 -1.359 1.00 108.06 418 GLY A N 1
ATOM 2918 C CA . GLY A 1 418 ? -80.950 62.331 -1.616 1.00 114.60 418 GLY A CA 1
ATOM 2919 C C . GLY A 1 418 ? -81.777 62.319 -2.888 1.00 109.44 418 GLY A C 1
ATOM 2920 O O . GLY A 1 418 ? -81.573 63.168 -3.759 1.00 116.91 418 GLY A O 1
ATOM 2921 N N . LEU A 1 419 ? -82.746 61.412 -3.000 1.00 102.78 419 LEU A N 1
ATOM 2922 C CA . LEU A 1 419 ? -83.561 61.310 -4.204 1.00 98.26 419 LEU A CA 1
ATOM 2923 C C . LEU A 1 419 ? -84.897 62.031 -4.072 1.00 99.20 419 LEU A C 1
ATOM 2924 O O . LEU A 1 419 ? -85.520 62.035 -3.007 1.00 95.54 419 LEU A O 1
ATOM 2929 N N . ARG A 1 420 ? -85.336 62.613 -5.188 1.00 108.91 420 ARG A N 1
ATOM 2930 C CA . ARG A 1 420 ? -86.376 63.630 -5.208 1.00 117.95 420 ARG A CA 1
ATOM 2931 C C . ARG A 1 420 ? -87.753 63.042 -4.914 1.00 124.11 420 ARG A C 1
ATOM 2932 O O . ARG A 1 420 ? -87.980 61.832 -4.975 1.00 113.44 420 ARG A O 1
ATOM 2940 N N . ALA A 1 421 ? -88.701 63.952 -4.692 1.00 145.07 421 ALA A N 1
ATOM 2941 C CA . ALA A 1 421 ? -90.001 63.642 -4.111 1.00 148.08 421 ALA A CA 1
ATOM 2942 C C . ALA A 1 421 ? -90.886 62.803 -5.024 1.00 149.02 421 ALA A C 1
ATOM 2943 O O . ALA A 1 421 ? -91.238 61.675 -4.669 1.00 156.29 421 ALA A O 1
ATOM 2945 N N . HIS A 1 422 ? -91.267 63.327 -6.189 1.00 133.49 422 HIS A N 1
ATOM 2946 C CA . HIS A 1 422 ? -92.081 62.544 -7.110 1.00 123.02 422 HIS A CA 1
ATOM 2947 C C . HIS A 1 422 ? -91.308 62.040 -8.324 1.00 120.79 422 HIS A C 1
ATOM 2948 O O . HIS A 1 422 ? -91.843 61.202 -9.061 1.00 117.58 422 HIS A O 1
ATOM 2955 N N . VAL A 1 423 ? -90.086 62.525 -8.552 1.00 119.66 423 VAL A N 1
ATOM 2956 C CA . VAL A 1 423 ? -89.269 62.095 -9.690 1.00 115.77 423 VAL A CA 1
ATOM 2957 C C . VAL A 1 423 ? -89.197 60.574 -9.648 1.00 115.17 423 VAL A C 1
ATOM 2958 O O . VAL A 1 423 ? -88.946 60.007 -8.578 1.00 119.97 423 VAL A O 1
ATOM 2962 N N . PRO A 1 424 ? -89.469 59.871 -10.749 1.00 114.35 424 PRO A N 1
ATOM 2963 C CA . PRO A 1 424 ? -89.393 58.405 -10.722 1.00 111.98 424 PRO A CA 1
ATOM 2964 C C . PRO A 1 424 ? -87.985 57.934 -11.010 1.00 111.48 424 PRO A C 1
ATOM 2965 O O . PRO A 1 424 ? -87.354 58.389 -11.971 1.00 116.32 424 PRO A O 1
ATOM 2969 N N . TYR A 1 425 ? -87.481 57.018 -10.199 1.00 107.02 425 TYR A N 1
ATOM 2970 C CA . TYR A 1 425 ? -86.140 56.504 -10.398 1.00 98.30 425 TYR A CA 1
ATOM 2971 C C . TYR A 1 425 ? -86.193 55.034 -10.795 1.00 89.67 425 TYR A C 1
ATOM 2972 O O . TYR A 1 425 ? -87.219 54.356 -10.669 1.00 86.98 425 TYR A O 1
ATOM 2981 N N . ILE A 1 426 ? -85.079 54.548 -11.318 1.00 86.82 426 ILE A N 1
ATOM 2982 C CA . ILE A 1 426 ? -84.917 53.123 -11.548 1.00 89.19 426 ILE A CA 1
ATOM 2983 C C . ILE A 1 426 ? -83.548 52.716 -11.022 1.00 79.56 426 ILE A C 1
ATOM 2984 O O . ILE A 1 426 ? -82.539 53.383 -11.291 1.00 70.79 426 ILE A O 1
ATOM 2989 N N . LEU A 1 427 ? -83.525 51.652 -10.228 1.00 74.66 427 LEU A N 1
ATOM 2990 C CA . LEU A 1 427 ? -82.331 51.236 -9.510 1.00 66.87 427 LEU A CA 1
ATOM 2991 C C . LEU A 1 427 ? -81.909 49.871 -10.015 1.00 68.34 427 LEU A C 1
ATOM 2992 O O . LEU A 1 427 ? -82.658 48.900 -9.895 1.00 71.90 427 LEU A O 1
ATOM 2997 N N . GLU A 1 428 ? -80.723 49.810 -10.589 1.00 66.11 428 GLU A N 1
ATOM 2998 C CA . GLU A 1 428 ? -80.170 48.595 -11.152 1.00 66.78 428 GLU A CA 1
ATOM 2999 C C . GLU A 1 428 ? -79.064 48.085 -10.243 1.00 72.04 428 GLU A C 1
ATOM 3000 O O . GLU A 1 428 ? -78.274 48.868 -9.706 1.00 72.02 428 GLU A O 1
ATOM 3006 N N . VAL A 1 429 ? -78.992 46.769 -10.100 1.00 72.07 429 VAL A N 1
ATOM 3007 C CA . VAL A 1 429 ? -78.042 46.117 -9.207 1.00 67.85 429 VAL A CA 1
ATOM 3008 C C . VAL A 1 429 ? -77.289 45.089 -10.031 1.00 64.06 429 VAL A C 1
ATOM 3009 O O . VAL A 1 429 ? -77.901 44.143 -10.537 1.00 62.87 429 VAL A O 1
ATOM 3013 N N . GLN A 1 430 ? -75.970 45.269 -10.162 1.00 59.89 430 GLN A N 1
ATOM 3014 C CA . GLN A 1 430 ? -75.099 44.364 -10.911 1.00 57.15 430 GLN A CA 1
ATOM 3015 C C . GLN A 1 430 ? -74.356 43.435 -9.963 1.00 50.83 430 GLN A C 1
ATOM 3016 O O . GLN A 1 430 ? -73.919 43.863 -8.895 1.00 49.76 430 GLN A O 1
ATOM 3022 N N . ALA A 1 431 ? -74.170 42.179 -10.378 1.00 48.09 431 ALA A N 1
ATOM 3023 C CA . ALA A 1 431 ? -73.331 41.228 -9.655 1.00 41.29 431 ALA A CA 1
ATOM 3024 C C . ALA A 1 431 ? -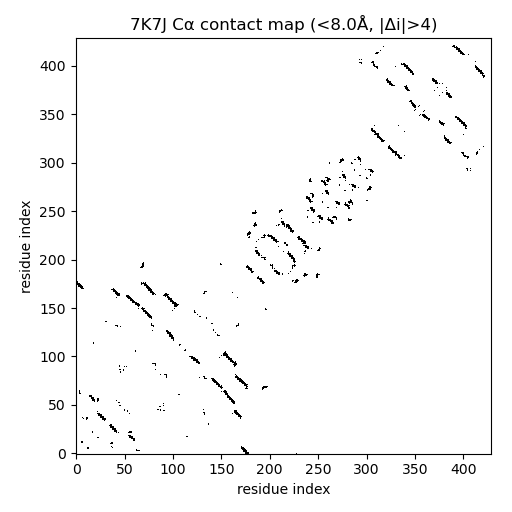72.000 41.051 -10.364 1.00 42.32 431 ALA A C 1
ATOM 3025 O O . ALA A 1 431 ? -71.896 41.236 -11.574 1.00 52.99 431 ALA A O 1
ATOM 3027 N N . VAL A 1 432 ? -70.968 40.725 -9.586 1.00 53.01 432 VAL A N 1
ATOM 3028 C CA . VAL A 1 432 ? -69.594 40.593 -10.072 1.00 53.93 432 VAL A CA 1
ATOM 3029 C C . VAL A 1 432 ? -68.844 39.675 -9.116 1.00 58.92 432 VAL A C 1
ATOM 3030 O O . VAL A 1 432 ? -69.196 39.566 -7.941 1.00 61.90 432 VAL A O 1
ATOM 3034 N N . ASN A 1 433 ? -67.766 39.054 -9.593 1.00 50.44 433 ASN A N 1
ATOM 3035 C CA . ASN A 1 433 ? -66.870 38.380 -8.644 1.00 40.61 433 ASN A CA 1
ATOM 3036 C C . ASN A 1 433 ? -65.447 38.451 -9.199 1.00 40.19 433 ASN A C 1
ATOM 3037 O O . ASN A 1 433 ? -65.142 39.306 -10.030 1.00 43.44 433 ASN A O 1
ATOM 3042 N N . GLY A 1 434 ? -64.547 37.599 -8.702 1.00 43.64 434 GLY A N 1
ATOM 3043 C CA . GLY A 1 434 ? -63.121 37.780 -8.961 1.00 44.99 434 GLY A CA 1
ATOM 3044 C C . GLY A 1 434 ? -62.692 37.473 -10.382 1.00 50.89 434 GLY A C 1
ATOM 3045 O O . GLY A 1 434 ? -61.625 37.921 -10.814 1.00 52.56 434 GLY A O 1
ATOM 3046 N N . VAL A 1 435 ? -63.508 36.731 -11.116 1.00 55.94 435 VAL A N 1
ATOM 3047 C CA . VAL A 1 435 ? -63.434 36.694 -12.559 1.00 59.73 435 VAL A CA 1
ATOM 3048 C C . VAL A 1 435 ? -64.507 37.687 -13.026 1.00 65.38 435 VAL A C 1
ATOM 3049 O O . VAL A 1 435 ? -65.200 38.276 -12.218 1.00 88.58 435 VAL A O 1
ATOM 3053 N N . SER A 1 436 ? -64.592 37.911 -14.317 1.00 50.40 436 SER A N 1
ATOM 3054 C CA . SER A 1 436 ? -65.368 38.995 -14.961 1.00 51.30 436 SER A CA 1
ATOM 3055 C C . SER A 1 436 ? -64.609 40.305 -15.059 1.00 50.70 436 SER A C 1
ATOM 3056 O O . SER A 1 436 ? -65.104 41.216 -15.678 1.00 68.87 436 SER A O 1
ATOM 3059 N N . GLU A 1 437 ? -63.400 40.402 -14.536 1.00 56.06 437 GLU A N 1
ATOM 3060 C CA . GLU A 1 437 ? -62.403 41.164 -15.268 1.00 57.43 437 GLU A CA 1
ATOM 3061 C C . GLU A 1 437 ? -62.065 40.452 -16.578 1.00 53.50 437 GLU A C 1
ATOM 3062 O O . GLU A 1 437 ? -61.572 41.092 -17.520 1.00 63.55 437 GLU A O 1
ATOM 3068 N N . LEU A 1 438 ? -62.380 39.151 -16.668 1.00 45.32 438 LEU A N 1
ATOM 3069 C CA . LEU A 1 438 ? -61.659 38.205 -17.503 1.00 65.12 438 LEU A CA 1
ATOM 3070 C C . LEU A 1 438 ? -62.344 37.902 -18.821 1.00 83.09 438 LEU A C 1
ATOM 3071 O O . LEU A 1 438 ? -61.664 37.878 -19.860 1.00 105.25 438 LEU A O 1
ATOM 3076 N N . SER A 1 439 ? -63.643 37.633 -18.821 1.00 74.82 439 SER A N 1
ATOM 3077 C CA . SER A 1 439 ? -64.461 38.238 -19.864 1.00 84.72 439 SER A CA 1
ATOM 3078 C C . SER A 1 439 ? -65.680 38.747 -19.164 1.00 87.65 439 SER A C 1
ATOM 3079 O O . SER A 1 439 ? -66.412 37.960 -18.524 1.00 78.14 439 SER A O 1
ATOM 3082 N N . PRO A 1 440 ? -65.926 40.043 -19.232 1.00 97.52 440 PRO A N 1
ATOM 3083 C CA . PRO A 1 440 ? -67.281 40.473 -19.508 1.00 107.30 440 PRO A CA 1
ATOM 3084 C C . PRO A 1 440 ? -67.744 40.101 -20.926 1.00 68.68 440 PRO A C 1
ATOM 3085 O O . PRO A 1 440 ? -67.066 40.337 -21.928 1.00 44.02 440 PRO A O 1
ATOM 3089 N N . ASP A 1 441 ? -68.823 39.345 -20.957 1.00 49.27 441 ASP A N 1
ATOM 3090 C CA . ASP A 1 441 ? -70.065 39.900 -21.413 1.00 47.17 441 ASP A CA 1
ATOM 3091 C C . ASP A 1 441 ? -70.427 40.930 -20.349 1.00 49.29 441 ASP A C 1
ATOM 3092 O O . ASP A 1 441 ? -69.997 40.801 -19.211 1.00 50.65 441 ASP A O 1
ATOM 3097 N N . PRO A 1 442 ? -71.237 41.932 -20.649 1.00 59.66 442 PRO A N 1
ATOM 3098 C CA . PRO A 1 442 ? -71.696 42.844 -19.566 1.00 60.06 442 PRO A CA 1
ATOM 3099 C C . PRO A 1 442 ? -72.089 42.092 -18.313 1.00 62.09 442 PRO A C 1
ATOM 3100 O O . PRO A 1 442 ? -72.545 40.942 -18.374 1.00 64.04 442 PRO A O 1
ATOM 3104 N N . PRO A 1 443 ? -71.876 42.668 -17.140 1.00 65.55 443 PRO A N 1
ATOM 3105 C CA . PRO A 1 443 ? -72.270 41.988 -15.911 1.00 62.30 443 PRO A CA 1
ATOM 3106 C C . PRO A 1 443 ? -73.767 41.724 -15.867 1.00 65.25 443 PRO A C 1
ATOM 3107 O O . PRO A 1 443 ? -74.576 42.523 -16.339 1.00 69.12 443 PRO A O 1
ATOM 3111 N N . GLN A 1 444 ? -74.119 40.585 -15.285 1.00 65.23 444 GLN A N 1
ATOM 3112 C CA . GLN A 1 444 ? -75.507 40.207 -15.054 1.00 56.46 444 GLN A CA 1
ATOM 3113 C C . GLN A 1 444 ? -76.165 41.174 -14.065 1.00 56.56 444 GLN A C 1
ATOM 3114 O O . GLN A 1 444 ? -75.528 41.654 -13.126 1.00 60.00 444 GLN A O 1
ATOM 3120 N N . ALA A 1 445 ? -77.450 41.464 -14.248 1.00 60.22 445 ALA A N 1
ATOM 3121 C CA . ALA A 1 445 ? -78.025 42.532 -13.435 1.00 59.58 445 ALA A CA 1
ATOM 3122 C C . ALA A 1 445 ? -79.536 42.383 -13.282 1.00 59.58 445 ALA A C 1
ATOM 3123 O O . ALA A 1 445 ? -80.174 41.537 -13.908 1.00 65.12 445 ALA A O 1
ATOM 3125 N N . ALA A 1 446 ? -80.090 43.225 -12.413 1.00 64.01 446 ALA A N 1
ATOM 3126 C CA . ALA A 1 446 ? -81.518 43.304 -12.145 1.00 69.83 446 ALA A CA 1
ATOM 3127 C C . ALA A 1 446 ? -81.855 44.744 -11.782 1.00 75.98 446 ALA A C 1
ATOM 3128 O O . ALA A 1 446 ? -81.001 45.497 -11.302 1.00 74.16 446 ALA A O 1
ATOM 3130 N N . ALA A 1 447 ? -83.096 45.139 -12.038 1.00 74.48 447 ALA A N 1
ATOM 3131 C CA . ALA A 1 447 ? -83.476 46.499 -11.702 1.00 75.92 447 ALA A CA 1
ATOM 3132 C C . ALA A 1 447 ? -84.929 46.534 -11.274 1.00 76.00 447 ALA A C 1
ATOM 3133 O O . ALA A 1 447 ? -85.695 45.596 -11.497 1.00 79.19 447 ALA A O 1
ATOM 3135 N N . ILE A 1 448 ? -85.298 47.636 -10.648 1.00 74.95 448 ILE A N 1
ATOM 3136 C CA . ILE A 1 448 ? -86.608 47.747 -10.035 1.00 84.73 448 ILE A CA 1
ATOM 3137 C C . ILE A 1 448 ? -87.082 49.176 -10.228 1.00 88.58 448 ILE A C 1
ATOM 3138 O O . ILE A 1 448 ? -86.302 50.122 -10.065 1.00 83.46 448 ILE A O 1
ATOM 3143 N N . ASN A 1 449 ? -88.326 49.324 -10.680 1.00 95.29 449 ASN A N 1
ATOM 3144 C CA . ASN A 1 449 ? -88.953 50.634 -10.702 1.00 99.59 449 ASN A CA 1
ATOM 3145 C C . ASN A 1 449 ? -89.270 51.039 -9.283 1.00 99.23 449 ASN A C 1
ATOM 3146 O O . ASN A 1 449 ? -89.730 50.221 -8.486 1.00 100.68 449 ASN A O 1
ATOM 3151 N N . VAL A 1 450 ? -89.010 52.299 -8.960 1.00 103.27 450 VAL A N 1
ATOM 3152 C CA . VAL A 1 450 ? -89.136 52.772 -7.589 1.00 111.64 450 VAL A CA 1
ATOM 3153 C C . VAL A 1 450 ? -89.678 54.198 -7.598 1.00 119.49 450 VAL A C 1
ATOM 3154 O O . VAL A 1 450 ? -89.153 55.062 -8.309 1.00 118.16 450 VAL A O 1
ATOM 3158 N N . SER A 1 451 ? -90.747 54.432 -6.822 1.00 128.46 451 SER A N 1
ATOM 3159 C CA . SER A 1 451 ? -91.419 55.727 -6.697 1.00 140.41 451 SER A CA 1
ATOM 3160 C C . SER A 1 451 ? -91.666 56.028 -5.220 1.00 145.29 451 SER A C 1
ATOM 3161 O O . SER A 1 451 ? -92.172 55.171 -4.489 1.00 147.46 451 SER A O 1
ATOM 3164 N N . THR A 1 452 ? -91.343 57.256 -4.792 1.00 145.84 452 THR A N 1
ATOM 3165 C CA . THR A 1 452 ? -91.077 57.522 -3.373 1.00 144.92 452 THR A CA 1
ATOM 3166 C C . THR A 1 452 ? -92.350 57.511 -2.515 1.00 152.49 452 THR A C 1
ATOM 3167 O O . THR A 1 452 ? -92.400 56.828 -1.488 1.00 155.09 452 THR A O 1
ATOM 3171 N N . SER A 1 453 ? -93.339 58.400 -2.768 1.00 155.77 453 SER A N 1
ATOM 3172 C CA . SER A 1 453 ? -94.362 58.728 -1.746 1.00 162.82 453 SER A CA 1
ATOM 3173 C C . SER A 1 453 ? -95.735 58.092 -2.034 1.00 178.00 453 SER A C 1
ATOM 3174 O O . SER A 1 453 ? -96.009 57.599 -3.132 1.00 171.75 453 SER A O 1
ATOM 3177 N N . HIS A 1 454 ? -96.602 58.111 -1.012 1.00 203.70 454 HIS A N 1
ATOM 3178 C CA . HIS A 1 454 ? -97.852 57.350 -0.990 1.00 213.36 454 HIS A CA 1
ATOM 3179 C C . HIS A 1 454 ? -98.925 58.125 -0.226 1.00 216.30 454 HIS A C 1
ATOM 3180 O O . HIS A 1 454 ? -98.630 58.736 0.804 1.00 218.35 454 HIS A O 1
ATOM 3187 N N . GLU A 1 455 ? -100.172 58.085 -0.720 1.00 215.08 455 GLU A N 1
ATOM 3188 C CA . GLU A 1 455 ? -101.235 58.971 -0.243 1.00 214.37 455 GLU A CA 1
ATOM 3189 C C . GLU A 1 455 ? -102.617 58.346 -0.469 1.00 227.20 455 GLU A C 1
ATOM 3190 O O . GLU A 1 455 ? -102.746 57.273 -1.063 1.00 223.67 455 GLU A O 1
ATOM 3196 N N . VAL A 1 456 ? -103.652 59.046 0.011 1.00 244.02 456 VAL A N 1
ATOM 3197 C CA . VAL A 1 456 ? -105.078 58.711 -0.153 1.00 247.77 456 VAL A CA 1
ATOM 3198 C C . VAL A 1 456 ? -105.443 57.356 0.458 1.00 255.22 456 VAL A C 1
ATOM 3199 O O . VAL A 1 456 ? -105.514 56.350 -0.266 1.00 264.31 456 VAL A O 1
ATOM 3203 N N . PRO A 1 457 ? -105.640 57.267 1.804 1.00 242.21 457 PRO A N 1
ATOM 3204 C CA . PRO A 1 457 ? -105.947 55.972 2.443 1.00 231.67 457 PRO A CA 1
ATOM 3205 C C . PRO A 1 457 ? -107.122 55.208 1.837 1.00 226.87 457 PRO A C 1
ATOM 3206 O O . PRO A 1 457 ? -107.931 55.768 1.088 1.00 234.17 457 PRO A O 1
ATOM 3210 N N . SER A 1 458 ? -107.228 53.920 2.179 1.00 219.29 458 SER A N 1
ATOM 3211 C CA . SER A 1 458 ? -108.168 53.015 1.527 1.00 213.18 458 SER A CA 1
ATOM 3212 C C . SER A 1 458 ? -109.582 53.209 2.061 1.00 221.02 458 SER A C 1
ATOM 3213 O O . SER A 1 458 ? -109.804 53.212 3.276 1.00 218.39 458 SER A O 1
ATOM 3216 N N . ALA A 1 459 ? -110.537 53.363 1.146 1.00 233.01 459 ALA A N 1
ATOM 3217 C CA . ALA A 1 459 ? -111.953 53.458 1.477 1.00 238.47 459 ALA A CA 1
ATOM 3218 C C . ALA A 1 459 ? -112.734 52.537 0.548 1.00 238.50 459 ALA A C 1
ATOM 3219 O O . ALA A 1 459 ? -112.507 52.543 -0.667 1.00 242.63 459 ALA A O 1
ATOM 3221 N N . VAL A 1 460 ? -113.633 51.734 1.121 1.00 209.80 460 VAL A N 1
ATOM 3222 C CA . VAL A 1 460 ? -114.460 50.799 0.349 1.00 179.51 460 VAL A CA 1
ATOM 3223 C C . VAL A 1 460 ? -115.932 50.920 0.762 1.00 170.91 460 VAL A C 1
ATOM 3224 O O . VAL A 1 460 ? -116.584 51.949 0.552 1.00 166.40 460 VAL A O 1
#

Radius of gyration: 47.59 Å; Cα contacts (8 Å, |Δi|>4): 1076; chains: 1; bounding box: 142×95×40 Å

B-factor: mean 90.41, std 40.03, range [37.82, 264.31]

Nearest PDB structures (foldseek):
  7k7j-assembly1_A  TM=1.002E+00  e=7.065E-83  Homo sapiens
  7s7k-assembly1_A  TM=8.358E-01  e=9.147E-44  Mus musculus
  4m4r-assembly3_E  TM=8.727E-01  e=6.345E-41  Homo sapiens
  2x11-assembly1_A  TM=8.595E-01  e=1.414E-39  Homo sapiens
  2x10-assembly1_A  TM=7.822E-01  e=5.079E-38  Homo sapiens

InterPro domains:
  IPR000719 Protein kinase domain [PS50011] (670-919)
  IPR001090 Ephrin, ligand binding domain [PF01404] (34-232)
  IPR001090 Ephrin, ligand binding domain [PS51550] (33-237)
  IPR001090 Ephrin, ligand binding domain [SM00615] (33-232)
  IPR001245 Serine-threonine/tyrosine-protein kinase, catalytic domain [PF07714] (670-914)
  IPR001245 Serine-threonine/tyrosine-protein kinase, catalytic domain [PR00109] (748-761)
  IPR001245 Serine-threonine/tyrosine-protein kinase, catalytic domain [PR00109] (823-833)
  IPR001245 Serine-threonine/tyrosine-protein kinase, catalytic domain [PR00109] (842-864)
  IPR001245 Serine-threonine/tyrosine-protein kinase, catalytic domain [PR00109] (886-908)
  IPR001426 Tyrosine-protein kinase, receptor class V, conserved site [PS00790] (213-233)
  IPR001426 Tyrosine-protein kinase, receptor class V, conserved site [PS00791] (286-306)
  IPR001660 Sterile alpha motif domain [PF07647] (946-1010)
  IPR001660 Sterile alpha motif domain [PS50105] (956-1012)
  IPR001660 Sterile alpha motif domain [SM00454] (945-1012)
  IPR003961 Fibronectin type III [PF00041] (496-576)
  IPR003961 Fibronectin type III [PS50853] (369-486)
  IPR003961 Fibronectin type III [PS50853] (487-582)
  IPR003961 Fibronectin type III [SM00060] (370-469)
  IPR003961 Fibronectin type III [SM00060] (488-569)
  IPR003961 Fibronectin type III [cd00063] (370-471)

Solvent-accessible surface area: 23666 Å² total; per-residue (Å²): 93,64,62,10,8,33,11,92,19,153,82,2,82,63,48,29,86,30,90,36,132,40,2,10,76,81,52,55,52,135,40,103,135,232,108,115,20,93,6,19,40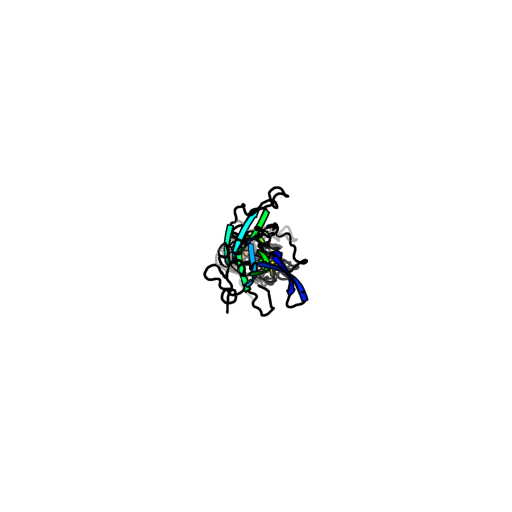,2,28,64,16,76,51,52,112,96,12,124,55,37,74,10,20,0,6,1,52,29,2,76,41,146,30,2,68,28,0,26,1,84,2,49,2,5,25,97,34,32,112,53,38,53,153,23,72,66,53,20,114,60,38,4,18,0,32,26,12,59,15,113,106,59,25,18,119,151,91,71,43,91,8,48,147,74,227,37,66,122,32,57,49,1,45,21,114,120,147,74,33,30,52,204,58,58,146,82,39,26,75,45,64,73,41,3,18,80,1,103,54,113,0,0,10,0,0,0,21,0,41,0,0,0,2,2,4,12,20,5,72,0,1,2,50,15,0,79,63,46,68,85,32,11,0,44,2,72,98,17,36,2,10,9,69,12,67,104,50,70,39,63,6,106,6,100,38,20,65,75,13,59,61,80,184,72,94,6,110,1,28,1,26,5,111,11,154,29,92,133,33,68,31,2,5,66,0,53,53,0,42,37,40,18,180,43,67,70,24,7,100,38,0,67,166,29,42,11,11,30,64,49,7,98,44,102,13,46,94,31,21,53,94,15,80,6,74,79,66,26,10,67,66,0,68,32,69,181,43,68,50,40,10,109,96,35,71,47,89,14,59,0,8,3,55,10,17,23,5,78,103,28,113,67,85,81,105,77,116,20,2,28,0,38,5,135,93,7,173,101,59,19,61,36,80,70,22,64,0,29,0,37,4,63,8,22,90,22,230,149,184,94,58,114,81,80,20,33,92,57,78,189,15,122,141,102,13,142,2,88,63,133,38,136,21,5,86,84,33,118,0,50,2,16,48,25,108,74,140,32,59,6,39,1,38,0,41,2,31,9,16,0,16,125,84,45,77,117,114,56,95,34,28,52,34,120,7,78,46,66,167,117,131,123,115,100,203